Protein AF-0000000080263943 (afdb_homodimer)

InterPro domains:
  IPR019171 Intermembrane space protein MIX23 [PF09774] (45-216)
  IPR019171 Intermembrane space protein MIX23 [PTHR31905] (38-223)

Foldseek 3Di:
DDPPPPPPPPPPPDPPDPPPLPPDLVPDDFQDADPQADGDDLVQLLDPVSVVVRLVSLLCVLVVLLVVLVVLLVVLLVVLPQDQPPPDPDDDPDDPPPPCPPRDSNSRSARDQVSLVVSLVVLLVSLVRSLVNLVSSLVSLVSVVVSVVVVPPDDDPVVLVVVCPDPVPCPPPPCVVVPPPDQDPSRVSNVVSVVVLVVSLVSLVVSLVSSCVRNVVDDDDPPDDPSSVCSNVSHDVVRVD/DDPPPPPPPPPPPDPDDPPPLPPDLVPDDFFDADPQADGDDLVQLLDPVSVVVRLVSLLCVLVVLLVVLVVLLVVLLVVLPQPQPPPDPDDDPDDPPPPCPPRDSNSRSARDQVSLVVSLVVLLVSLVRSLVNLVSSLVSLVSVVVSVVVVPPDDDPVVLVVVCPDPVPCPPPPCVVVPPPDQDPSRVSNVSSVVVSVVSLVSLVVSLVSSCVRNVVDDDDPPDDPSSVCSNVSHDVVVVD

Secondary structure (DSSP, 8-state):
--------------------TT--GGGSPPPP--TTSPPP-HHHHT-HHHHHHHHHHHHHHHHHHHHHHHHHHHHHHHHT-----------------GGGGG----------HHHHHHHHHHHHHHHHHHHHHHHHHHHHHHHHHHHHHHHHS---TTHHHHTTSSS-S-----------SS--HHHHHHHHHHHHHHHHHHHHHHHHHHHHHH-TT----TT--HHHHHHHTT--HHHH-/--------------------TT--GGGSPPPP--TTSPPP-HHHHT-HHHHHHHHHHHHHHHHHHHHHHHHHHHHHHHHT------TT---------GGGGG----------HHHHHHHHHHHHHHHHHHHHHHHHHHHHHHHHHHHHHHHHS---TTHHHHTTSSS-S-----------SS--HHHHHHHHHHHHHHHHHHHHHHHHHHHHHH-TT----TT--HHHHHHHTT--HHHH-

pLDDT: mean 71.0, std 26.35, range [29.59, 97.62]

Sequence (482 aa):
MAPAVYWTPTMRTRPSAPVDAKQSLEEMAPIPTPPSVRDVTPSLCLSLVEFKDMLRQFRAVDDSVTLRLNRAFAHSRDRGTSLPPSLLMQHDKSYSSSTATDLGRSTYSSVSETMCASIWLDLVDLWTRREDTIKYCMEINAQQAQQAQAAQAPINKEDLLDLDRAQARERSAPIEISRSRGESTAEFMARQLRNELMVESIVRRRSLEVFQSRCKMFQPSTQACEREWAYWHGRSRDEMKMAPAVYWTPTMRTRPSAPVDAKQSLEEMAPIPTPPSVRDVTPSLCLSLVEFKDMLRQFRAVDDSVTLRLNRAFAHSRDRGTSLPPSLLMQHDKSYSSSTATDLGRSTYSSVSETMCASIWLDLVDLWTRREDTIKYCMEINAQQAQQAQAAQAPINKEDLLDLDRAQARERSAPIEISRSRGESTAEFMARQLRNELMVESIVRRRSLEVFQSRCKMFQPSTQACEREWAYWHGRSRDEMK

Organism: Malassezia sympodialis (strain ATCC 42132) (NCBI:txid1230383)

Structure (mmCIF, N/CA/C/O backbone):
data_AF-0000000080263943-model_v1
#
loop_
_entity.id
_entity.type
_entity.pdbx_description
1 polymer 'Caffeine-induced death protein Cid2'
#
loop_
_atom_site.group_PDB
_atom_site.id
_atom_site.type_symbol
_atom_site.label_atom_id
_atom_site.label_alt_id
_atom_site.label_comp_id
_atom_site.label_asym_id
_atom_site.label_entity_id
_atom_site.label_seq_id
_atom_site.pdbx_PDB_ins_code
_atom_site.Cartn_x
_atom_site.Cartn_y
_atom_site.Cartn_z
_atom_site.occupancy
_atom_site.B_iso_or_equiv
_atom_site.auth_seq_id
_atom_site.auth_comp_id
_atom_site.auth_asym_id
_atom_site.auth_atom_id
_atom_site.pdbx_PDB_model_num
ATOM 1 N N . MET A 1 1 ? -72.812 -0.845 15.484 1 30.47 1 MET A N 1
ATOM 2 C CA . MET A 1 1 ? -71.625 -1.646 15.484 1 30.47 1 MET A CA 1
ATOM 3 C C . MET A 1 1 ? -70.375 -0.776 15.195 1 30.47 1 MET A C 1
ATOM 5 O O . MET A 1 1 ? -70.312 -0.15 14.141 1 30.47 1 MET A O 1
ATOM 9 N N . ALA A 1 2 ? -69.75 -0.224 16.234 1 44.34 2 ALA A N 1
ATOM 10 C CA . ALA A 1 2 ? -68.75 0.791 16.203 1 44.34 2 ALA A CA 1
ATOM 11 C C . ALA A 1 2 ? -67.438 0.235 15.578 1 44.34 2 ALA A C 1
ATOM 13 O O . ALA A 1 2 ? -67.125 -0.949 15.734 1 44.34 2 ALA A O 1
ATOM 14 N N . PRO A 1 3 ? -66.938 0.88 14.492 1 43.47 3 PRO A N 1
ATOM 15 C CA . PRO A 1 3 ? -65.812 0.367 13.773 1 43.47 3 PRO A CA 1
ATOM 16 C C . PRO A 1 3 ? -64.562 0.269 14.672 1 43.47 3 PRO A C 1
ATOM 18 O O . PRO A 1 3 ? -64.375 1.089 15.57 1 43.47 3 PRO A O 1
ATOM 21 N N . ALA A 1 4 ? -64.062 -0.951 15.008 1 43.97 4 ALA A N 1
ATOM 22 C CA . ALA A 1 4 ? -62.906 -1.28 15.805 1 43.97 4 ALA A CA 1
ATOM 23 C C . ALA A 1 4 ? -61.656 -0.665 15.203 1 43.97 4 ALA A C 1
ATOM 25 O O . ALA A 1 4 ? -61.312 -0.938 14.055 1 43.97 4 ALA A O 1
ATOM 26 N N . VAL A 1 5 ? -61.406 0.59 15.539 1 42.91 5 VAL A N 1
ATOM 27 C CA . VAL A 1 5 ? -60.156 1.249 15.133 1 42.91 5 VAL A CA 1
ATOM 28 C C . VAL A 1 5 ? -58.969 0.434 15.625 1 42.91 5 VAL A C 1
ATOM 30 O O . VAL A 1 5 ? -58.812 0.169 16.812 1 42.91 5 VAL A O 1
ATOM 33 N N . TYR A 1 6 ? -58.531 -0.571 14.852 1 40.12 6 TYR A N 1
ATOM 34 C CA . TYR A 1 6 ? -57.312 -1.317 15.156 1 40.12 6 TYR A CA 1
ATOM 35 C C . TYR A 1 6 ? -56.125 -0.388 15.234 1 40.12 6 TYR A C 1
ATOM 37 O O . TYR A 1 6 ? -55.906 0.433 14.344 1 40.12 6 TYR A O 1
ATOM 45 N N . TRP A 1 7 ? -55.719 0.032 16.438 1 38.38 7 TRP A N 1
ATOM 46 C CA . TRP A 1 7 ? -54.469 0.75 16.703 1 38.38 7 TRP A CA 1
ATOM 47 C C . TRP A 1 7 ? -53.281 -0.032 16.188 1 38.38 7 TRP A C 1
ATOM 49 O O . TRP A 1 7 ? -53.062 -1.189 16.562 1 38.38 7 TRP A O 1
ATOM 59 N N . THR A 1 8 ? -52.906 0.157 14.922 1 42.66 8 THR A N 1
ATOM 60 C CA . THR A 1 8 ? -51.688 -0.468 14.461 1 42.66 8 THR A CA 1
ATOM 61 C C . THR A 1 8 ? -50.5 0.036 15.273 1 42.66 8 THR A C 1
ATOM 63 O O . THR A 1 8 ? -50.312 1.245 15.438 1 42.66 8 THR A O 1
ATOM 66 N N . PRO A 1 9 ? -50.031 -0.764 16.172 1 38.88 9 PRO A N 1
ATOM 67 C CA . PRO A 1 9 ? -48.844 -0.369 16.938 1 38.88 9 PRO A CA 1
ATOM 68 C C . PRO A 1 9 ? -47.656 0.063 16.047 1 38.88 9 PRO A C 1
ATOM 70 O O . PRO A 1 9 ? -47.5 -0.472 14.945 1 38.88 9 PRO A O 1
ATOM 73 N N . THR A 1 10 ? -47.375 1.368 16.031 1 39.16 10 THR A N 1
ATOM 74 C CA . THR A 1 10 ? -46.188 1.853 15.328 1 39.16 10 THR A CA 1
ATOM 75 C C . THR A 1 10 ? -44.938 1.074 15.75 1 39.16 10 THR A C 1
ATOM 77 O O . THR A 1 10 ? -44.594 1.025 16.938 1 39.16 10 THR A O 1
ATOM 80 N N . MET A 1 11 ? -44.656 0.02 15.07 1 34.03 11 MET A N 1
ATOM 81 C CA . MET A 1 11 ? -43.406 -0.68 15.305 1 34.03 11 MET A CA 1
ATOM 82 C C . MET A 1 11 ? -42.25 0.302 15.359 1 34.03 11 MET A C 1
ATOM 84 O O . MET A 1 11 ? -42 1.03 14.398 1 34.03 11 MET A O 1
ATOM 88 N N . ARG A 1 12 ? -42 0.903 16.5 1 34.31 12 ARG A N 1
ATOM 89 C CA . ARG A 1 12 ? -40.75 1.648 16.641 1 34.31 12 ARG A CA 1
ATOM 90 C C . ARG A 1 12 ? -39.562 0.826 16.141 1 34.31 12 ARG A C 1
ATOM 92 O O . ARG A 1 12 ? -39.312 -0.267 16.656 1 34.31 12 ARG A O 1
ATOM 99 N N . THR A 1 13 ? -39.25 0.967 14.883 1 35.91 13 THR A N 1
ATOM 100 C CA . THR A 1 13 ? -38.031 0.373 14.383 1 35.91 13 THR A CA 1
ATOM 101 C C . THR A 1 13 ? -36.844 0.679 15.32 1 35.91 13 THR A C 1
ATOM 103 O O . THR A 1 13 ? -36.656 1.826 15.734 1 35.91 13 THR A O 1
ATOM 106 N N . ARG A 1 14 ? -36.531 -0.255 16.188 1 35.66 14 ARG A N 1
ATOM 107 C CA . ARG A 1 14 ? -35.312 -0.157 16.984 1 35.66 14 ARG A CA 1
ATOM 108 C C . ARG A 1 14 ? -34.156 0.391 16.156 1 35.66 14 ARG A C 1
ATOM 110 O O . ARG A 1 14 ? -33.938 -0.051 15.039 1 35.66 14 ARG A O 1
ATOM 117 N N . PRO A 1 15 ? -33.75 1.677 16.516 1 35.25 15 PRO A N 1
ATOM 118 C CA . PRO A 1 15 ? -32.562 2.125 15.773 1 35.25 15 PRO A CA 1
ATOM 119 C C . PRO A 1 15 ? -31.516 1.03 15.641 1 35.25 15 PRO A C 1
ATOM 121 O O . PRO A 1 15 ? -31.312 0.242 16.562 1 35.25 15 PRO A O 1
ATOM 124 N N . SER A 1 16 ? -31.391 0.511 14.422 1 34.69 16 SER A N 1
ATOM 125 C CA . SER A 1 16 ? -30.281 -0.39 14.133 1 34.69 16 SER A CA 1
ATOM 126 C C . SER A 1 16 ? -29.016 0.04 14.867 1 34.69 16 SER A C 1
ATOM 128 O O . SER A 1 16 ? -28.688 1.227 14.898 1 34.69 16 SER A O 1
ATOM 130 N N . ALA A 1 17 ? -28.703 -0.729 15.898 1 35.56 17 ALA A N 1
ATOM 131 C CA . ALA A 1 17 ? -27.438 -0.562 16.594 1 35.56 17 ALA A CA 1
ATOM 132 C C . ALA A 1 17 ? -26.344 -0.096 15.617 1 35.56 17 ALA A C 1
ATOM 134 O O . ALA A 1 17 ? -26.344 -0.475 14.445 1 35.56 17 ALA A O 1
ATOM 135 N N . PRO A 1 18 ? -25.859 1.135 15.789 1 33.19 18 PRO A N 1
ATOM 136 C CA . PRO A 1 18 ? -24.766 1.474 14.883 1 33.19 18 PRO A CA 1
ATOM 137 C C . PRO A 1 18 ? -23.859 0.284 14.578 1 33.19 18 PRO A C 1
ATOM 139 O O . PRO A 1 18 ? -23.578 -0.525 15.469 1 33.19 18 PRO A O 1
ATOM 142 N N . VAL A 1 19 ? -24.109 -0.386 13.43 1 34.38 19 VAL A N 1
ATOM 143 C CA . VAL A 1 19 ? -23.094 -1.342 13.008 1 34.38 19 VAL A CA 1
ATOM 144 C C . VAL A 1 19 ? -21.719 -0.881 13.492 1 34.38 19 VAL A C 1
ATOM 146 O O . VAL A 1 19 ? -21.328 0.273 13.289 1 34.38 19 VAL A O 1
ATOM 149 N N . ASP A 1 20 ? -21.391 -1.274 14.641 1 35.5 20 ASP A N 1
ATOM 150 C CA . ASP A 1 20 ? -20.016 -1.106 15.102 1 35.5 20 ASP A CA 1
ATOM 151 C C . ASP A 1 20 ? -19.031 -1.172 13.93 1 35.5 20 ASP A C 1
ATOM 153 O O . ASP A 1 2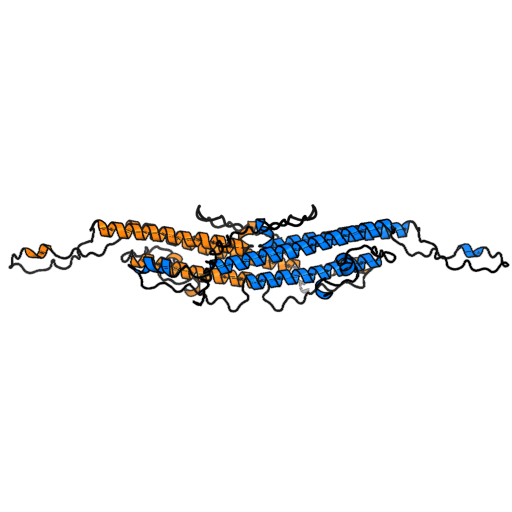0 ? -18.844 -2.232 13.328 1 35.5 20 ASP A O 1
ATOM 157 N N . ALA A 1 21 ? -18.969 -0.229 13.109 1 37.16 21 ALA A N 1
ATOM 158 C CA . ALA A 1 21 ? -18.078 -0.023 11.969 1 37.16 21 ALA A CA 1
ATOM 159 C C . ALA A 1 21 ? -16.703 -0.615 12.227 1 37.16 21 ALA A C 1
ATOM 161 O O . ALA A 1 21 ? -15.914 -0.796 11.297 1 37.16 21 ALA A O 1
ATOM 162 N N . LYS A 1 22 ? -16.281 -0.604 13.391 1 39 22 LYS A N 1
ATOM 163 C CA . LYS A 1 22 ? -15.016 -1.307 13.625 1 39 22 LYS A CA 1
ATOM 164 C C . LYS A 1 22 ? -15.156 -2.795 13.312 1 39 22 LYS A C 1
ATOM 166 O O . LYS A 1 22 ? -14.414 -3.617 13.859 1 39 22 LYS A O 1
ATOM 171 N N . GLN A 1 23 ? -16.219 -3.377 12.922 1 40.5 23 GLN A N 1
ATOM 172 C CA . GLN A 1 23 ? -16.297 -4.793 12.57 1 40.5 23 GLN A CA 1
ATOM 173 C C . GLN A 1 23 ? -15.008 -5.254 11.891 1 40.5 23 GLN A C 1
ATOM 175 O O . GLN A 1 23 ? -14.648 -4.75 10.828 1 40.5 23 GLN A O 1
ATOM 180 N N . SER A 1 24 ? -13.953 -5.867 12.578 1 44.81 24 SER A N 1
ATOM 181 C CA . SER A 1 24 ? -12.555 -6.273 12.633 1 44.81 24 SER A CA 1
ATOM 182 C C . SER A 1 24 ? -12.125 -6.977 11.352 1 44.81 24 SER A C 1
ATOM 184 O O . SER A 1 24 ? -12.766 -7.941 10.922 1 44.81 24 SER A O 1
ATOM 186 N N . LEU A 1 25 ? -11.719 -6.309 10.352 1 53.47 25 LEU A N 1
ATOM 187 C CA . LEU A 1 25 ? -10.914 -7.008 9.359 1 53.47 25 LEU A CA 1
ATOM 188 C C . LEU A 1 25 ? -10.359 -8.312 9.93 1 53.47 25 LEU A C 1
ATOM 190 O O . LEU A 1 25 ? -10.016 -9.227 9.18 1 53.47 25 LEU A O 1
ATOM 194 N N . GLU A 1 26 ? -10.398 -8.352 11.336 1 52.69 26 GLU A N 1
ATOM 195 C CA . GLU A 1 26 ? -9.82 -9.477 12.07 1 52.69 26 GLU A CA 1
ATOM 196 C C . GLU A 1 26 ? -10.672 -10.734 11.922 1 52.69 26 GLU A C 1
ATOM 198 O O . GLU A 1 26 ? -10.188 -11.844 12.164 1 52.69 26 GLU A O 1
ATOM 203 N N . GLU A 1 27 ? -11.859 -10.508 11.422 1 62.53 27 GLU A N 1
ATOM 204 C CA . GLU A 1 27 ? -12.703 -11.688 11.562 1 62.53 27 GLU A CA 1
ATOM 205 C C . GLU A 1 27 ? -12.461 -12.68 10.422 1 62.53 27 GLU A C 1
ATOM 207 O O . GLU A 1 27 ? -12.695 -13.875 10.578 1 62.53 27 GLU A O 1
ATOM 212 N N . MET A 1 28 ? -11.875 -12.141 9.367 1 71.62 28 MET A N 1
ATOM 213 C CA . MET A 1 28 ? -11.688 -13.125 8.305 1 71.62 28 MET A CA 1
ATOM 214 C C . MET A 1 28 ? -10.398 -13.906 8.5 1 71.62 28 MET A C 1
ATOM 216 O O . MET A 1 28 ? -9.328 -13.32 8.648 1 71.62 28 MET A O 1
ATOM 220 N N . ALA A 1 29 ? -10.523 -15.18 8.766 1 81.5 29 ALA A N 1
ATOM 221 C CA . ALA A 1 29 ? -9.352 -16.016 9.008 1 81.5 29 ALA A CA 1
ATOM 222 C C . ALA A 1 29 ? -8.477 -16.109 7.762 1 81.5 29 ALA A C 1
ATOM 224 O O . ALA A 1 29 ? -8.977 -16.312 6.656 1 81.5 29 ALA A O 1
ATOM 225 N N . PRO A 1 30 ? -7.242 -15.805 7.941 1 83.25 30 PRO A N 1
ATOM 226 C CA . PRO A 1 30 ? -6.332 -15.891 6.797 1 83.25 30 PRO A CA 1
ATOM 227 C C . PRO A 1 30 ? -6.141 -17.328 6.305 1 83.25 30 PRO A C 1
ATOM 229 O O . PRO A 1 30 ? -6.355 -18.281 7.062 1 83.25 30 PRO A O 1
ATOM 232 N N . ILE A 1 31 ? -5.926 -17.469 5.059 1 89.44 31 ILE A N 1
ATOM 233 C CA . ILE A 1 31 ? -5.684 -18.75 4.398 1 89.44 31 ILE A CA 1
ATOM 234 C C . ILE A 1 31 ? -4.254 -19.203 4.672 1 89.44 31 ILE A C 1
ATOM 236 O O . ILE A 1 31 ? -3.307 -18.422 4.531 1 89.44 31 ILE A O 1
ATOM 240 N N . PRO A 1 32 ? -4.117 -20.375 5.117 1 92.19 32 PRO A N 1
ATOM 241 C CA . PRO A 1 32 ? -2.756 -20.875 5.348 1 92.19 32 PRO A CA 1
ATOM 242 C C . PRO A 1 32 ? -1.908 -20.875 4.078 1 92.19 32 PRO A C 1
ATOM 244 O O . PRO A 1 32 ? -2.393 -21.266 3.012 1 92.19 32 PRO A O 1
ATOM 247 N N . THR A 1 33 ? -0.689 -20.406 4.207 1 93.5 33 THR A N 1
ATOM 248 C CA . THR A 1 33 ? 0.262 -20.391 3.1 1 93.5 33 THR A CA 1
ATOM 249 C C . THR A 1 33 ? 1.346 -21.438 3.305 1 93.5 33 THR A C 1
ATOM 251 O O . THR A 1 33 ? 1.539 -21.922 4.418 1 93.5 33 THR A O 1
ATOM 254 N N . PRO A 1 34 ? 1.987 -21.875 2.266 1 93.31 34 PRO A N 1
ATOM 255 C CA . PRO A 1 34 ? 3.092 -22.828 2.422 1 93.31 34 PRO A CA 1
ATOM 256 C C . PRO A 1 34 ? 4.238 -22.266 3.26 1 93.31 34 PRO A C 1
ATOM 258 O O . PRO A 1 34 ? 4.363 -21.047 3.406 1 93.31 34 PRO A O 1
ATOM 261 N N . PRO A 1 35 ? 5.035 -23.109 3.822 1 90.44 35 PRO A N 1
ATOM 262 C CA . PRO A 1 35 ? 6.098 -22.672 4.734 1 90.44 35 PRO A CA 1
ATOM 263 C C . PRO A 1 35 ? 7.09 -21.719 4.07 1 90.44 35 PRO A C 1
ATOM 265 O O . PRO A 1 35 ? 7.691 -20.891 4.746 1 90.44 35 PRO A O 1
ATOM 268 N N . SER A 1 36 ? 7.309 -21.828 2.795 1 91.25 36 SER A N 1
ATOM 269 C CA . SER A 1 36 ? 8.281 -20.984 2.098 1 91.25 36 SER A CA 1
ATOM 270 C C . SER A 1 36 ? 7.699 -19.609 1.774 1 91.25 36 SER A C 1
ATOM 272 O O . SER A 1 36 ? 8.406 -18.734 1.288 1 91.25 36 SER A O 1
ATOM 274 N N . VAL A 1 37 ? 6.398 -19.453 2.033 1 94.25 37 VAL A N 1
ATOM 275 C CA . VAL A 1 37 ? 5.711 -18.203 1.685 1 94.25 37 VAL A CA 1
ATOM 276 C C . VAL A 1 37 ? 5.277 -17.484 2.955 1 94.25 37 VAL A C 1
ATOM 278 O O . VAL A 1 37 ? 4.844 -18.109 3.922 1 94.25 37 VAL A O 1
ATOM 281 N N . ARG A 1 38 ? 5.426 -16.203 2.955 1 91.69 38 ARG A N 1
ATOM 282 C CA . ARG A 1 38 ? 4.996 -15.391 4.086 1 91.69 38 ARG A CA 1
ATOM 283 C C . ARG A 1 38 ? 3.504 -15.57 4.355 1 91.69 38 ARG A C 1
ATOM 285 O O . ARG A 1 38 ? 2.715 -15.734 3.422 1 91.69 38 ARG A O 1
ATOM 292 N N . ASP A 1 39 ? 3.16 -15.461 5.633 1 93 39 ASP A N 1
ATOM 293 C CA . ASP A 1 39 ? 1.754 -15.57 6.004 1 93 39 ASP A CA 1
ATOM 294 C C . ASP A 1 39 ? 0.97 -14.336 5.562 1 93 39 ASP A C 1
ATOM 296 O O . ASP A 1 39 ? 1.501 -13.227 5.566 1 93 39 ASP A O 1
ATOM 300 N N . VAL A 1 40 ? -0.264 -14.625 5.285 1 94.31 40 VAL A N 1
ATOM 301 C CA . VAL A 1 40 ? -1.105 -13.516 4.848 1 94.31 40 VAL A CA 1
ATOM 302 C C . VAL A 1 40 ? -1.813 -12.891 6.051 1 94.31 40 VAL A C 1
ATOM 304 O O . VAL A 1 40 ? -2.408 -13.609 6.863 1 94.31 40 VAL A O 1
ATOM 307 N N . THR A 1 41 ? -1.637 -11.641 6.223 1 92.56 41 THR A N 1
ATOM 308 C CA . THR A 1 41 ? -2.314 -10.852 7.25 1 92.56 41 THR A CA 1
ATOM 309 C C . THR A 1 41 ? -3.096 -9.703 6.617 1 92.56 41 THR A C 1
ATOM 311 O O . THR A 1 41 ? -2.846 -9.336 5.473 1 92.56 41 THR A O 1
ATOM 314 N N . PRO A 1 42 ? -4.078 -9.195 7.391 1 92.25 42 PRO A N 1
ATOM 315 C CA . PRO A 1 42 ? -4.809 -8.047 6.848 1 92.25 42 PRO A CA 1
ATOM 316 C C . PRO A 1 42 ? -3.891 -6.875 6.496 1 92.25 42 PRO A C 1
ATOM 318 O O . PRO A 1 42 ? -4.094 -6.211 5.477 1 92.25 42 PRO A O 1
ATOM 321 N N . SER A 1 43 ? -2.912 -6.691 7.297 1 89.19 43 SER A N 1
ATOM 322 C CA . SER A 1 43 ? -1.97 -5.609 7.031 1 89.19 43 SER A CA 1
ATOM 323 C C . SER A 1 43 ? -1.195 -5.852 5.742 1 89.19 43 SER A C 1
ATOM 325 O O . SER A 1 43 ? -0.955 -4.922 4.969 1 89.19 43 SER A O 1
ATOM 327 N N . LEU A 1 44 ? -0.832 -7.082 5.496 1 93.25 44 LEU A N 1
ATOM 328 C CA . LEU A 1 44 ? -0.131 -7.43 4.266 1 93.25 44 LEU A CA 1
ATOM 329 C C . LEU A 1 44 ? -1.021 -7.199 3.051 1 93.25 44 LEU A C 1
ATOM 331 O O . LEU A 1 44 ? -0.555 -6.707 2.02 1 93.25 44 LEU A O 1
ATOM 335 N N . CYS A 1 45 ? -2.34 -7.504 3.193 1 94.75 45 CYS A N 1
ATOM 336 C CA . CYS A 1 45 ? -3.293 -7.332 2.102 1 94.75 45 CYS A CA 1
ATOM 337 C C . CYS A 1 45 ? -3.424 -5.863 1.715 1 94.75 45 CYS A C 1
ATOM 339 O O . CYS A 1 45 ? -3.701 -5.547 0.558 1 94.75 45 CYS A O 1
ATOM 341 N N . LEU A 1 46 ? -3.158 -5.023 2.678 1 92.94 46 LEU A N 1
ATOM 342 C CA . LEU A 1 46 ? -3.383 -3.6 2.459 1 92.94 46 LEU A CA 1
ATOM 343 C C . LEU A 1 46 ? -2.143 -2.939 1.866 1 92.94 46 LEU A C 1
ATOM 345 O O . LEU A 1 46 ? -2.186 -1.771 1.474 1 92.94 46 LEU A O 1
ATOM 349 N N . SER A 1 47 ? -1.075 -3.654 1.744 1 91.94 47 SER A N 1
ATOM 350 C CA . SER A 1 47 ? 0.147 -3.213 1.08 1 91.94 47 SER A CA 1
ATOM 351 C C . SER A 1 47 ? 0.321 -3.9 -0.271 1 91.94 47 SER A C 1
ATOM 353 O O . SER A 1 47 ? 0.709 -5.066 -0.334 1 91.94 47 SER A O 1
ATOM 355 N N . LEU A 1 48 ? 0.142 -3.115 -1.272 1 93 48 LEU A N 1
ATOM 356 C CA . LEU A 1 48 ? 0.19 -3.695 -2.609 1 93 48 LEU A CA 1
ATOM 357 C C . LEU A 1 48 ? 1.563 -4.293 -2.893 1 93 48 LEU A C 1
ATOM 359 O O . LEU A 1 48 ? 1.666 -5.371 -3.486 1 93 48 LEU A O 1
ATOM 363 N N . VAL A 1 49 ? 2.602 -3.652 -2.477 1 87.69 49 VAL A N 1
ATOM 364 C CA . VAL A 1 49 ? 3.965 -4.09 -2.758 1 87.69 49 VAL A CA 1
ATOM 365 C C . VAL A 1 49 ? 4.246 -5.406 -2.041 1 87.69 49 VAL A C 1
ATOM 367 O O . VAL A 1 49 ? 4.73 -6.363 -2.652 1 87.69 49 VAL A O 1
ATOM 370 N N . GLU A 1 50 ? 3.912 -5.422 -0.787 1 90.94 50 GLU A N 1
ATOM 371 C CA . GLU A 1 50 ? 4.152 -6.633 -0.005 1 90.94 50 GLU A CA 1
ATOM 372 C C . GLU A 1 50 ? 3.283 -7.785 -0.496 1 90.94 50 GLU A C 1
ATOM 374 O O . GLU A 1 50 ? 3.729 -8.938 -0.529 1 90.94 50 GLU A O 1
ATOM 379 N N . PHE A 1 51 ? 2.078 -7.496 -0.842 1 95.75 51 PHE A N 1
ATOM 380 C CA . PHE A 1 51 ? 1.155 -8.523 -1.31 1 95.75 51 PHE A CA 1
ATOM 381 C C . PHE A 1 51 ? 1.647 -9.141 -2.611 1 95.75 51 PHE A C 1
ATOM 383 O O . PHE A 1 51 ? 1.665 -10.367 -2.756 1 95.75 51 PHE A O 1
ATOM 390 N N . LYS A 1 52 ? 2.086 -8.281 -3.521 1 93.25 52 LYS A N 1
ATOM 391 C CA . LYS A 1 52 ? 2.592 -8.781 -4.797 1 93.25 52 LYS A CA 1
ATOM 392 C C . LYS A 1 52 ? 3.857 -9.609 -4.602 1 93.25 52 LYS A C 1
ATOM 394 O O . LYS A 1 52 ? 4.074 -10.594 -5.312 1 93.25 52 LYS A O 1
ATOM 399 N N . ASP A 1 53 ? 4.66 -9.211 -3.676 1 91.56 53 ASP A N 1
ATOM 400 C CA . ASP A 1 53 ? 5.859 -9.977 -3.369 1 91.56 53 ASP A CA 1
ATOM 401 C C . ASP A 1 53 ? 5.504 -11.359 -2.822 1 91.56 53 ASP A C 1
ATOM 403 O O . ASP A 1 53 ? 6.105 -12.359 -3.215 1 91.56 53 ASP A O 1
ATOM 407 N N . MET A 1 54 ? 4.578 -11.352 -1.981 1 95.75 54 MET A N 1
ATOM 408 C CA . MET A 1 54 ? 4.113 -12.625 -1.431 1 95.75 54 MET A CA 1
ATOM 409 C C . MET A 1 54 ? 3.551 -13.516 -2.527 1 95.75 54 MET A C 1
ATOM 411 O O . MET A 1 54 ? 3.84 -14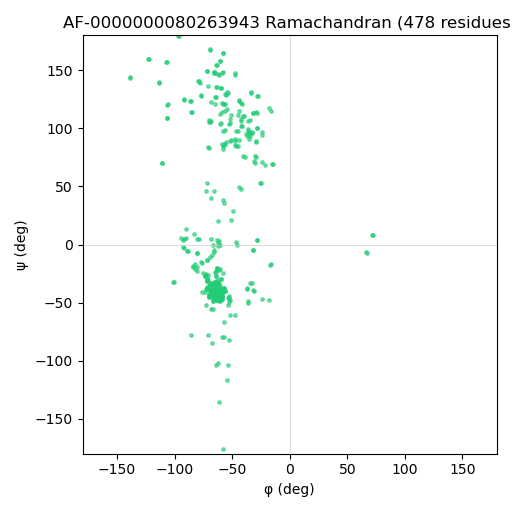.719 -2.564 1 95.75 54 MET A O 1
ATOM 415 N N . LEU A 1 55 ? 2.752 -12.953 -3.455 1 96.75 55 LEU A N 1
ATOM 416 C CA . LEU A 1 55 ? 2.178 -13.734 -4.547 1 96.75 55 LEU A CA 1
ATOM 417 C C . LEU A 1 55 ? 3.273 -14.281 -5.457 1 96.75 55 LEU A C 1
ATOM 419 O O . LEU A 1 55 ? 3.154 -15.391 -5.977 1 96.75 55 LEU A O 1
ATOM 423 N N . ARG A 1 56 ? 4.332 -13.5 -5.625 1 94 56 ARG A N 1
ATOM 424 C CA . ARG A 1 56 ? 5.465 -13.961 -6.422 1 94 56 ARG A CA 1
ATOM 425 C C . ARG A 1 56 ? 6.102 -15.195 -5.801 1 94 56 ARG A C 1
ATOM 427 O O . ARG A 1 56 ? 6.375 -16.172 -6.5 1 94 56 ARG A O 1
ATOM 434 N N . GLN A 1 57 ? 6.266 -15.125 -4.523 1 95.38 57 GLN A N 1
ATOM 435 C CA . GLN A 1 57 ? 6.805 -16.281 -3.805 1 95.38 57 GLN A CA 1
ATOM 436 C C . GLN A 1 57 ? 5.859 -17.469 -3.891 1 95.38 57 GLN A C 1
ATOM 438 O O . GLN A 1 57 ? 6.301 -18.609 -4.094 1 95.38 57 GLN A O 1
ATOM 443 N N . PHE A 1 58 ? 4.574 -17.188 -3.77 1 96.75 58 PHE A N 1
ATOM 444 C CA . PHE A 1 58 ? 3.559 -18.219 -3.785 1 96.75 58 PHE A CA 1
ATOM 445 C C . PHE A 1 58 ? 3.516 -18.922 -5.141 1 96.75 58 PHE A C 1
ATOM 447 O O . PHE A 1 58 ? 3.484 -20.156 -5.215 1 96.75 58 PHE A O 1
ATOM 454 N N . ARG A 1 59 ? 3.643 -18.141 -6.145 1 95.12 59 ARG A N 1
ATOM 455 C CA . ARG A 1 59 ? 3.6 -18.672 -7.504 1 95.12 59 ARG A CA 1
ATOM 456 C C . ARG A 1 59 ? 4.859 -19.469 -7.82 1 95.12 59 ARG A C 1
ATOM 458 O O . ARG A 1 59 ? 4.824 -20.406 -8.625 1 95.12 59 ARG A O 1
ATOM 465 N N . ALA A 1 60 ? 5.969 -19.125 -7.234 1 94.38 60 ALA A N 1
ATOM 466 C CA . ALA A 1 60 ? 7.234 -19.828 -7.445 1 94.38 60 ALA A CA 1
ATOM 467 C C . ALA A 1 60 ? 7.16 -21.266 -6.945 1 94.38 60 ALA A C 1
ATOM 469 O O . ALA A 1 60 ? 7.918 -22.125 -7.391 1 94.38 60 ALA A O 1
ATOM 470 N N . VAL A 1 61 ? 6.25 -21.516 -6.02 1 95.94 61 VAL A N 1
ATOM 471 C CA . VAL A 1 61 ? 6.09 -22.875 -5.488 1 95.94 61 VAL A CA 1
ATOM 472 C C . VAL A 1 61 ? 5.629 -23.812 -6.602 1 95.94 61 VAL A C 1
ATOM 474 O O . VAL A 1 61 ? 5.977 -24.984 -6.605 1 95.94 61 VAL A O 1
ATOM 477 N N . ASP A 1 62 ? 4.844 -23.375 -7.598 1 94.81 62 ASP A N 1
ATOM 478 C CA . ASP A 1 62 ? 4.445 -24.172 -8.75 1 94.81 62 ASP A CA 1
ATOM 479 C C . ASP A 1 62 ? 5.668 -24.719 -9.492 1 94.81 62 ASP A C 1
ATOM 481 O O . ASP A 1 62 ? 5.68 -25.875 -9.922 1 94.81 62 ASP A O 1
ATOM 485 N N . ASP A 1 63 ? 6.637 -23.859 -9.578 1 91.25 63 ASP A N 1
ATOM 486 C CA . ASP A 1 63 ? 7.859 -24.234 -10.281 1 91.25 63 ASP A CA 1
ATOM 487 C C . ASP A 1 63 ? 8.547 -25.406 -9.586 1 91.25 63 ASP A C 1
ATOM 489 O O . ASP A 1 63 ? 9.07 -26.312 -10.242 1 91.25 63 ASP A O 1
ATOM 493 N N . SER A 1 64 ? 8.531 -25.344 -8.289 1 93.62 64 SER A N 1
ATOM 494 C CA . SER A 1 64 ? 9.133 -26.438 -7.527 1 93.62 64 SER A CA 1
ATOM 495 C C . SER A 1 64 ? 8.391 -27.75 -7.754 1 93.62 64 SER A C 1
ATOM 497 O O . SER A 1 64 ? 9.008 -28.797 -7.871 1 93.62 64 SER A O 1
ATOM 499 N N . VAL A 1 65 ? 7.094 -27.672 -7.82 1 93.81 65 VAL A N 1
ATOM 500 C CA . VAL A 1 65 ? 6.27 -28.859 -8.039 1 93.81 65 VAL A CA 1
ATOM 501 C C . VAL A 1 65 ? 6.504 -29.391 -9.453 1 93.81 65 VAL A C 1
ATOM 503 O O . VAL A 1 65 ? 6.688 -30.594 -9.648 1 93.81 65 VAL A O 1
ATOM 506 N N . THR A 1 66 ? 6.59 -28.5 -10.414 1 92.25 66 THR A N 1
ATOM 507 C CA . THR A 1 66 ? 6.812 -28.906 -11.797 1 92.25 66 THR A CA 1
ATOM 508 C C . THR A 1 66 ? 8.219 -29.484 -11.977 1 92.25 66 THR A C 1
ATOM 510 O O . THR A 1 66 ? 8.422 -30.406 -12.766 1 92.25 66 THR A O 1
ATOM 513 N N . LEU A 1 67 ? 9.102 -28.906 -11.227 1 91.88 67 LEU A N 1
ATOM 514 C CA . LEU A 1 67 ? 10.461 -29.438 -11.258 1 91.88 67 LEU A CA 1
ATOM 515 C C . LEU A 1 67 ? 10.5 -30.875 -10.75 1 91.88 67 LEU A C 1
ATOM 517 O O . LEU A 1 67 ? 11.188 -31.734 -11.328 1 91.88 67 LEU A O 1
ATOM 521 N N . ARG A 1 68 ? 9.828 -31.203 -9.719 1 92.88 68 ARG A N 1
ATOM 522 C CA . ARG A 1 68 ? 9.711 -32.562 -9.195 1 92.88 68 ARG A CA 1
ATOM 523 C C . ARG A 1 68 ? 9.109 -33.5 -10.242 1 92.88 68 ARG A C 1
ATOM 525 O O . ARG A 1 68 ? 9.578 -34.625 -10.422 1 92.88 68 ARG A O 1
ATOM 532 N N . LEU A 1 69 ? 8.102 -33.031 -10.93 1 92.81 69 LEU A N 1
ATOM 533 C CA . LEU A 1 69 ? 7.457 -33.812 -11.984 1 92.81 69 LEU A CA 1
ATOM 534 C C . LEU A 1 69 ? 8.43 -34.094 -13.125 1 92.81 69 LEU A C 1
ATOM 536 O O . LEU A 1 69 ? 8.555 -35.25 -13.578 1 92.81 69 LEU A O 1
ATOM 540 N N . ASN A 1 70 ? 9.141 -33.062 -13.484 1 90.25 70 ASN A N 1
ATOM 541 C CA . ASN A 1 70 ? 10.094 -33.188 -14.57 1 90.25 70 ASN A CA 1
ATOM 542 C C . ASN A 1 70 ? 11.227 -34.156 -14.211 1 90.25 70 ASN A C 1
ATOM 544 O O . ASN A 1 70 ? 11.695 -34.906 -15.062 1 90.25 70 ASN A O 1
ATOM 548 N N . ARG A 1 71 ? 11.617 -34.094 -13.062 1 90.81 71 ARG A N 1
ATOM 549 C CA . ARG A 1 71 ? 12.648 -35.031 -12.602 1 90.81 71 ARG A CA 1
ATOM 550 C C . ARG A 1 71 ? 12.148 -36.469 -12.633 1 90.81 71 ARG A C 1
ATOM 552 O O . ARG A 1 71 ? 12.867 -37.375 -13.078 1 90.81 71 ARG A O 1
ATOM 559 N N . ALA A 1 72 ? 10.938 -36.688 -12.102 1 88.38 72 ALA A N 1
ATOM 560 C CA . ALA A 1 72 ? 10.344 -38 -12.141 1 88.38 72 ALA A CA 1
ATOM 561 C C . ALA A 1 72 ? 10.211 -38.5 -13.578 1 88.38 72 ALA A C 1
ATOM 563 O O . ALA A 1 72 ? 10.461 -39.688 -13.852 1 88.38 72 ALA A O 1
ATOM 564 N N . PHE A 1 73 ? 9.891 -37.656 -14.453 1 85.56 73 PHE A N 1
ATOM 565 C CA . PHE A 1 73 ? 9.742 -38 -15.859 1 85.56 73 PHE A CA 1
ATOM 566 C C . PHE A 1 73 ? 11.086 -38.406 -16.453 1 85.56 73 PHE A C 1
ATOM 568 O O . PHE A 1 73 ? 11.164 -39.406 -17.172 1 85.56 73 PHE A O 1
ATOM 575 N N . ALA A 1 74 ? 12.117 -37.688 -16.156 1 85.62 74 ALA A N 1
ATOM 576 C CA . ALA A 1 74 ? 13.453 -37.969 -16.656 1 85.62 74 ALA A CA 1
ATOM 577 C C . ALA A 1 74 ? 13.961 -39.312 -16.141 1 85.62 74 ALA A C 1
ATOM 579 O O . ALA A 1 74 ? 14.578 -40.094 -16.875 1 85.62 74 ALA A O 1
ATOM 580 N N . HIS A 1 75 ? 13.672 -39.625 -14.969 1 85.31 75 HIS A N 1
ATOM 581 C CA . HIS A 1 75 ? 14.094 -40.875 -14.367 1 85.31 75 HIS A CA 1
ATOM 582 C C . HIS A 1 75 ? 13.383 -42.062 -15.008 1 85.31 75 HIS A C 1
ATOM 584 O O . HIS A 1 75 ? 13.977 -43.125 -15.18 1 85.31 75 HIS A O 1
ATOM 590 N N . SER A 1 76 ? 12.117 -41.938 -15.25 1 79.88 76 SER A N 1
ATOM 591 C CA . SER A 1 76 ? 11.359 -43 -15.891 1 79.88 76 SER A CA 1
ATOM 592 C C . SER A 1 76 ? 11.875 -43.281 -17.297 1 79.88 76 SER A C 1
ATOM 594 O O . SER A 1 76 ? 11.914 -44.438 -17.719 1 79.88 76 SER A O 1
ATOM 596 N N . ARG A 1 77 ? 12.359 -42.344 -17.922 1 75.25 77 ARG A N 1
ATOM 597 C CA . ARG A 1 77 ? 12.922 -42.5 -19.266 1 75.25 77 ARG A CA 1
ATOM 598 C C . ARG A 1 77 ? 14.227 -43.312 -19.219 1 75.25 77 ARG A C 1
ATOM 600 O O . ARG A 1 77 ? 14.477 -44.156 -20.078 1 75.25 77 ARG A O 1
ATOM 607 N N . ASP A 1 78 ? 14.953 -43.031 -18.219 1 73.44 78 ASP A N 1
ATOM 608 C CA . ASP A 1 78 ? 16.25 -43.688 -18.094 1 73.44 78 ASP A CA 1
ATOM 609 C C . ASP A 1 78 ? 16.094 -45.156 -17.734 1 73.44 78 ASP A C 1
ATOM 611 O O . ASP A 1 78 ? 16.891 -46 -18.172 1 73.44 78 ASP A O 1
ATOM 615 N N . ARG A 1 79 ? 15.125 -45.594 -16.906 1 66.56 79 ARG A N 1
ATOM 616 C CA . ARG A 1 79 ? 14.938 -46.969 -16.469 1 66.56 79 ARG A CA 1
ATOM 617 C C . ARG A 1 79 ? 14.227 -47.781 -17.531 1 66.56 79 ARG A C 1
ATOM 619 O O . ARG A 1 79 ? 14.227 -49.031 -17.469 1 66.56 79 ARG A O 1
ATOM 626 N N . GLY A 1 80 ? 13.93 -47.344 -18.672 1 59.09 80 GLY A N 1
ATOM 627 C CA . GLY A 1 80 ? 13.312 -48.094 -19.75 1 59.09 80 GLY A CA 1
ATOM 628 C C . GLY A 1 80 ? 11.891 -48.531 -19.453 1 59.09 80 GLY A C 1
ATOM 629 O O . GLY A 1 80 ? 11.375 -49.469 -20.062 1 59.09 80 GLY A O 1
ATOM 630 N N . THR A 1 81 ? 11.305 -48.406 -18.391 1 50.94 81 THR A N 1
ATOM 631 C CA . THR A 1 81 ? 10 -48.938 -18.016 1 50.94 81 THR A CA 1
ATOM 632 C C . THR A 1 81 ? 8.922 -48.438 -18.969 1 50.94 81 THR A C 1
ATOM 634 O O . THR A 1 81 ? 8.266 -47.406 -18.703 1 50.94 81 THR A O 1
ATOM 637 N N . SER A 1 82 ? 9.32 -48.375 -20.234 1 48.28 82 SER A N 1
ATOM 638 C CA . SER A 1 82 ? 8.297 -48.031 -21.219 1 48.28 82 SER A CA 1
ATOM 639 C C . SER A 1 82 ? 7.285 -49.156 -21.391 1 48.28 82 SER A C 1
ATOM 641 O O . SER A 1 82 ? 7.66 -50.312 -21.453 1 48.28 82 SER A O 1
ATOM 643 N N . LEU A 1 83 ? 6.094 -49.094 -20.906 1 44.12 83 LEU A N 1
ATOM 644 C CA . LEU A 1 83 ? 5.055 -50.062 -21.141 1 44.12 83 LEU A CA 1
ATOM 645 C C . LEU A 1 83 ? 5.004 -50.469 -22.609 1 44.12 83 LEU A C 1
ATOM 647 O O . LEU A 1 83 ? 5.168 -49.625 -23.5 1 44.12 83 LEU A O 1
ATOM 651 N N . PRO A 1 84 ? 5.121 -51.781 -22.984 1 39.56 84 PRO A N 1
ATOM 652 C CA . PRO A 1 84 ? 5.043 -52.25 -24.375 1 39.56 84 PRO A CA 1
ATOM 653 C C . PRO A 1 84 ? 3.721 -51.875 -25.047 1 39.56 84 PRO A C 1
ATOM 655 O O . PRO A 1 84 ? 2.684 -51.812 -24.391 1 39.56 84 PRO A O 1
ATOM 658 N N . PRO A 1 85 ? 3.67 -51.125 -26.141 1 38.66 85 PRO A N 1
ATOM 659 C CA . PRO A 1 85 ? 2.393 -51 -26.844 1 38.66 85 PRO A CA 1
ATOM 660 C C . PRO A 1 85 ? 1.765 -52.375 -27.156 1 38.66 85 PRO A C 1
ATOM 662 O O . PRO A 1 85 ? 2.477 -53.312 -27.469 1 38.66 85 PRO A O 1
ATOM 665 N N . SER A 1 86 ? 0.771 -52.906 -26.531 1 36.75 86 SER A N 1
ATOM 666 C CA . SER A 1 86 ? 0.033 -54.156 -26.734 1 36.75 86 SER A CA 1
ATOM 667 C C . SER A 1 86 ? -0.386 -54.312 -28.188 1 36.75 86 SER A C 1
ATOM 669 O O . SER A 1 86 ? -1.563 -54.156 -28.516 1 36.75 86 SER A O 1
ATOM 671 N N . LEU A 1 87 ? 0.323 -53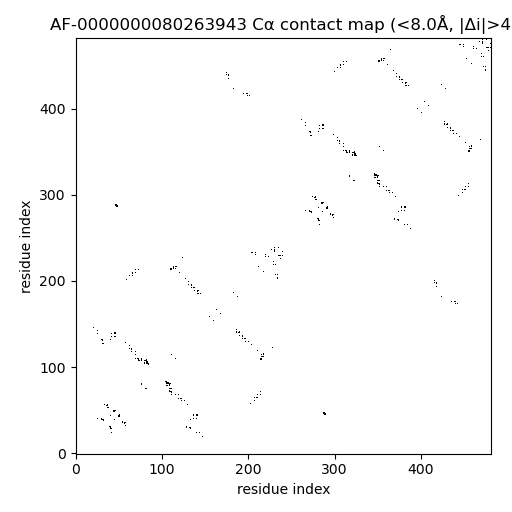.781 -29.156 1 35.28 87 LEU A N 1
ATOM 672 C CA . LEU A 1 87 ? -0.356 -54.031 -30.422 1 35.28 87 LEU A CA 1
ATOM 673 C C . LEU A 1 87 ? -0.67 -55.531 -30.578 1 35.28 87 LEU A C 1
ATOM 675 O O . LEU A 1 87 ? -1.786 -55.906 -30.953 1 35.28 87 LEU A O 1
ATOM 679 N N . LEU A 1 88 ? 0.361 -56.375 -31.047 1 36.09 88 LEU A N 1
ATOM 680 C CA . LEU A 1 88 ? 0.232 -57.281 -32.188 1 36.09 88 LEU A CA 1
ATOM 681 C C . LEU A 1 88 ? -0.277 -58.656 -31.703 1 36.09 88 LEU A C 1
ATOM 683 O O . LEU A 1 88 ? 0.45 -59.656 -31.766 1 36.09 88 LEU A O 1
ATOM 687 N N . MET A 1 89 ? -0.761 -58.875 -30.578 1 34.5 89 MET A N 1
ATOM 688 C CA . MET A 1 89 ? -0.965 -60.281 -30.359 1 34.5 89 MET A CA 1
ATOM 689 C C . MET A 1 89 ? -1.959 -60.875 -31.359 1 34.5 89 MET A C 1
ATOM 691 O O . MET A 1 89 ? -2.961 -61.469 -30.984 1 34.5 89 MET A O 1
ATOM 695 N N . GLN A 1 90 ? -2.238 -60.25 -32.531 1 29.7 90 GLN A N 1
ATOM 696 C CA . GLN A 1 90 ? -3.262 -61.062 -33.156 1 29.7 90 GLN A CA 1
ATOM 697 C C . GLN A 1 90 ? -2.764 -62.5 -33.344 1 29.7 90 GLN A C 1
ATOM 699 O O . GLN A 1 90 ? -1.556 -62.75 -33.375 1 29.7 90 GLN A O 1
ATOM 704 N N . HIS A 1 91 ? -3.613 -63.469 -34.031 1 31.33 91 HIS A N 1
ATOM 705 C CA . HIS A 1 91 ? -3.955 -64.875 -34.125 1 31.33 91 HIS A CA 1
ATOM 706 C C . HIS A 1 91 ? -2.859 -65.688 -34.812 1 31.33 91 HIS A C 1
ATOM 708 O O . HIS A 1 91 ? -2.896 -66.875 -34.844 1 31.33 91 HIS A O 1
ATOM 714 N N . ASP A 1 92 ? -2.33 -65.312 -36.062 1 31.48 92 ASP A N 1
ATOM 715 C CA . ASP A 1 92 ? -2.152 -66.5 -36.938 1 31.48 92 ASP A CA 1
ATOM 716 C C . ASP A 1 92 ? -0.996 -67.375 -36.438 1 31.48 92 ASP A C 1
ATOM 718 O O . ASP A 1 92 ? 0.011 -66.875 -35.938 1 31.48 92 ASP A O 1
ATOM 722 N N . LYS A 1 93 ? -1.083 -68.75 -36.375 1 34.66 93 LYS A N 1
ATOM 723 C CA . LYS A 1 93 ? -0.366 -70 -35.969 1 34.66 93 LYS A CA 1
ATOM 724 C C . LYS A 1 93 ? 1.062 -70 -36.5 1 34.66 93 LYS A C 1
ATOM 726 O O . LYS A 1 93 ? 1.943 -70.625 -35.938 1 34.66 93 LYS A O 1
ATOM 731 N N . SER A 1 94 ? 1.241 -69.938 -37.844 1 33.34 94 SER A N 1
ATOM 732 C CA . SER A 1 94 ? 2.334 -70.688 -38.438 1 33.34 94 SER A CA 1
ATOM 733 C C . SER A 1 94 ? 3.689 -70.125 -38.031 1 33.34 94 SER A C 1
ATOM 735 O O . SER A 1 94 ? 4.645 -70.875 -37.812 1 33.34 94 SER A O 1
ATOM 737 N N . TYR A 1 95 ? 4.168 -69.062 -38.781 1 30.67 95 TYR A N 1
ATOM 738 C CA . TYR A 1 95 ? 5.594 -68.812 -38.969 1 30.67 95 TYR A CA 1
ATOM 739 C C . TYR A 1 95 ? 6.254 -68.375 -37.688 1 30.67 95 TYR A C 1
ATOM 741 O O . TYR A 1 95 ? 5.738 -67.5 -36.969 1 30.67 95 TYR A O 1
ATOM 749 N N . SER A 1 96 ? 7.086 -69.25 -37 1 31.97 96 SER A N 1
ATOM 750 C CA . SER A 1 96 ? 7.934 -69.125 -35.812 1 31.97 96 SER A CA 1
ATOM 751 C C . SER A 1 96 ? 8.797 -67.875 -35.812 1 31.97 96 SER A C 1
ATOM 753 O O . SER A 1 96 ? 9.844 -67.812 -35.188 1 31.97 96 SER A O 1
ATOM 755 N N . SER A 1 97 ? 8.711 -67 -36.812 1 30.25 97 SER A N 1
ATOM 756 C CA . SER A 1 97 ? 9.875 -66.125 -36.875 1 30.25 97 SER A CA 1
ATOM 757 C C . SER A 1 97 ? 10.102 -65.438 -35.562 1 30.25 97 SER A C 1
ATOM 759 O O . SER A 1 97 ? 9.156 -64.875 -34.969 1 30.25 97 SER A O 1
ATOM 761 N N . SER A 1 98 ? 11.266 -65.688 -34.844 1 32.31 98 SER A N 1
ATOM 762 C CA . SER A 1 98 ? 11.969 -65.188 -33.688 1 32.31 98 SER A CA 1
ATOM 763 C C . SER A 1 98 ? 11.867 -63.656 -33.562 1 32.31 98 SER A C 1
ATOM 765 O O . SER A 1 98 ? 12.312 -63.062 -32.562 1 32.31 98 SER A O 1
ATOM 767 N N . THR A 1 99 ? 11.93 -62.969 -34.719 1 30.3 99 THR A N 1
ATOM 768 C CA . THR A 1 99 ? 12.477 -61.625 -34.656 1 30.3 99 THR A CA 1
ATOM 769 C C . THR A 1 99 ? 11.531 -60.688 -33.875 1 30.3 99 THR A C 1
ATOM 771 O O . THR A 1 99 ? 11.703 -59.469 -33.906 1 30.3 99 THR A O 1
ATOM 774 N N . ALA A 1 100 ? 10.398 -61.188 -33.594 1 34.41 100 ALA A N 1
ATOM 775 C CA . ALA A 1 100 ? 9.43 -60.219 -33.094 1 34.41 100 ALA A CA 1
ATOM 776 C C . ALA A 1 100 ? 9.844 -59.656 -31.734 1 34.41 100 ALA A C 1
ATOM 778 O O . ALA A 1 100 ? 9 -59.188 -30.969 1 34.41 100 ALA A O 1
ATOM 779 N N . THR A 1 101 ? 11 -60.156 -31.266 1 34.12 101 THR A N 1
ATOM 780 C CA . THR A 1 101 ? 11.32 -59.562 -29.969 1 34.12 101 THR A CA 1
ATOM 781 C C . THR A 1 101 ? 11.297 -58.031 -30.047 1 34.12 101 THR A C 1
ATOM 783 O O . THR A 1 101 ? 11.344 -57.375 -29.016 1 34.12 101 THR A O 1
ATOM 786 N N . ASP A 1 102 ? 11.922 -57.594 -31.141 1 33.06 102 ASP A N 1
ATOM 787 C CA . ASP A 1 102 ? 12.281 -56.188 -31.094 1 33.06 102 ASP A CA 1
ATOM 788 C C . ASP A 1 102 ? 11.039 -55.312 -30.953 1 33.06 102 ASP A C 1
ATOM 790 O O . ASP A 1 102 ? 10.977 -54.219 -31.516 1 33.06 102 ASP A O 1
ATOM 794 N N . LEU A 1 103 ? 9.93 -56.031 -30.906 1 33 103 LEU A N 1
ATOM 795 C CA . LEU A 1 103 ? 8.82 -55.062 -30.891 1 33 103 LEU A CA 1
ATOM 796 C C . LEU A 1 103 ? 9.102 -53.906 -29.938 1 33 103 LEU A C 1
ATOM 798 O O . LEU A 1 103 ? 9.609 -54.125 -28.828 1 33 103 LEU A O 1
ATOM 802 N N . GLY A 1 104 ? 9.227 -52.75 -30.531 1 34.44 104 GLY A N 1
ATOM 803 C CA . GLY A 1 104 ? 9.625 -51.438 -30.062 1 34.44 104 GLY A CA 1
ATOM 804 C C . GLY A 1 104 ? 9.109 -51.094 -28.672 1 34.44 104 GLY A C 1
ATOM 805 O O . GLY A 1 104 ? 8.008 -51.5 -28.297 1 34.44 104 GLY A O 1
ATOM 806 N N . ARG A 1 105 ? 9.953 -51.344 -27.703 1 39.25 105 ARG A N 1
ATOM 807 C CA . ARG A 1 105 ? 9.797 -50.656 -26.422 1 39.25 105 ARG A CA 1
ATOM 808 C C . ARG A 1 105 ? 9 -49.375 -26.578 1 39.25 105 ARG A C 1
ATOM 810 O O . ARG A 1 105 ? 9.414 -48.469 -27.297 1 39.25 105 ARG A O 1
ATOM 817 N N . SER A 1 106 ? 7.781 -49.406 -26.859 1 42.03 106 SER A N 1
ATOM 818 C CA . SER A 1 106 ? 7.062 -48.156 -26.828 1 42.03 106 SER A CA 1
ATOM 819 C C . SER A 1 106 ? 7.676 -47.188 -25.812 1 42.03 106 SER A C 1
ATOM 821 O O . SER A 1 106 ? 7.809 -47.531 -24.641 1 42.03 106 SER A O 1
ATOM 823 N N . THR A 1 107 ? 8.797 -46.531 -26.016 1 45.75 107 THR A N 1
ATOM 824 C CA . THR A 1 107 ? 9.68 -45.5 -25.484 1 45.75 107 THR A CA 1
ATOM 825 C C . THR A 1 107 ? 8.883 -44.438 -24.734 1 45.75 107 THR A C 1
ATOM 827 O O . THR A 1 107 ? 9.383 -43.344 -24.484 1 45.75 107 THR A O 1
ATOM 830 N N . TYR A 1 108 ? 7.59 -44.438 -24.688 1 50.22 108 TYR A N 1
ATOM 831 C CA . TYR A 1 108 ? 6.957 -43.25 -24.094 1 50.22 108 TYR A CA 1
ATOM 832 C C . TYR A 1 108 ? 7.195 -43.188 -22.594 1 50.22 108 TYR A C 1
ATOM 834 O O . TYR A 1 108 ? 6.871 -44.156 -21.875 1 50.22 108 TYR A O 1
ATOM 842 N N . SER A 1 109 ? 8.297 -42.688 -22.094 1 58.72 109 SER A N 1
ATOM 843 C CA . SER A 1 109 ? 8.586 -42.344 -20.703 1 58.72 109 SER A CA 1
ATOM 844 C C . SER A 1 109 ? 7.336 -41.812 -19.984 1 58.72 109 SER A C 1
ATOM 846 O O . SER A 1 109 ? 6.68 -40.906 -20.469 1 58.72 109 SER A O 1
ATOM 848 N N . SER A 1 110 ? 6.559 -42.719 -19.281 1 67.88 110 SER A N 1
ATOM 849 C CA . SER A 1 110 ? 5.371 -42.25 -18.594 1 67.88 110 SER A CA 1
ATOM 850 C C . SER A 1 110 ? 5.582 -42.219 -17.078 1 67.88 110 SER A C 1
ATOM 852 O O . SER A 1 110 ? 6.18 -43.156 -16.516 1 67.88 110 SER A O 1
ATOM 854 N N . VAL A 1 111 ? 5.477 -41.031 -16.344 1 80.38 111 VAL A N 1
ATOM 855 C CA . VAL A 1 111 ? 5.449 -40.906 -14.883 1 80.38 111 VAL A CA 1
ATOM 856 C C . VAL A 1 111 ? 4.359 -41.781 -14.305 1 80.38 111 VAL A C 1
ATOM 858 O O . VAL A 1 111 ? 3.307 -41.969 -14.922 1 80.38 111 VAL A O 1
ATOM 861 N N . SER A 1 112 ? 4.758 -42.562 -13.281 1 85.62 112 SER A N 1
ATOM 862 C CA . SER A 1 112 ? 3.779 -43.469 -12.656 1 85.62 112 SER A CA 1
ATOM 863 C C . SER A 1 112 ? 2.473 -42.719 -12.367 1 85.62 112 SER A C 1
ATOM 865 O O . SER A 1 112 ? 2.48 -41.531 -12.07 1 85.62 112 SER A O 1
ATOM 867 N N . GLU A 1 113 ? 1.391 -43.375 -12.469 1 88.12 113 GLU A N 1
ATOM 868 C CA . GLU A 1 113 ? 0.07 -42.812 -12.219 1 88.12 113 GLU A CA 1
ATOM 869 C C . GLU A 1 113 ? -0.057 -42.312 -10.789 1 88.12 113 GLU A C 1
ATOM 871 O O . GLU A 1 113 ? -0.712 -41.312 -10.531 1 88.12 113 GLU A O 1
ATOM 876 N N . THR A 1 114 ? 0.564 -43.031 -9.906 1 90.38 114 THR A N 1
ATOM 877 C CA . THR A 1 114 ? 0.508 -42.656 -8.5 1 90.38 114 THR A CA 1
ATOM 878 C C . THR A 1 114 ? 1.213 -41.312 -8.273 1 90.38 114 THR A C 1
ATOM 880 O O . THR A 1 114 ? 0.721 -40.469 -7.535 1 90.38 114 THR A O 1
ATOM 883 N N . MET A 1 115 ? 2.318 -41.125 -8.906 1 92.5 115 MET A N 1
ATOM 884 C CA . MET A 1 115 ? 3.053 -39.875 -8.789 1 92.5 115 MET A CA 1
ATOM 885 C C . MET A 1 115 ? 2.283 -38.75 -9.438 1 92.5 115 MET A C 1
ATOM 887 O O . MET A 1 115 ? 2.209 -37.625 -8.883 1 92.5 115 MET A O 1
ATOM 891 N N . CYS A 1 116 ? 1.707 -38.969 -10.602 1 95.12 116 CYS A N 1
ATOM 892 C CA . CYS A 1 116 ? 0.911 -37.938 -11.281 1 95.12 116 CYS A CA 1
ATOM 893 C C . CYS A 1 116 ? -0.279 -37.531 -10.43 1 95.12 116 CYS A C 1
ATOM 895 O O . CYS A 1 116 ? -0.581 -36.344 -10.328 1 95.12 116 CYS A O 1
ATOM 897 N N . ALA A 1 117 ? -0.928 -38.531 -9.789 1 95.06 117 ALA A N 1
ATOM 898 C CA . ALA A 1 117 ? -2.062 -38.219 -8.922 1 95.06 117 ALA A CA 1
ATOM 899 C C . ALA A 1 117 ? -1.634 -37.375 -7.742 1 95.06 117 ALA A C 1
ATOM 901 O O . ALA A 1 117 ? -2.332 -36.406 -7.375 1 95.06 117 ALA A O 1
ATOM 902 N N . SER A 1 118 ? -0.529 -37.688 -7.152 1 95.12 118 SER A N 1
ATOM 903 C CA . SER A 1 118 ? -0.017 -36.938 -6.016 1 95.12 118 SER A CA 1
ATOM 904 C C . SER A 1 118 ? 0.328 -35.5 -6.422 1 95.12 118 SER A C 1
ATOM 906 O O . SER A 1 118 ? -0.024 -34.531 -5.719 1 95.12 118 SER A O 1
ATOM 908 N N . ILE A 1 119 ? 0.999 -35.344 -7.516 1 96.5 119 ILE A N 1
ATOM 909 C CA . ILE A 1 119 ? 1.41 -34.031 -7.984 1 96.5 119 ILE A CA 1
ATOM 910 C C . ILE A 1 119 ? 0.178 -33.188 -8.352 1 96.5 119 ILE A C 1
ATOM 912 O O . ILE A 1 119 ? 0.129 -32 -8.094 1 96.5 119 ILE A O 1
ATOM 916 N N . TRP A 1 120 ? -0.83 -33.844 -8.953 1 96.69 120 TRP A N 1
ATOM 917 C CA . TRP A 1 120 ? -2.074 -33.156 -9.289 1 96.69 120 TRP A CA 1
ATOM 918 C C . TRP A 1 120 ? -2.723 -32.562 -8.031 1 96.69 120 TRP A C 1
ATOM 920 O O . TRP A 1 120 ? -3.098 -31.391 -8.008 1 96.69 120 TRP A O 1
ATOM 930 N N . LEU A 1 121 ? -2.787 -33.375 -7.012 1 96 121 LEU A N 1
ATOM 931 C CA . LEU A 1 121 ? -3.398 -32.938 -5.766 1 96 121 LEU A CA 1
ATOM 932 C C . LEU A 1 121 ? -2.611 -31.781 -5.156 1 96 121 LEU A C 1
ATOM 934 O O . LEU A 1 121 ? -3.197 -30.844 -4.609 1 96 121 LEU A O 1
ATOM 938 N N . ASP A 1 122 ? -1.312 -31.844 -5.242 1 96.81 122 ASP A N 1
ATOM 939 C CA . ASP A 1 122 ? -0.472 -30.75 -4.754 1 96.81 122 ASP A CA 1
ATOM 940 C C . ASP A 1 122 ? -0.765 -29.453 -5.5 1 96.81 122 ASP A C 1
ATOM 942 O O . ASP A 1 122 ? -0.911 -28.391 -4.887 1 96.81 122 ASP A O 1
ATOM 946 N N . LEU A 1 123 ? -0.856 -29.531 -6.812 1 97.12 123 LEU A N 1
ATOM 947 C CA . LEU A 1 123 ? -1.104 -28.344 -7.641 1 97.12 123 LEU A CA 1
ATOM 948 C C . LEU A 1 123 ? -2.48 -27.766 -7.352 1 97.12 123 LEU A C 1
ATOM 950 O O . LEU A 1 123 ? -2.617 -26.547 -7.18 1 97.12 123 LEU A O 1
ATOM 954 N N . VAL A 1 124 ? -3.465 -28.594 -7.262 1 96.88 124 VAL A N 1
ATOM 955 C CA . VAL A 1 124 ? -4.828 -28.156 -7.008 1 96.88 124 VAL A CA 1
ATOM 956 C C . VAL A 1 124 ? -4.902 -27.453 -5.652 1 96.88 124 VAL A C 1
ATOM 958 O O . VAL A 1 124 ? -5.543 -26.406 -5.52 1 96.88 124 VAL A O 1
ATOM 961 N N . ASP A 1 125 ? -4.273 -28.031 -4.711 1 96.62 125 ASP A N 1
ATOM 962 C CA . ASP A 1 125 ? -4.25 -27.438 -3.381 1 96.62 125 ASP A CA 1
ATOM 963 C C . ASP A 1 125 ? -3.598 -26.062 -3.41 1 96.62 125 ASP A C 1
ATOM 965 O O . ASP A 1 125 ? -4.137 -25.094 -2.854 1 96.62 125 ASP A O 1
ATOM 969 N N . LEU A 1 126 ? -2.434 -25.953 -4.035 1 96.94 126 LEU A N 1
ATOM 970 C CA . LEU A 1 126 ? -1.714 -24.688 -4.145 1 96.94 126 LEU A CA 1
ATOM 971 C C . LEU A 1 126 ? -2.562 -23.641 -4.855 1 96.94 126 LEU A C 1
ATOM 973 O O . LEU A 1 126 ? -2.66 -22.5 -4.398 1 96.94 126 LEU A O 1
ATOM 977 N N . TRP A 1 127 ? -3.203 -24.047 -5.93 1 97 127 TRP A N 1
ATOM 978 C CA . TRP A 1 127 ? -4.012 -23.125 -6.715 1 97 127 TRP A CA 1
ATOM 979 C C . TRP A 1 127 ? -5.223 -22.641 -5.918 1 97 127 TRP A C 1
ATOM 981 O O . TRP A 1 127 ? -5.562 -21.453 -5.941 1 97 127 TRP A O 1
ATOM 991 N N . THR A 1 128 ? -5.812 -23.531 -5.234 1 96.44 128 THR A N 1
ATOM 992 C CA . THR A 1 128 ? -6.984 -23.203 -4.426 1 96.44 128 THR A CA 1
ATOM 993 C C . THR A 1 128 ? -6.617 -22.219 -3.316 1 96.44 128 THR A C 1
ATOM 995 O O . THR A 1 128 ? -7.281 -21.203 -3.139 1 96.44 128 THR A O 1
ATOM 998 N N . ARG A 1 129 ? -5.574 -22.516 -2.652 1 96.44 129 ARG A N 1
ATOM 999 C CA . ARG A 1 129 ? -5.145 -21.656 -1.554 1 96.44 129 ARG A CA 1
ATOM 1000 C C . ARG A 1 129 ? -4.719 -20.281 -2.066 1 96.44 129 ARG A C 1
ATOM 1002 O O . ARG A 1 129 ? -5.027 -19.266 -1.451 1 96.44 129 ARG A O 1
ATOM 1009 N N . ARG A 1 130 ? -4.008 -20.266 -3.127 1 96.62 130 ARG A N 1
ATOM 1010 C CA . ARG A 1 130 ? -3.541 -19 -3.668 1 96.62 130 ARG A CA 1
ATOM 1011 C C . ARG A 1 130 ? -4.711 -18.141 -4.16 1 96.62 130 ARG A C 1
ATOM 1013 O O . ARG A 1 130 ? -4.766 -16.938 -3.896 1 96.62 130 ARG A O 1
ATOM 1020 N N . GLU A 1 131 ? -5.668 -18.766 -4.895 1 96.44 131 GLU A N 1
ATOM 1021 C CA . GLU A 1 131 ? -6.863 -18.062 -5.348 1 96.44 131 GLU A CA 1
ATOM 1022 C C . GLU A 1 131 ? -7.672 -17.531 -4.164 1 96.44 131 GLU A C 1
ATOM 1024 O O . GLU A 1 131 ? -8.133 -16.391 -4.188 1 96.44 131 GLU A O 1
ATOM 1029 N N . ASP A 1 132 ? -7.812 -18.375 -3.184 1 96.44 132 ASP A N 1
ATOM 1030 C CA . ASP A 1 132 ? -8.562 -17.953 -1.999 1 96.44 132 ASP A CA 1
ATOM 1031 C C . ASP A 1 132 ? -7.848 -16.828 -1.265 1 96.44 132 ASP A C 1
ATOM 1033 O O . ASP A 1 132 ? -8.492 -15.953 -0.676 1 96.44 132 ASP A O 1
ATOM 1037 N N . THR A 1 133 ? -6.566 -16.906 -1.276 1 97.25 133 THR A N 1
ATOM 1038 C CA . THR A 1 133 ? -5.789 -15.828 -0.671 1 97.25 133 THR A CA 1
ATOM 1039 C C . THR A 1 133 ? -6.051 -14.5 -1.382 1 97.25 133 THR A C 1
ATOM 1041 O O . THR A 1 133 ? -6.246 -13.469 -0.733 1 97.25 133 THR A O 1
ATOM 1044 N N . ILE A 1 134 ? -6.074 -14.461 -2.729 1 97.62 134 ILE A N 1
ATOM 1045 C CA . ILE A 1 134 ? -6.336 -13.242 -3.488 1 97.62 134 ILE A CA 1
ATOM 1046 C C . ILE A 1 134 ? -7.738 -12.734 -3.17 1 97.62 134 ILE A C 1
ATOM 1048 O O . ILE A 1 134 ? -7.93 -11.539 -2.928 1 97.62 134 ILE A O 1
ATOM 1052 N N . LYS A 1 135 ? -8.656 -13.641 -3.086 1 96.62 135 LYS A N 1
ATOM 1053 C CA . LYS A 1 135 ? -10.039 -13.258 -2.799 1 96.62 135 LYS A CA 1
ATOM 1054 C C . LYS A 1 135 ? -10.172 -12.719 -1.379 1 96.62 135 LYS A C 1
ATOM 1056 O O . LYS A 1 135 ? -10.938 -11.773 -1.138 1 96.62 135 LYS A O 1
ATOM 1061 N N . TYR A 1 136 ? -9.523 -13.359 -0.479 1 96.88 136 TYR A N 1
ATOM 1062 C CA . TYR A 1 136 ? -9.477 -12.867 0.894 1 96.88 136 TYR A CA 1
ATOM 1063 C C . TYR A 1 136 ? -9.008 -11.414 0.937 1 96.88 136 TYR A C 1
ATOM 1065 O O . TYR A 1 136 ? -9.633 -10.578 1.592 1 96.88 136 TYR A O 1
ATOM 1073 N N . CYS A 1 137 ? -7.957 -11.141 0.188 1 96.75 137 CYS A N 1
ATOM 1074 C CA . CYS A 1 137 ? -7.395 -9.789 0.192 1 96.75 137 CYS A CA 1
ATOM 1075 C C . CYS A 1 137 ? -8.305 -8.82 -0.54 1 96.75 137 CYS A C 1
ATOM 1077 O O . CYS A 1 137 ? -8.352 -7.633 -0.209 1 96.75 137 CYS A O 1
ATOM 1079 N N . MET A 1 138 ? -9.008 -9.297 -1.526 1 96.81 138 MET A N 1
ATOM 1080 C CA . MET A 1 138 ? -10.016 -8.453 -2.176 1 96.81 138 MET A CA 1
ATOM 1081 C C . MET A 1 138 ? -11.078 -8.016 -1.183 1 96.81 138 MET A C 1
ATOM 1083 O O . MET A 1 138 ? -11.5 -6.852 -1.188 1 96.81 138 MET A O 1
ATOM 1087 N N . GLU A 1 139 ? -11.438 -8.906 -0.345 1 96.06 139 GLU A N 1
ATOM 1088 C CA . GLU A 1 139 ? -12.461 -8.602 0.651 1 96.06 139 GLU A CA 1
ATOM 1089 C C . GLU A 1 139 ? -11.938 -7.621 1.695 1 96.06 139 GLU A C 1
ATOM 1091 O O . GLU A 1 139 ? -12.641 -6.684 2.076 1 96.06 139 GLU A O 1
ATOM 1096 N N . ILE A 1 140 ? -10.773 -7.848 2.139 1 95 140 ILE A N 1
ATOM 1097 C CA . ILE A 1 140 ? -10.164 -6.965 3.127 1 95 140 ILE A CA 1
ATOM 1098 C C . ILE A 1 140 ? -10.078 -5.547 2.568 1 95 140 ILE A C 1
ATOM 1100 O O . ILE A 1 140 ? -10.414 -4.582 3.26 1 95 140 ILE A O 1
ATOM 1104 N N . ASN A 1 141 ? -9.648 -5.406 1.316 1 95.56 141 ASN A N 1
ATOM 1105 C CA . ASN A 1 141 ? -9.523 -4.086 0.701 1 95.56 141 ASN A CA 1
ATOM 1106 C C . ASN A 1 141 ? -10.891 -3.428 0.509 1 95.56 141 ASN A C 1
ATOM 1108 O O . ASN A 1 141 ? -11.023 -2.213 0.662 1 95.56 141 ASN A O 1
ATOM 1112 N N . ALA A 1 142 ? -11.844 -4.191 0.168 1 94.38 142 ALA A N 1
ATOM 1113 C CA . ALA A 1 142 ? -13.203 -3.662 0.015 1 94.38 142 ALA A CA 1
ATOM 1114 C C . ALA A 1 142 ? -13.734 -3.127 1.34 1 94.38 142 ALA A C 1
ATOM 1116 O O . ALA A 1 142 ? -14.352 -2.062 1.381 1 94.38 142 ALA A O 1
ATOM 1117 N N . GLN A 1 143 ? -13.477 -3.859 2.375 1 92.56 143 GLN A N 1
ATOM 1118 C CA . GLN A 1 143 ? -13.898 -3.434 3.703 1 92.56 143 GLN A CA 1
ATOM 1119 C C . GLN A 1 143 ? -13.203 -2.145 4.117 1 92.56 143 GLN A C 1
ATOM 1121 O O . GLN A 1 143 ? -13.836 -1.235 4.66 1 92.56 143 GLN A O 1
ATOM 1126 N N . GLN A 1 144 ? -11.945 -2.143 3.846 1 90.88 144 GLN A N 1
ATOM 1127 C CA . GLN A 1 144 ? -11.18 -0.946 4.168 1 90.88 144 GLN A CA 1
ATOM 1128 C C . GLN A 1 144 ? -11.703 0.271 3.418 1 90.88 144 GLN A C 1
ATOM 1130 O O . GLN A 1 144 ? -11.773 1.37 3.973 1 90.88 144 GLN A O 1
ATOM 1135 N N . ALA A 1 145 ? -12.039 0.133 2.176 1 90.19 145 ALA A N 1
ATOM 1136 C CA . ALA A 1 145 ? -12.578 1.214 1.354 1 90.19 145 ALA A CA 1
ATOM 1137 C C . ALA A 1 145 ? -13.906 1.724 1.916 1 90.19 145 ALA A C 1
ATOM 1139 O O . ALA A 1 145 ? -14.156 2.932 1.936 1 90.19 145 ALA A O 1
ATOM 1140 N N . GLN A 1 146 ? -14.688 0.885 2.383 1 90.19 146 GLN A N 1
ATOM 1141 C CA . GLN A 1 146 ? -15.984 1.248 2.945 1 90.19 146 GLN A CA 1
ATOM 1142 C C . GLN A 1 146 ? -15.82 2.033 4.242 1 90.19 146 GLN A C 1
ATOM 1144 O O . GLN A 1 146 ? -16.531 3.016 4.473 1 90.19 146 GLN A O 1
ATOM 1149 N N . GLN A 1 147 ? -14.883 1.603 4.98 1 85.81 147 GLN A N 1
ATOM 1150 C CA . GLN A 1 147 ? -14.617 2.285 6.242 1 85.81 147 GLN A CA 1
ATOM 1151 C C . GLN A 1 147 ? -14.086 3.695 6.008 1 85.81 147 GLN A C 1
ATOM 1153 O O . GLN A 1 147 ? -14.461 4.633 6.719 1 85.81 147 GLN A O 1
ATOM 1158 N N . ALA A 1 148 ? -13.258 3.797 5.02 1 81.69 148 ALA A N 1
ATOM 1159 C CA . ALA A 1 148 ? -12.68 5.102 4.703 1 81.69 148 ALA A CA 1
ATOM 1160 C C . ALA A 1 148 ? -13.75 6.062 4.191 1 81.69 148 ALA A C 1
ATOM 1162 O O . ALA A 1 148 ? -13.719 7.254 4.496 1 81.69 148 ALA A O 1
ATOM 1163 N N . GLN A 1 149 ? -14.625 5.621 3.445 1 80.44 149 GLN A N 1
ATOM 1164 C CA . GLN A 1 149 ? -15.727 6.434 2.93 1 80.44 149 GLN A CA 1
ATOM 1165 C C . GLN A 1 149 ? -16.656 6.867 4.055 1 80.44 149 GLN A C 1
ATOM 1167 O O . GLN A 1 149 ? -17.141 8 4.062 1 80.44 149 GLN A O 1
ATOM 1172 N N . ALA A 1 150 ? -16.828 6.043 4.996 1 75.25 150 ALA A N 1
ATOM 1173 C CA . ALA A 1 150 ? -17.703 6.336 6.129 1 75.25 150 ALA A CA 1
ATOM 1174 C C . ALA A 1 150 ? -17.078 7.379 7.051 1 75.25 150 ALA A C 1
ATOM 1176 O O . ALA A 1 150 ? -17.781 8.203 7.633 1 75.25 150 ALA A O 1
ATOM 1177 N N . ALA A 1 151 ? -15.82 7.223 7.156 1 67.75 151 ALA A N 1
ATOM 1178 C CA . ALA A 1 151 ? -15.109 8.164 8.023 1 67.75 151 ALA A CA 1
ATOM 1179 C C . ALA A 1 151 ? -15.109 9.57 7.426 1 67.75 151 ALA A C 1
ATOM 1181 O O . ALA A 1 151 ? -15.031 10.555 8.156 1 67.75 151 ALA A O 1
ATOM 1182 N N . GLN A 1 152 ? -15.078 9.695 6.09 1 59.38 152 GLN A N 1
ATOM 1183 C CA . GLN A 1 152 ? -15.109 11 5.438 1 59.38 152 GLN A CA 1
ATOM 1184 C C . GLN A 1 152 ? -16.531 11.578 5.438 1 59.38 152 GLN A C 1
ATOM 1186 O O . GLN A 1 152 ? -16.719 12.742 5.094 1 59.38 152 GLN A O 1
ATOM 1191 N N . ALA A 1 153 ? -17.531 10.812 5.695 1 48.88 153 ALA A N 1
ATOM 1192 C CA . ALA A 1 153 ? -18.891 11.336 5.766 1 48.88 153 ALA A CA 1
ATOM 1193 C C . ALA A 1 153 ? -19 12.461 6.785 1 48.88 153 ALA A C 1
ATOM 1195 O O . ALA A 1 153 ? -18.344 12.422 7.832 1 48.88 153 ALA A O 1
ATOM 1196 N N . PRO A 1 154 ? -19.578 13.609 6.379 1 42.88 154 PRO A N 1
ATOM 1197 C CA . PRO A 1 154 ? -19.609 14.875 7.121 1 42.88 154 PRO A CA 1
ATOM 1198 C C . PRO A 1 154 ? -19.891 14.68 8.609 1 42.88 154 PRO A C 1
ATOM 1200 O O . PRO A 1 154 ? -20.609 13.742 8.984 1 42.88 154 PRO A O 1
ATOM 1203 N N . ILE A 1 155 ? -19.125 15.062 9.492 1 38.41 155 ILE A N 1
ATOM 1204 C CA . ILE A 1 155 ? -19.422 15.375 10.883 1 38.41 155 ILE A CA 1
ATOM 1205 C C . ILE A 1 155 ? -20.875 15.836 11 1 38.41 155 ILE A C 1
ATOM 1207 O O . ILE A 1 155 ? -21.359 16.625 10.18 1 38.41 155 ILE A O 1
ATOM 1211 N N . ASN A 1 156 ? -21.734 15.32 11.844 1 33.62 156 ASN A N 1
ATOM 1212 C CA . ASN A 1 156 ? -23.078 15.75 12.195 1 33.62 156 ASN A CA 1
ATOM 1213 C C . ASN A 1 156 ? -23.203 17.266 12.156 1 33.62 156 ASN A C 1
ATOM 1215 O O . ASN A 1 156 ? -22.281 17.984 12.531 1 33.62 156 ASN A O 1
ATOM 1219 N N . LYS A 1 157 ? -24.172 17.875 11.523 1 35.09 157 LYS A N 1
ATOM 1220 C CA . LYS A 1 157 ? -24.719 19.219 11.586 1 35.09 157 LYS A CA 1
ATOM 1221 C C . LYS A 1 157 ? -24.594 19.812 12.992 1 35.09 157 LYS A C 1
ATOM 1223 O O . LYS A 1 157 ? -24.578 21.031 13.172 1 35.09 157 LYS A O 1
ATOM 1228 N N . GLU A 1 158 ? -24.844 18.953 13.969 1 33.59 158 GLU A N 1
ATOM 1229 C CA . GLU A 1 158 ? -25.062 19.469 15.32 1 33.59 158 GLU A CA 1
ATOM 1230 C C . GLU A 1 158 ? -23.75 19.938 15.945 1 33.59 158 GLU A C 1
ATOM 1232 O O . GLU A 1 158 ? -23.75 20.75 16.875 1 33.59 158 GLU A O 1
ATOM 1237 N N . ASP A 1 159 ? -22.672 19.172 15.734 1 33.59 159 ASP A N 1
ATOM 1238 C CA . ASP A 1 159 ? -21.5 19.625 16.469 1 33.59 159 ASP A CA 1
ATOM 1239 C C . ASP A 1 159 ? -20.891 20.875 15.812 1 33.59 159 ASP A C 1
ATOM 1241 O O . ASP A 1 159 ? -20.031 21.531 16.406 1 33.59 159 ASP A O 1
ATOM 1245 N N . LEU A 1 160 ? -21.125 21.047 14.547 1 33.22 160 LEU A N 1
ATOM 1246 C CA . LEU A 1 160 ? -20.953 22.359 13.938 1 33.22 160 LEU A CA 1
ATOM 1247 C C . LEU A 1 160 ? -21.875 23.375 14.594 1 33.22 160 LEU A C 1
ATOM 1249 O O . LEU A 1 160 ? -21.781 24.578 14.312 1 33.22 160 LEU A O 1
ATOM 1253 N N . LEU A 1 161 ? -22.906 22.922 15.227 1 32.38 161 LEU A N 1
ATOM 1254 C CA . LEU A 1 161 ? -23.766 23.906 15.844 1 32.38 161 LEU A CA 1
ATOM 1255 C C . LEU A 1 161 ? -23.062 24.594 17.016 1 32.38 161 LEU A C 1
ATOM 1257 O O . LEU A 1 161 ? -23.281 25.781 17.266 1 32.38 161 LEU A O 1
ATOM 1261 N N . ASP A 1 162 ? -22.531 23.844 18.047 1 31.52 162 ASP A N 1
ATOM 1262 C CA . ASP A 1 162 ? -22.062 24.578 19.219 1 31.52 162 ASP A CA 1
ATOM 1263 C C . ASP A 1 162 ? -20.781 25.344 18.906 1 31.52 162 ASP A C 1
ATOM 1265 O O . ASP A 1 162 ? -20.422 26.297 19.625 1 31.52 162 ASP A O 1
ATOM 1269 N N . LEU A 1 163 ? -19.766 24.844 18.094 1 32.31 163 LEU A N 1
ATOM 1270 C CA . LEU A 1 163 ? -18.75 25.781 17.672 1 32.31 163 LEU A CA 1
ATOM 1271 C C . LEU A 1 163 ? -19.328 26.859 16.75 1 32.31 163 LEU A C 1
ATOM 1273 O O . LEU A 1 163 ? -18.609 27.672 16.203 1 32.31 163 LEU A O 1
ATOM 1277 N N . ASP A 1 164 ? -20.516 26.906 16.312 1 32.28 164 ASP A N 1
ATOM 1278 C CA . ASP A 1 164 ? -21.25 28.016 15.719 1 32.28 164 ASP A CA 1
ATOM 1279 C C . ASP A 1 164 ? -21.219 29.25 16.625 1 32.28 164 ASP A C 1
ATOM 1281 O O . ASP A 1 164 ? -21.5 30.359 16.172 1 32.28 164 ASP A O 1
ATOM 1285 N N . ARG A 1 165 ? -21.547 29.219 17.875 1 31.59 165 ARG A N 1
ATOM 1286 C CA . ARG A 1 165 ? -21.688 30.516 18.516 1 31.59 165 ARG A CA 1
ATOM 1287 C C . ARG A 1 165 ? -20.406 31.344 18.406 1 31.59 165 ARG A C 1
ATOM 1289 O O . ARG A 1 165 ? -20.453 32.531 18.156 1 31.59 165 ARG A O 1
ATOM 1296 N N . ALA A 1 166 ? -19.25 31.266 19.156 1 31.84 166 ALA A N 1
ATOM 1297 C CA . ALA A 1 166 ? -18.344 32.375 18.984 1 31.84 166 ALA A CA 1
ATOM 1298 C C . ALA A 1 166 ? -17.812 32.438 17.547 1 31.84 166 ALA A C 1
ATOM 1300 O O . ALA A 1 166 ? -17.859 33.5 16.906 1 31.84 166 ALA A O 1
ATOM 1301 N N . GLN A 1 167 ? -16.406 31.984 17.141 1 30.91 167 GLN A N 1
ATOM 1302 C CA . GLN A 1 167 ? -15.766 32.312 15.859 1 30.91 167 GLN A CA 1
ATOM 1303 C C . GLN A 1 167 ? -16.422 31.531 14.719 1 30.91 167 GLN A C 1
ATOM 1305 O O . GLN A 1 167 ? -16.203 30.328 14.57 1 30.91 167 GLN A O 1
ATOM 1310 N N . ALA A 1 168 ? -17.656 31.406 14.344 1 31.75 168 ALA A N 1
ATOM 1311 C CA . ALA A 1 168 ? -18.531 31.094 13.211 1 31.75 168 ALA A CA 1
ATOM 1312 C C . ALA A 1 168 ? -17.781 31.219 11.891 1 31.75 168 ALA A C 1
ATOM 1314 O O . ALA A 1 168 ? -18.312 30.859 10.836 1 31.75 168 ALA A O 1
ATOM 1315 N N . ARG A 1 169 ? -16.984 32.312 11.547 1 29.66 169 ARG A N 1
ATOM 1316 C CA . ARG A 1 169 ? -16.703 32.688 10.164 1 29.66 169 ARG A CA 1
ATOM 1317 C C . ARG A 1 169 ? -16.109 31.5 9.391 1 29.66 169 ARG A C 1
ATOM 1319 O O . ARG A 1 169 ? -16.625 31.125 8.336 1 29.66 169 ARG A O 1
ATOM 1326 N N . GLU A 1 170 ? -14.719 31.656 8.875 1 30.48 170 GLU A N 1
ATOM 1327 C CA . GLU A 1 170 ? -14.055 31.078 7.715 1 30.48 170 GLU A CA 1
ATOM 1328 C C . GLU A 1 170 ? -13.906 29.562 7.867 1 30.48 170 GLU A C 1
ATOM 1330 O O . GLU A 1 170 ? -12.961 29.078 8.5 1 30.48 170 GLU A O 1
ATOM 1335 N N . ARG A 1 171 ? -14.828 28.906 8.234 1 32.81 171 ARG A N 1
ATOM 1336 C CA . ARG A 1 171 ? -14.812 27.453 8.133 1 32.81 171 ARG A CA 1
ATOM 1337 C C . ARG A 1 171 ? -14.164 27 6.828 1 32.81 171 ARG A C 1
ATOM 1339 O O . ARG A 1 171 ? -14.719 27.219 5.746 1 32.81 171 ARG A O 1
ATOM 1346 N N . SER A 1 172 ? -12.867 27.062 6.711 1 33.69 172 SER A N 1
ATOM 1347 C CA . SER A 1 172 ? -12.141 26.609 5.527 1 33.69 172 SER A CA 1
ATOM 1348 C C . SER A 1 172 ? -12.711 25.312 4.996 1 33.69 172 SER A C 1
ATOM 1350 O O . SER A 1 172 ? -13.031 24.406 5.77 1 33.69 172 SER A O 1
ATOM 1352 N N . ALA A 1 173 ? -13.562 25.344 3.867 1 32.34 173 ALA A N 1
ATOM 1353 C CA . ALA A 1 173 ? -14.031 24.266 3 1 32.34 173 ALA A CA 1
ATOM 1354 C C . ALA A 1 173 ? -13.164 23.031 3.156 1 32.34 173 ALA A C 1
ATOM 1356 O O . ALA A 1 173 ? -11.961 23.125 3.373 1 32.34 173 ALA A O 1
ATOM 1357 N N . PRO A 1 174 ? -13.742 21.938 3.617 1 37.5 174 PRO A N 1
ATOM 1358 C CA . PRO A 1 174 ? -12.93 20.734 3.488 1 37.5 174 PRO A CA 1
ATOM 1359 C C . PRO A 1 174 ? -11.961 20.797 2.312 1 37.5 174 PRO A C 1
ATOM 1361 O O . PRO A 1 174 ? -12.305 21.312 1.252 1 37.5 174 PRO A O 1
ATOM 1364 N N . ILE A 1 175 ? -10.695 21.094 2.506 1 37.12 175 ILE A N 1
ATOM 1365 C CA . ILE A 1 175 ? -9.719 21.016 1.422 1 37.12 175 ILE A CA 1
ATOM 1366 C C . ILE A 1 175 ? -10.195 20.031 0.368 1 37.12 175 ILE A C 1
ATOM 1368 O O . ILE A 1 175 ? -10.172 18.812 0.597 1 37.12 175 ILE A O 1
ATOM 1372 N N . GLU A 1 176 ? -11.477 20.266 -0.113 1 39.94 176 GLU A N 1
ATOM 1373 C CA . GLU A 1 176 ? -11.75 19.469 -1.311 1 39.94 176 GLU A CA 1
ATOM 1374 C C . GLU A 1 176 ? -10.555 19.469 -2.256 1 39.94 176 GLU A C 1
ATOM 1376 O O . GLU A 1 176 ? -10.336 20.438 -2.994 1 39.94 176 GLU A O 1
ATOM 1381 N N . ILE A 1 177 ? -9.375 19.234 -1.828 1 41.38 177 ILE A N 1
ATOM 1382 C CA . ILE A 1 177 ? -8.398 19.078 -2.898 1 41.38 177 ILE A CA 1
ATOM 1383 C C . ILE A 1 177 ? -9.07 18.438 -4.113 1 41.38 177 ILE A C 1
ATOM 1385 O O . ILE A 1 177 ? -9.789 17.438 -3.984 1 41.38 177 ILE A O 1
ATOM 1389 N N . SER A 1 178 ? -9.461 19.234 -4.992 1 41.66 178 SER A N 1
ATOM 1390 C CA . SER A 1 178 ? -9.836 18.625 -6.266 1 41.66 178 SER A CA 1
ATOM 1391 C C . SER A 1 178 ? -9.32 17.203 -6.379 1 41.66 178 SER A C 1
ATOM 1393 O O . SER A 1 178 ? -8.109 16.984 -6.438 1 41.66 178 SER A O 1
ATOM 1395 N N . ARG A 1 179 ? -9.883 16.281 -5.578 1 47.12 179 ARG A N 1
ATOM 1396 C CA . ARG A 1 179 ? -9.602 14.867 -5.797 1 47.12 179 ARG A CA 1
ATOM 1397 C C . ARG A 1 179 ? -9.188 14.609 -7.242 1 47.12 179 ARG A C 1
ATOM 1399 O O . ARG A 1 179 ? -9.906 14.977 -8.172 1 47.12 179 ARG A O 1
ATOM 1406 N N . SER A 1 180 ? -7.949 14.547 -7.508 1 53.12 180 SER A N 1
ATOM 1407 C CA . SER A 1 180 ? -7.418 14.234 -8.828 1 53.12 180 SER A CA 1
ATOM 1408 C C . SER A 1 180 ? -8.367 13.328 -9.609 1 53.12 180 SER A C 1
ATOM 1410 O O . SER A 1 180 ? -9.031 12.477 -9.023 1 53.12 180 SER A O 1
ATOM 1412 N N . ARG A 1 181 ? -8.945 13.812 -10.703 1 62.53 181 ARG A N 1
ATOM 1413 C CA . ARG A 1 181 ? -9.68 13.148 -11.773 1 62.53 181 ARG A CA 1
ATOM 1414 C C . ARG A 1 181 ? -9.203 11.711 -11.961 1 62.53 181 ARG A C 1
ATOM 1416 O O . ARG A 1 181 ? -9.812 10.945 -12.703 1 62.53 181 ARG A O 1
ATOM 1423 N N . GLY A 1 182 ? -8.258 11.352 -11.023 1 72.38 182 GLY A N 1
ATOM 1424 C CA . GLY A 1 182 ? -7.758 10.016 -11.328 1 72.38 182 GLY A CA 1
ATOM 1425 C C . GLY A 1 182 ? -8.445 8.93 -10.523 1 72.38 182 GLY A C 1
ATOM 1426 O O . GLY A 1 182 ? -9.438 9.18 -9.844 1 72.38 182 GLY A O 1
ATOM 1427 N N . GLU A 1 183 ? -8.117 7.844 -10.711 1 83.81 183 GLU A N 1
ATOM 1428 C CA . GLU A 1 183 ? -8.602 6.645 -10.039 1 83.81 183 GLU A CA 1
ATOM 1429 C C . GLU A 1 183 ? -8.414 6.742 -8.523 1 83.81 183 GLU A C 1
ATOM 1431 O O . GLU A 1 183 ? -7.344 7.129 -8.055 1 83.81 183 GLU A O 1
ATOM 1436 N N . SER A 1 184 ? -9.539 6.637 -7.754 1 87.88 184 SER A N 1
ATOM 1437 C CA . SER A 1 184 ? -9.422 6.625 -6.301 1 87.88 184 SER A CA 1
ATOM 1438 C C . SER A 1 184 ? -8.531 5.477 -5.828 1 87.88 184 SER A C 1
ATOM 1440 O O . SER A 1 184 ? -8.266 4.539 -6.586 1 87.88 184 SER A O 1
ATOM 1442 N N . THR A 1 185 ? -8.141 5.57 -4.668 1 89.81 185 THR A N 1
ATOM 1443 C CA . THR A 1 185 ? -7.309 4.523 -4.09 1 89.81 185 THR A CA 1
ATOM 1444 C C . THR A 1 185 ? -8.039 3.184 -4.094 1 89.81 185 THR A C 1
ATOM 1446 O O . THR A 1 185 ? -7.457 2.156 -4.453 1 89.81 185 THR A O 1
ATOM 1449 N N . ALA A 1 186 ? -9.297 3.26 -3.699 1 90.75 186 ALA A N 1
ATOM 1450 C CA . ALA A 1 186 ? -10.102 2.041 -3.637 1 90.75 186 ALA A CA 1
ATOM 1451 C C . ALA A 1 186 ? -10.25 1.412 -5.02 1 90.75 186 ALA A C 1
ATOM 1453 O O . ALA A 1 186 ? -10.133 0.194 -5.172 1 90.75 186 ALA A O 1
ATOM 1454 N N . GLU A 1 187 ? -10.516 2.217 -5.992 1 91.06 187 GLU A N 1
ATOM 1455 C CA . GLU A 1 187 ? -10.664 1.742 -7.367 1 91.06 187 GLU A CA 1
ATOM 1456 C C . GLU A 1 187 ? -9.352 1.174 -7.898 1 91.06 187 GLU A C 1
ATOM 1458 O O . GLU A 1 187 ? -9.352 0.149 -8.586 1 91.06 187 GLU A O 1
ATOM 1463 N N . PHE A 1 188 ? -8.32 1.847 -7.633 1 93.12 188 PHE A N 1
ATOM 1464 C CA . PHE A 1 188 ? -7.004 1.393 -8.062 1 93.12 188 PHE A CA 1
ATOM 1465 C C . PHE A 1 188 ? -6.68 0.027 -7.473 1 93.12 188 PHE A C 1
ATOM 1467 O O . PHE A 1 188 ? -6.266 -0.886 -8.188 1 93.12 188 PHE A O 1
ATOM 1474 N N . MET A 1 189 ? -6.898 -0.132 -6.195 1 94.5 189 MET A N 1
ATOM 1475 C CA . MET A 1 189 ? -6.602 -1.391 -5.52 1 94.5 189 MET A CA 1
ATOM 1476 C C . MET A 1 189 ? -7.469 -2.521 -6.062 1 94.5 189 MET A C 1
ATOM 1478 O O . MET A 1 189 ? -6.977 -3.627 -6.297 1 94.5 189 MET A O 1
ATOM 1482 N N . ALA A 1 190 ? -8.75 -2.236 -6.254 1 94.25 190 ALA A N 1
ATOM 1483 C CA . ALA A 1 190 ? -9.656 -3.246 -6.793 1 94.25 190 ALA A CA 1
ATOM 1484 C C . ALA A 1 190 ? -9.195 -3.715 -8.172 1 94.25 190 ALA A C 1
ATOM 1486 O O . ALA A 1 190 ? -9.203 -4.914 -8.461 1 94.25 190 ALA A O 1
ATOM 1487 N N . ARG A 1 191 ? -8.781 -2.797 -8.961 1 94.5 191 ARG A N 1
ATOM 1488 C CA . ARG A 1 191 ? -8.297 -3.135 -10.297 1 94.5 191 ARG A CA 1
ATOM 1489 C C . ARG A 1 191 ? -7.035 -3.986 -10.227 1 94.5 191 ARG A C 1
ATOM 1491 O O . ARG A 1 191 ? -6.898 -4.969 -10.961 1 94.5 191 ARG A O 1
ATOM 1498 N N . GLN A 1 192 ? -6.137 -3.584 -9.359 1 94.56 192 GLN A N 1
ATOM 1499 C CA . GLN A 1 192 ? -4.887 -4.324 -9.227 1 94.56 192 GLN A CA 1
ATOM 1500 C C . GLN A 1 192 ? -5.148 -5.762 -8.773 1 94.56 192 GLN A C 1
ATOM 1502 O O . GLN A 1 192 ? -4.516 -6.695 -9.273 1 94.56 192 GLN A O 1
ATOM 1507 N N . LEU A 1 193 ? -6.066 -5.945 -7.84 1 96.25 193 LEU A N 1
ATOM 1508 C CA . LEU A 1 193 ? -6.355 -7.277 -7.312 1 96.25 193 LEU A CA 1
ATOM 1509 C C . LEU A 1 193 ? -7.051 -8.133 -8.367 1 96.25 193 LEU A C 1
ATOM 1511 O O . LEU A 1 193 ? -6.793 -9.336 -8.461 1 96.25 193 LEU A O 1
ATOM 1515 N N . ARG A 1 194 ? -7.852 -7.535 -9.164 1 94.75 194 ARG A N 1
ATOM 1516 C CA . ARG A 1 194 ? -8.469 -8.25 -10.281 1 94.75 194 ARG A CA 1
ATOM 1517 C C . ARG A 1 194 ? -7.426 -8.695 -11.297 1 94.75 194 ARG A C 1
ATOM 1519 O O . ARG A 1 194 ? -7.52 -9.789 -11.859 1 94.75 194 ARG A O 1
ATOM 1526 N N . ASN A 1 195 ? -6.496 -7.816 -11.484 1 93 195 ASN A N 1
ATOM 1527 C CA . ASN A 1 195 ? -5.391 -8.18 -12.367 1 93 195 ASN A CA 1
ATOM 1528 C C . ASN A 1 195 ? -4.629 -9.391 -11.836 1 93 195 ASN A C 1
ATOM 1530 O O . ASN A 1 195 ? -4.215 -10.258 -12.609 1 93 195 ASN A O 1
ATOM 1534 N N . GLU A 1 196 ? -4.496 -9.391 -10.555 1 95.5 196 GLU A N 1
ATOM 1535 C CA . GLU A 1 196 ? -3.787 -10.523 -9.969 1 95.5 196 GLU A CA 1
ATOM 1536 C C . GLU A 1 196 ? -4.566 -11.82 -10.156 1 95.5 196 GLU A C 1
ATOM 1538 O O . GLU A 1 196 ? -3.973 -12.891 -10.312 1 95.5 196 GLU A O 1
ATOM 1543 N N . LEU A 1 197 ? -5.879 -11.734 -10.156 1 94.56 197 LEU A N 1
ATOM 1544 C CA . LEU A 1 197 ? -6.691 -12.922 -10.43 1 94.56 197 LEU A CA 1
ATOM 1545 C C . LEU A 1 197 ? -6.488 -13.398 -11.867 1 94.56 197 LEU A C 1
ATOM 1547 O O . LEU A 1 197 ? -6.43 -14.602 -12.117 1 94.56 197 LEU A O 1
ATOM 1551 N N . MET A 1 198 ? -6.328 -12.484 -12.734 1 92 198 MET A N 1
ATOM 1552 C CA . MET A 1 198 ? -6.082 -12.828 -14.133 1 92 198 MET A CA 1
ATOM 1553 C C . MET A 1 198 ? -4.719 -13.484 -14.305 1 92 198 MET A C 1
ATOM 1555 O O . MET A 1 198 ? -4.586 -14.477 -15.016 1 92 198 MET A O 1
ATOM 1559 N N . VAL A 1 199 ? -3.75 -12.906 -13.617 1 93.75 199 VAL A N 1
ATOM 1560 C CA . VAL A 1 199 ? -2.406 -13.477 -13.648 1 93.75 199 VAL A CA 1
ATOM 1561 C C . VAL A 1 199 ? -2.434 -14.898 -13.094 1 93.75 199 VAL A C 1
ATOM 1563 O O . VAL A 1 199 ? -1.788 -15.797 -13.633 1 93.75 199 VAL A O 1
ATOM 1566 N N . GLU A 1 200 ? -3.227 -15.055 -12.023 1 94.38 200 GLU A N 1
ATOM 1567 C CA . GLU A 1 200 ? -3.354 -16.375 -11.414 1 94.38 200 GLU A CA 1
ATOM 1568 C C . GLU A 1 200 ? -3.855 -17.406 -12.414 1 94.38 200 GLU A C 1
ATOM 1570 O O . GLU A 1 200 ? -3.338 -18.531 -12.477 1 94.38 200 GLU A O 1
ATOM 1575 N N . SER A 1 201 ? -4.777 -17.047 -13.258 1 92.56 201 SER A N 1
ATOM 1576 C CA . SER A 1 201 ? -5.32 -17.953 -14.266 1 92.56 201 SER A CA 1
ATOM 1577 C C . SER A 1 201 ? -4.266 -18.312 -15.305 1 92.56 201 SER A C 1
ATOM 1579 O O . SER A 1 201 ? -4.219 -19.453 -15.781 1 92.56 201 SER A O 1
ATOM 1581 N N . ILE A 1 202 ? -3.453 -17.328 -15.562 1 90.88 202 ILE A N 1
ATOM 1582 C CA . ILE A 1 202 ? -2.406 -17.547 -16.547 1 90.88 202 ILE A CA 1
ATOM 1583 C C . ILE A 1 202 ? -1.362 -18.516 -15.992 1 90.88 202 ILE A C 1
ATOM 1585 O O . ILE A 1 202 ? -0.961 -19.469 -16.672 1 90.88 202 ILE A O 1
ATOM 1589 N N . VAL A 1 203 ? -0.984 -18.312 -14.828 1 93.94 203 VAL A N 1
ATOM 1590 C CA . VAL A 1 203 ? 0.027 -19.141 -14.18 1 93.94 203 VAL A CA 1
ATOM 1591 C C . VAL A 1 203 ? -0.489 -20.578 -14.039 1 93.94 203 VAL A C 1
ATOM 1593 O O . VAL A 1 203 ? 0.239 -21.531 -14.312 1 93.94 203 VAL A O 1
ATOM 1596 N N . ARG A 1 204 ? -1.712 -20.734 -13.688 1 95.06 204 ARG A N 1
ATOM 1597 C CA . ARG A 1 204 ? -2.32 -22.047 -13.555 1 95.06 204 ARG A CA 1
ATOM 1598 C C . ARG A 1 204 ? -2.34 -22.781 -14.891 1 95.06 204 ARG A C 1
ATOM 1600 O O . ARG A 1 204 ? -2.029 -23.984 -14.945 1 95.06 204 ARG A O 1
ATOM 1607 N N . ARG A 1 205 ? -2.652 -22.125 -15.914 1 92.69 205 ARG A N 1
ATOM 1608 C CA . ARG A 1 205 ? -2.705 -22.734 -17.234 1 92.69 205 ARG A CA 1
ATOM 1609 C C . ARG A 1 205 ? -1.325 -23.219 -17.672 1 92.69 205 ARG A C 1
ATOM 1611 O O . ARG A 1 205 ? -1.195 -24.297 -18.266 1 92.69 205 ARG A O 1
ATOM 1618 N N . ARG A 1 206 ? -0.397 -22.438 -17.312 1 90.5 206 ARG A N 1
ATOM 1619 C CA . ARG A 1 206 ? 0.966 -22.812 -17.688 1 90.5 206 ARG A CA 1
ATOM 1620 C C . ARG A 1 206 ? 1.397 -24.078 -16.953 1 90.5 206 ARG A C 1
ATOM 1622 O O . ARG A 1 206 ? 1.951 -25 -17.547 1 90.5 206 ARG A O 1
ATOM 1629 N N . SER A 1 207 ? 1.146 -24.109 -15.648 1 94.75 207 SER A N 1
ATOM 1630 C CA . SER A 1 207 ? 1.492 -25.281 -14.859 1 94.75 207 SER A CA 1
ATOM 1631 C C . SER A 1 207 ? 0.696 -26.5 -15.305 1 94.75 207 SER A C 1
ATOM 1633 O O . SER A 1 207 ? 1.219 -27.609 -15.32 1 94.75 207 SER A O 1
ATOM 1635 N N . LEU A 1 208 ? -0.547 -26.25 -15.688 1 95.19 208 LEU A N 1
ATOM 1636 C CA . LEU A 1 208 ? -1.404 -27.328 -16.156 1 95.19 208 LEU A CA 1
ATOM 1637 C C . LEU A 1 208 ? -0.864 -27.922 -17.453 1 95.19 208 LEU A C 1
ATOM 1639 O O . LEU A 1 208 ? -0.857 -29.141 -17.625 1 95.19 208 LEU A O 1
ATOM 1643 N N . GLU A 1 209 ? -0.401 -27.094 -18.344 1 92.88 209 GLU A N 1
ATOM 1644 C CA . GLU A 1 209 ? 0.148 -27.547 -19.609 1 92.88 209 GLU A CA 1
ATOM 1645 C C . GLU A 1 209 ? 1.354 -28.469 -19.391 1 92.88 209 GLU A C 1
ATOM 1647 O O . GLU A 1 209 ? 1.467 -29.516 -20.031 1 92.88 209 GLU A O 1
ATOM 1652 N N . VAL A 1 210 ? 2.188 -28.031 -18.531 1 92.25 210 VAL A N 1
ATOM 1653 C CA . VAL A 1 210 ? 3.354 -28.844 -18.203 1 92.25 210 VAL A CA 1
ATOM 1654 C C . VAL A 1 210 ? 2.904 -30.172 -17.594 1 92.25 210 VAL A C 1
ATOM 1656 O O . VAL A 1 210 ? 3.404 -31.234 -17.984 1 92.25 210 VAL A O 1
ATOM 1659 N N . PHE A 1 211 ? 1.979 -30.188 -16.688 1 94.75 211 PHE A N 1
ATOM 1660 C CA . PHE A 1 211 ? 1.476 -31.391 -16.031 1 94.75 211 PHE A CA 1
ATOM 1661 C C . PHE A 1 211 ? 0.881 -32.344 -17.047 1 94.75 211 PHE A C 1
ATOM 1663 O O . PHE A 1 211 ? 1.219 -33.531 -17.062 1 94.75 211 PHE A O 1
ATOM 1670 N N . GLN A 1 212 ? 0.099 -31.828 -17.953 1 93 212 GLN A N 1
ATOM 1671 C CA . GLN A 1 212 ? -0.606 -32.656 -18.922 1 93 212 GLN A CA 1
ATOM 1672 C C . GLN A 1 212 ? 0.355 -33.25 -19.953 1 93 212 GLN A C 1
ATOM 1674 O O . GLN A 1 212 ? 0.106 -34.312 -20.516 1 93 212 GLN A O 1
ATOM 1679 N N . SER A 1 213 ? 1.465 -32.562 -20.172 1 90.38 213 SER A N 1
ATOM 1680 C CA . SER A 1 213 ? 2.471 -33.031 -21.109 1 90.38 213 SER A CA 1
ATOM 1681 C C . SER A 1 213 ? 3.246 -34.219 -20.547 1 90.38 213 SER A C 1
ATOM 1683 O O . SER A 1 213 ? 3.723 -35.062 -21.281 1 90.38 213 SER A O 1
ATOM 1685 N N . ARG A 1 214 ? 3.293 -34.25 -19.25 1 90.19 214 ARG A N 1
ATOM 1686 C CA . ARG A 1 214 ? 4.07 -35.312 -18.594 1 90.19 214 ARG A CA 1
ATOM 1687 C C . ARG A 1 214 ? 3.17 -36.406 -18.078 1 90.19 214 ARG A C 1
ATOM 1689 O O . ARG A 1 214 ? 3.604 -37.562 -17.953 1 90.19 214 ARG A O 1
ATOM 1696 N N . CYS A 1 215 ? 1.996 -36.031 -17.688 1 92.56 215 CYS A N 1
ATOM 1697 C CA . CYS A 1 215 ? 1.011 -36.969 -17.188 1 92.56 215 CYS A CA 1
ATOM 1698 C C . CYS A 1 215 ? -0.15 -37.125 -18.156 1 92.56 215 CYS A C 1
ATOM 1700 O O . CYS A 1 215 ? -1.3 -36.844 -17.812 1 92.56 215 CYS A O 1
ATOM 1702 N N . LYS A 1 216 ? 0.139 -37.75 -19.281 1 88.69 216 LYS A N 1
ATOM 1703 C CA . LYS A 1 216 ? -0.785 -37.781 -20.406 1 88.69 216 LYS A CA 1
ATOM 1704 C C . LYS A 1 216 ? -1.977 -38.688 -20.125 1 88.69 216 LYS A C 1
ATOM 1706 O O . LYS A 1 216 ? -3.074 -38.469 -20.641 1 88.69 216 LYS A O 1
ATOM 1711 N N . MET A 1 217 ? -1.732 -39.688 -19.344 1 88.38 217 MET A N 1
ATOM 1712 C CA . MET A 1 217 ? -2.787 -40.688 -19.109 1 88.38 217 MET A CA 1
ATOM 1713 C C . MET A 1 217 ? -3.602 -40.312 -17.875 1 88.38 217 MET A C 1
ATOM 1715 O O . MET A 1 217 ? -4.531 -41.031 -17.5 1 88.38 217 MET A O 1
ATOM 1719 N N . PHE A 1 218 ? -3.197 -39.25 -17.234 1 92.81 218 PHE A N 1
ATOM 1720 C CA . PHE A 1 218 ? -3.869 -38.844 -15.992 1 92.81 218 PHE A CA 1
ATOM 1721 C C . PHE A 1 218 ? -5.184 -38.156 -16.281 1 92.81 218 PHE A C 1
ATOM 1723 O O . PHE A 1 218 ? -5.273 -37.375 -17.25 1 92.81 218 PHE A O 1
ATOM 1730 N N . GLN A 1 219 ? -6.215 -38.469 -15.469 1 92.12 219 GLN A N 1
ATOM 1731 C CA . GLN A 1 219 ? -7.48 -37.75 -15.406 1 92.12 219 GLN A CA 1
ATOM 1732 C C . GLN A 1 219 ? -7.961 -37.594 -13.969 1 92.12 219 GLN A C 1
ATOM 1734 O O . GLN A 1 219 ? -7.809 -38.5 -13.156 1 92.12 219 GLN A O 1
ATOM 1739 N N . PRO A 1 220 ? -8.562 -36.438 -13.695 1 93.69 220 PRO A N 1
ATOM 1740 C CA . PRO A 1 220 ? -9.094 -36.281 -12.336 1 93.69 220 PRO A CA 1
ATOM 1741 C C . PRO A 1 220 ? -10.203 -37.281 -12.023 1 93.69 220 PRO A C 1
ATOM 1743 O O . PRO A 1 220 ? -10.883 -37.781 -12.938 1 93.69 220 PRO A O 1
ATOM 1746 N N . SER A 1 221 ? -10.281 -37.5 -10.711 1 91.19 221 SER A N 1
ATOM 1747 C CA . SER A 1 221 ? -11.344 -38.406 -10.281 1 91.19 221 SER A CA 1
ATOM 1748 C C . SER A 1 221 ? -12.719 -37.875 -10.641 1 91.19 221 SER A C 1
ATOM 1750 O O . SER A 1 221 ? -12.922 -36.656 -10.656 1 91.19 221 SER A O 1
ATOM 1752 N N . THR A 1 222 ? -13.656 -38.75 -10.969 1 89.56 222 THR A N 1
ATOM 1753 C CA . THR A 1 222 ? -15.023 -38.344 -11.289 1 89.56 222 THR A CA 1
ATOM 1754 C C . THR A 1 222 ? -15.68 -37.688 -10.078 1 89.56 222 THR A C 1
ATOM 1756 O O . THR A 1 222 ? -16.656 -36.969 -10.227 1 89.56 222 THR A O 1
ATOM 1759 N N . GLN A 1 223 ? -15.164 -37.938 -8.883 1 91.88 223 GLN A N 1
ATOM 1760 C CA . GLN A 1 223 ? -15.727 -37.406 -7.652 1 91.88 223 GLN A CA 1
ATOM 1761 C C . GLN A 1 223 ? -15.07 -36.062 -7.293 1 91.88 223 GLN A C 1
ATOM 1763 O O . GLN A 1 223 ? -15.352 -35.5 -6.238 1 91.88 223 GLN A O 1
ATOM 1768 N N . ALA A 1 224 ? -14.234 -35.625 -8.195 1 91.31 224 ALA A N 1
ATOM 1769 C CA . ALA A 1 224 ? -13.562 -34.375 -7.941 1 91.31 224 ALA A CA 1
ATOM 1770 C C . ALA A 1 224 ? -14.562 -33.219 -7.902 1 91.31 224 ALA A C 1
ATOM 1772 O O . ALA A 1 224 ? -15.602 -33.25 -8.562 1 91.31 224 ALA A O 1
ATOM 1773 N N . CYS A 1 225 ? -14.289 -32.188 -7.062 1 92 225 CYS A N 1
ATOM 1774 C CA . CYS A 1 225 ? -15.195 -31.047 -6.922 1 92 225 CYS A CA 1
ATOM 1775 C C . CYS A 1 225 ? -15.211 -30.203 -8.188 1 92 225 CYS A C 1
ATOM 1777 O O . CYS A 1 225 ? -14.352 -30.359 -9.055 1 92 225 CYS A O 1
ATOM 1779 N N . GLU A 1 226 ? -16.172 -29.297 -8.297 1 91.31 226 GLU A N 1
ATOM 1780 C CA . GLU A 1 226 ? -16.359 -28.469 -9.477 1 91.31 226 GLU A CA 1
ATOM 1781 C C . GLU A 1 226 ? -15.141 -27.578 -9.742 1 91.31 226 GLU A C 1
ATOM 1783 O O . GLU A 1 226 ? -14.734 -27.406 -10.891 1 91.31 226 GLU A O 1
ATOM 1788 N N . ARG A 1 227 ? -14.547 -27.203 -8.703 1 93.06 227 ARG A N 1
ATOM 1789 C CA . ARG A 1 227 ? -13.398 -26.312 -8.836 1 93.06 227 ARG A CA 1
ATOM 1790 C C . ARG A 1 227 ? -12.211 -27.047 -9.445 1 93.06 227 ARG A C 1
ATOM 1792 O O . ARG A 1 227 ? -11.5 -26.484 -10.289 1 93.06 227 ARG A O 1
ATOM 1799 N N . GLU A 1 228 ? -12 -28.172 -9.008 1 94.88 228 GLU A N 1
ATOM 1800 C CA . GLU A 1 228 ? -10.922 -28.984 -9.547 1 94.88 228 GLU A CA 1
ATOM 1801 C C . GLU A 1 228 ? -11.117 -29.234 -11.047 1 94.88 228 GLU A C 1
ATOM 1803 O O . GLU A 1 228 ? -10.164 -29.141 -11.82 1 94.88 228 GLU A O 1
ATOM 1808 N N . TRP A 1 229 ? -12.328 -29.531 -11.414 1 93.19 229 TRP A N 1
ATOM 1809 C CA . TRP A 1 229 ? -12.617 -29.75 -12.828 1 93.19 229 TRP A CA 1
ATOM 1810 C C . TRP A 1 229 ? -12.422 -28.469 -13.633 1 93.19 229 TRP A C 1
ATOM 1812 O O . TRP A 1 229 ? -11.977 -28.516 -14.781 1 93.19 229 TRP A O 1
ATOM 1822 N N . ALA A 1 230 ? -12.781 -27.359 -13.023 1 93.25 230 ALA A N 1
ATOM 1823 C CA . ALA A 1 230 ? -12.555 -26.078 -13.695 1 93.25 230 ALA A CA 1
ATOM 1824 C C . ALA A 1 230 ? -11.07 -25.859 -13.969 1 93.25 230 ALA A C 1
ATOM 1826 O O . ALA A 1 230 ? -10.695 -25.375 -15.039 1 93.25 230 ALA A O 1
ATOM 1827 N N . TYR A 1 231 ? -10.242 -26.219 -12.969 1 94.38 231 TYR A N 1
ATOM 1828 C CA . TYR A 1 231 ? -8.797 -26.094 -13.148 1 94.38 231 TYR A CA 1
ATOM 1829 C C . TYR A 1 231 ? -8.32 -26.984 -14.297 1 94.38 231 TYR A C 1
ATOM 1831 O O . TYR A 1 231 ? -7.488 -26.562 -15.109 1 94.38 231 TYR A O 1
ATOM 1839 N N . TRP A 1 232 ? -8.852 -28.156 -14.367 1 94.94 232 TRP A N 1
ATOM 1840 C CA . TRP A 1 232 ? -8.445 -29.141 -15.367 1 94.94 232 TRP A CA 1
ATOM 1841 C C . TRP A 1 232 ? -8.766 -28.641 -16.781 1 94.94 232 TRP A C 1
ATOM 1843 O O . TRP A 1 232 ? -8 -28.891 -17.719 1 94.94 232 TRP A O 1
ATOM 1853 N N . HIS A 1 233 ? -9.836 -27.906 -16.906 1 90.56 233 HIS A N 1
ATOM 1854 C CA . HIS A 1 233 ? -10.25 -27.422 -18.219 1 90.56 233 HIS A CA 1
ATOM 1855 C C . HIS A 1 233 ? -9.688 -26.047 -18.5 1 90.56 233 HIS A C 1
ATOM 1857 O O . HIS A 1 233 ? -9.945 -25.469 -19.562 1 90.56 233 HIS A O 1
ATOM 1863 N N . GLY A 1 234 ? -8.898 -25.516 -17.656 1 80.75 234 GLY A N 1
ATOM 1864 C CA . GLY A 1 234 ? -8.273 -24.219 -17.859 1 80.75 234 GLY A CA 1
ATOM 1865 C C . GLY A 1 234 ? -9.242 -23.062 -17.719 1 80.75 234 GLY A C 1
ATOM 1866 O O . GLY A 1 234 ? -8.977 -21.969 -18.219 1 80.75 234 GLY A O 1
ATOM 1867 N N . ARG A 1 235 ? -10.414 -23.312 -17.297 1 64.31 235 ARG A N 1
ATOM 1868 C CA . ARG A 1 235 ? -11.438 -22.281 -17.188 1 64.31 235 ARG A CA 1
ATOM 1869 C C . ARG A 1 235 ? -11.336 -21.578 -15.836 1 64.31 235 ARG A C 1
ATOM 1871 O O . ARG A 1 235 ? -10.93 -22.172 -14.836 1 64.31 235 ARG A O 1
ATOM 1878 N N . SER A 1 236 ? -11.172 -20.203 -15.852 1 54.75 236 SER A N 1
ATOM 1879 C CA . SER A 1 236 ? -11.367 -19.484 -14.594 1 54.75 236 SER A CA 1
ATOM 1880 C C . SER A 1 236 ? -12.805 -19.594 -14.109 1 54.75 236 SER A C 1
ATOM 1882 O O . SER A 1 236 ? -13.719 -19.812 -14.906 1 54.75 236 SER A O 1
ATOM 1884 N N . ARG A 1 237 ? -13.125 -19.859 -12.805 1 47.19 237 ARG A N 1
ATOM 1885 C CA . ARG A 1 237 ? -14.477 -19.969 -12.273 1 47.19 237 ARG A CA 1
ATOM 1886 C C . ARG A 1 237 ? -15.406 -18.969 -12.961 1 47.19 237 ARG A C 1
ATOM 1888 O O . ARG A 1 237 ? -16.578 -19.266 -13.211 1 47.19 237 ARG A O 1
ATOM 1895 N N . ASP A 1 238 ? -14.984 -17.75 -13.008 1 45.5 238 ASP A N 1
ATOM 1896 C CA . ASP A 1 238 ? -15.938 -16.781 -13.547 1 45.5 238 ASP A CA 1
ATOM 1897 C C . ASP A 1 238 ? -16.297 -17.109 -15 1 45.5 238 ASP A C 1
ATOM 1899 O O . ASP A 1 238 ? -17.281 -16.594 -15.531 1 45.5 238 ASP A O 1
ATOM 1903 N N . GLU A 1 239 ? -15.555 -17.766 -15.633 1 42.22 239 GLU A N 1
ATOM 1904 C CA . GLU A 1 239 ? -15.953 -18.156 -16.984 1 42.22 239 GLU A CA 1
ATOM 1905 C C . GLU A 1 239 ? -16.891 -19.359 -16.953 1 42.22 239 GLU A C 1
ATOM 1907 O O . GLU A 1 239 ? -17.453 -19.734 -17.984 1 42.22 239 GLU A O 1
ATOM 1912 N N . MET A 1 240 ? -16.969 -20.047 -16.062 1 37.34 240 MET A N 1
ATOM 1913 C CA . MET A 1 240 ? -17.875 -21.203 -16.047 1 37.34 240 MET A CA 1
ATOM 1914 C C . MET A 1 240 ? -19.297 -20.781 -15.719 1 37.34 240 MET A C 1
ATOM 1916 O O . MET A 1 240 ? -20.219 -21.594 -15.742 1 37.34 240 MET A O 1
ATOM 1920 N N . LYS A 1 241 ? -19.562 -19.641 -15.062 1 34.56 241 LYS A N 1
ATOM 1921 C CA . LYS A 1 241 ? -20.984 -19.344 -15.016 1 34.56 241 LYS A CA 1
ATOM 1922 C C . LYS A 1 241 ? -21.453 -18.703 -16.312 1 34.56 241 LYS A C 1
ATOM 1924 O O . LYS A 1 241 ? -20.781 -17.828 -16.859 1 34.56 241 LYS A O 1
ATOM 1929 N N . MET B 1 1 ? 61.844 10.172 -42 1 29.66 1 MET B N 1
ATOM 1930 C CA . MET B 1 1 ? 61.375 10.328 -40.656 1 29.66 1 MET B CA 1
ATOM 1931 C C . MET B 1 1 ? 60 9.688 -40.469 1 29.66 1 MET B C 1
ATOM 1933 O O . MET B 1 1 ? 59.062 10.031 -41.188 1 29.66 1 MET B O 1
ATOM 1937 N N . ALA B 1 2 ? 59.969 8.422 -40 1 43.56 2 ALA B N 1
ATOM 1938 C CA . ALA B 1 2 ? 58.812 7.516 -39.906 1 43.56 2 ALA B CA 1
ATOM 1939 C C . ALA B 1 2 ? 57.781 8.031 -38.938 1 43.56 2 ALA B C 1
ATOM 1941 O O . ALA B 1 2 ? 58.125 8.648 -37.906 1 43.56 2 ALA B O 1
ATOM 1942 N N . PRO B 1 3 ? 56.562 8.266 -39.406 1 42.12 3 PRO B N 1
ATOM 1943 C CA . PRO B 1 3 ? 55.531 8.867 -38.562 1 42.12 3 PRO B CA 1
ATOM 1944 C C . PRO B 1 3 ? 55.25 8.023 -37.312 1 42.12 3 PRO B C 1
ATOM 1946 O O . PRO B 1 3 ? 55.344 6.797 -37.344 1 42.12 3 PRO B O 1
ATOM 1949 N N . ALA B 1 4 ? 55.562 8.516 -36.094 1 43.47 4 ALA B N 1
ATOM 1950 C CA . ALA B 1 4 ? 55.375 7.922 -34.781 1 43.47 4 ALA B CA 1
ATOM 1951 C C . ALA B 1 4 ? 53.875 7.637 -34.562 1 43.47 4 ALA B C 1
ATOM 1953 O O . ALA B 1 4 ? 53.062 8.547 -34.594 1 43.47 4 ALA B O 1
ATOM 1954 N N . VAL B 1 5 ? 53.406 6.488 -35 1 42.66 5 VAL B N 1
ATOM 1955 C CA . VAL B 1 5 ? 52.062 6.016 -34.75 1 42.66 5 VAL B CA 1
ATOM 1956 C C . VAL B 1 5 ? 51.812 5.945 -33.25 1 42.66 5 VAL B C 1
ATOM 1958 O O . VAL B 1 5 ? 52.531 5.262 -32.531 1 42.66 5 VAL B O 1
ATOM 1961 N N . TYR B 1 6 ? 51.469 7.086 -32.625 1 40.16 6 TYR B N 1
ATOM 1962 C CA . TYR B 1 6 ? 51.094 7.07 -31.203 1 40.16 6 TYR B CA 1
ATOM 1963 C C . TYR B 1 6 ? 49.938 6.117 -30.953 1 40.16 6 TYR B C 1
ATOM 1965 O O . TYR B 1 6 ? 48.938 6.148 -31.672 1 40.16 6 TYR B O 1
ATOM 1973 N N . TRP B 1 7 ? 50.219 4.879 -30.484 1 37.72 7 TRP B N 1
ATOM 1974 C CA . TRP B 1 7 ? 49.219 3.916 -30.016 1 37.72 7 TRP B CA 1
ATOM 1975 C C . TRP B 1 7 ? 48.375 4.516 -28.891 1 37.72 7 TRP B C 1
ATOM 1977 O O . TRP B 1 7 ? 48.906 4.973 -27.875 1 37.72 7 TRP B O 1
ATOM 1987 N N . THR B 1 8 ? 47.312 5.242 -29.25 1 43.41 8 THR B N 1
ATOM 1988 C CA . THR B 1 8 ? 46.438 5.68 -28.188 1 43.41 8 THR B CA 1
ATOM 1989 C C . THR B 1 8 ? 45.875 4.484 -27.422 1 43.41 8 THR B C 1
ATOM 1991 O O . THR B 1 8 ? 45.375 3.529 -28.016 1 43.41 8 THR B O 1
ATOM 1994 N N . PRO B 1 9 ? 46.406 4.266 -26.234 1 38.75 9 PRO B N 1
ATOM 1995 C CA . PRO B 1 9 ? 45.844 3.168 -25.422 1 38.75 9 PRO B CA 1
ATOM 1996 C C . PRO B 1 9 ? 44.344 3.23 -25.281 1 38.75 9 PRO B C 1
ATOM 1998 O O . PRO B 1 9 ? 43.75 4.32 -25.266 1 38.75 9 PRO B O 1
ATOM 2001 N N . THR B 1 10 ? 43.625 2.277 -25.891 1 38.94 10 THR B N 1
ATOM 2002 C CA . THR B 1 10 ? 42.188 2.156 -25.703 1 38.94 10 THR B CA 1
ATOM 2003 C C . THR B 1 10 ? 41.844 2.123 -24.219 1 38.94 10 THR B C 1
ATOM 2005 O O . THR B 1 10 ? 42.344 1.259 -23.484 1 38.94 10 THR B O 1
ATOM 2008 N N . MET B 1 11 ? 41.625 3.262 -23.641 1 33.81 11 MET B N 1
ATOM 2009 C CA . MET B 1 11 ? 41.125 3.277 -22.266 1 33.81 11 MET B CA 1
ATOM 2010 C C . MET B 1 11 ? 40 2.271 -22.094 1 33.81 11 MET B C 1
ATOM 2012 O O . MET B 1 11 ? 38.969 2.354 -22.781 1 33.81 11 MET B O 1
ATOM 2016 N N . ARG B 1 12 ? 40.312 1.021 -21.844 1 33.84 12 ARG B N 1
ATOM 2017 C CA . ARG B 1 12 ? 39.281 0.099 -21.438 1 33.84 12 ARG B CA 1
ATOM 2018 C C . ARG B 1 12 ? 38.406 0.704 -20.328 1 33.84 12 ARG B C 1
ATOM 2020 O O . ARG B 1 12 ? 38.906 1.052 -19.266 1 33.84 12 ARG B O 1
ATOM 2027 N N . THR B 1 13 ? 37.375 1.384 -20.719 1 35.56 13 THR B N 1
ATOM 2028 C CA . THR B 1 13 ? 36.375 1.812 -19.734 1 35.56 13 THR B CA 1
ATOM 2029 C C . THR B 1 13 ? 36.031 0.667 -18.781 1 35.56 13 THR B C 1
ATOM 2031 O O . THR B 1 13 ? 35.781 -0.453 -19.234 1 35.56 13 THR B O 1
ATOM 2034 N N . ARG B 1 14 ? 36.656 0.668 -17.625 1 35.38 14 ARG B N 1
ATOM 2035 C CA . ARG B 1 14 ? 36.25 -0.261 -16.578 1 35.38 14 ARG B CA 1
ATOM 2036 C C . ARG B 1 14 ? 34.75 -0.393 -16.5 1 35.38 14 ARG B C 1
ATOM 2038 O O . ARG B 1 14 ? 34.031 0.61 -16.531 1 35.38 14 ARG B O 1
ATOM 2045 N N . PRO B 1 15 ? 34.25 -1.608 -16.906 1 34.78 15 PRO B N 1
ATOM 2046 C CA . PRO B 1 15 ? 32.812 -1.743 -16.734 1 34.78 15 PRO B CA 1
ATOM 2047 C C . PRO B 1 15 ? 32.312 -1.178 -15.391 1 34.78 15 PRO B C 1
ATOM 2049 O O . PRO B 1 15 ? 33.031 -1.297 -14.383 1 34.78 15 PRO B O 1
ATOM 2052 N N . SER B 1 16 ? 31.656 -0.041 -15.445 1 34.62 16 SER B N 1
ATOM 2053 C CA . SER B 1 16 ? 30.984 0.458 -14.25 1 34.62 16 SER B CA 1
ATOM 2054 C C . SER B 1 16 ? 30.422 -0.686 -13.414 1 34.62 16 SER B C 1
ATOM 2056 O O . SER B 1 16 ? 29.828 -1.624 -13.953 1 34.62 16 SER B O 1
ATOM 2058 N N . ALA B 1 17 ? 31.094 -0.911 -12.289 1 35.72 17 ALA B N 1
ATOM 2059 C CA . ALA B 1 17 ? 30.578 -1.855 -11.297 1 35.72 17 ALA B CA 1
ATOM 2060 C C . ALA B 1 17 ? 29.062 -1.873 -11.289 1 35.72 17 ALA B C 1
ATOM 2062 O O . ALA B 1 17 ? 28.422 -0.845 -11.523 1 35.72 17 ALA B O 1
ATOM 2063 N N . PRO B 1 18 ? 28.453 -2.996 -11.695 1 33.44 18 PRO B N 1
ATOM 2064 C CA . PRO B 1 18 ? 27 -2.971 -11.57 1 33.44 18 PRO B CA 1
ATOM 2065 C C . PRO B 1 18 ? 26.516 -2.217 -10.328 1 33.44 18 PRO B C 1
ATOM 2067 O O . PRO B 1 18 ? 27.141 -2.303 -9.273 1 33.44 18 PRO B O 1
ATOM 2070 N N . VAL B 1 19 ? 26.141 -0.932 -10.508 1 34.47 19 VAL B N 1
ATOM 2071 C CA . VAL B 1 19 ? 25.453 -0.306 -9.391 1 34.47 19 VAL B CA 1
ATOM 2072 C C . VAL B 1 19 ? 24.688 -1.366 -8.602 1 34.47 19 VAL B C 1
ATOM 2074 O O . VAL B 1 19 ? 23.953 -2.17 -9.172 1 34.47 19 VAL B O 1
ATOM 2077 N N . ASP B 1 20 ? 25.328 -1.927 -7.664 1 35.84 20 ASP B N 1
ATOM 2078 C CA . ASP B 1 20 ? 24.641 -2.766 -6.691 1 35.84 20 ASP B CA 1
ATOM 2079 C C . ASP B 1 20 ? 23.203 -2.291 -6.484 1 35.84 20 ASP B C 1
ATOM 2081 O O . ASP B 1 20 ? 22.969 -1.229 -5.902 1 35.84 20 ASP B O 1
ATOM 2085 N N . ALA B 1 21 ? 22.359 -2.445 -7.387 1 37.16 21 ALA B N 1
ATOM 2086 C CA . ALA B 1 21 ? 20.938 -2.139 -7.422 1 37.16 21 ALA B CA 1
ATOM 2087 C C . ALA B 1 21 ? 20.297 -2.348 -6.051 1 37.16 21 ALA B C 1
ATOM 2089 O O . ALA B 1 21 ? 19.188 -1.883 -5.801 1 37.16 21 ALA B O 1
ATOM 2090 N N . LYS B 1 22 ? 20.75 -3.256 -5.32 1 38.84 22 LYS B N 1
ATOM 2091 C CA . LYS B 1 22 ? 20.203 -3.32 -3.971 1 38.84 22 LYS B CA 1
ATOM 2092 C C . LYS B 1 22 ? 20.531 -2.053 -3.182 1 38.84 22 LYS B C 1
ATOM 2094 O O . LYS B 1 22 ? 20.641 -2.094 -1.956 1 38.84 22 LYS B O 1
ATOM 2099 N N . GLN B 1 23 ? 21.125 -1.017 -3.627 1 40.72 23 GLN B N 1
ATOM 2100 C CA . GLN B 1 23 ? 21.297 0.195 -2.834 1 40.72 23 GLN B CA 1
ATOM 2101 C C . GLN B 1 23 ? 20.094 0.445 -1.935 1 40.72 23 GLN B C 1
ATOM 2103 O O . GLN B 1 23 ? 18.984 0.667 -2.424 1 40.72 23 GLN B O 1
ATOM 2108 N N . SER B 1 24 ? 20 -0.029 -0.65 1 45.03 24 SER B N 1
ATOM 2109 C CA . SER B 1 24 ? 19.141 -0.263 0.514 1 45.03 24 SER B CA 1
ATOM 2110 C C . SER B 1 24 ? 18.25 0.936 0.792 1 45.03 24 SER B C 1
ATOM 2112 O O . SER B 1 24 ? 18.719 2.072 0.862 1 45.03 24 SER B O 1
ATOM 2114 N N . LEU B 1 25 ? 17.109 1.031 0.257 1 53.69 25 LEU B N 1
ATOM 2115 C CA . LEU B 1 25 ? 16.125 1.934 0.85 1 53.69 25 LEU B CA 1
ATOM 2116 C C . LEU B 1 25 ? 16.531 2.312 2.271 1 53.69 25 LEU B C 1
ATOM 2118 O O . LEU B 1 25 ? 16.109 3.357 2.781 1 53.69 25 LEU B O 1
ATOM 2122 N N . GLU B 1 26 ? 17.5 1.465 2.838 1 52.75 26 GLU B N 1
ATOM 2123 C CA . GLU B 1 26 ? 17.922 1.586 4.23 1 52.75 26 GLU B CA 1
ATOM 2124 C C . GLU B 1 26 ? 18.781 2.828 4.441 1 52.75 26 GLU B C 1
ATOM 2126 O O . GLU B 1 26 ? 18.938 3.295 5.57 1 52.75 26 GLU B O 1
ATOM 2131 N N . GLU B 1 27 ? 19.203 3.369 3.318 1 62.47 27 GLU B N 1
ATOM 2132 C CA . GLU B 1 27 ? 20.25 4.363 3.596 1 62.47 27 GLU B CA 1
ATOM 2133 C C . GLU B 1 27 ? 19.625 5.707 3.965 1 62.47 27 GLU B C 1
ATOM 2135 O O . GLU B 1 27 ? 20.25 6.508 4.664 1 62.47 27 GLU B O 1
ATOM 2140 N N . MET B 1 28 ? 18.375 5.848 3.582 1 71.38 28 MET B N 1
ATOM 2141 C CA . MET B 1 28 ? 17.844 7.168 3.924 1 71.38 28 MET B CA 1
ATOM 2142 C C . MET B 1 28 ? 17.312 7.188 5.352 1 71.38 28 MET B C 1
ATOM 2144 O O . MET B 1 28 ? 16.469 6.355 5.715 1 71.38 28 MET B O 1
ATOM 2148 N N . ALA B 1 29 ? 17.938 7.941 6.207 1 81.94 29 ALA B N 1
ATOM 2149 C CA . ALA B 1 29 ? 17.516 8.008 7.605 1 81.94 29 ALA B CA 1
ATOM 2150 C C . ALA B 1 29 ? 16.125 8.609 7.742 1 81.94 29 ALA B C 1
ATOM 2152 O O . ALA B 1 29 ? 15.82 9.633 7.121 1 81.94 29 ALA B O 1
ATOM 2153 N N . PRO B 1 30 ? 15.289 7.914 8.406 1 83.69 30 PRO B N 1
ATOM 2154 C CA . PRO B 1 30 ? 13.93 8.445 8.602 1 83.69 30 PRO B CA 1
ATOM 2155 C C . PRO B 1 30 ? 13.906 9.703 9.461 1 83.69 30 PRO B C 1
ATOM 2157 O O . PRO B 1 30 ? 14.836 9.938 10.242 1 83.69 30 PRO B O 1
ATOM 2160 N N . ILE B 1 31 ? 12.992 10.547 9.211 1 89.81 31 ILE B N 1
ATOM 2161 C CA . ILE B 1 31 ? 12.773 11.797 9.938 1 89.81 31 ILE B CA 1
ATOM 2162 C C . ILE B 1 31 ? 12.094 11.508 11.273 1 89.81 31 ILE B C 1
ATOM 2164 O O . ILE B 1 31 ? 11.109 10.766 11.32 1 89.81 31 ILE B O 1
ATOM 2168 N N . PRO B 1 32 ? 12.641 12 12.305 1 92.38 32 PRO B N 1
ATOM 2169 C CA . PRO B 1 32 ? 11.992 11.781 13.602 1 92.38 32 PRO B CA 1
ATOM 2170 C C . PRO B 1 32 ? 10.578 12.352 13.648 1 92.38 32 PRO B C 1
ATOM 2172 O O . PRO B 1 32 ? 10.336 13.453 13.164 1 92.38 32 PRO B O 1
ATOM 2175 N N . THR B 1 33 ? 9.664 11.555 14.188 1 93.69 33 THR B N 1
ATOM 2176 C CA . THR B 1 33 ? 8.273 11.969 14.359 1 93.69 33 THR B CA 1
ATOM 2177 C C . THR B 1 33 ? 7.969 12.25 15.828 1 93.69 33 THR B C 1
ATOM 2179 O O . THR B 1 33 ? 8.711 11.812 16.703 1 93.69 33 THR B O 1
ATOM 2182 N N . PRO B 1 34 ? 6.977 13.039 16.109 1 93.62 34 PRO B N 1
ATOM 2183 C CA . PRO B 1 34 ? 6.594 13.266 17.5 1 93.62 34 PRO B CA 1
ATOM 2184 C C . PRO B 1 34 ? 6.176 11.984 18.219 1 93.62 34 PRO B C 1
ATOM 2186 O O . PRO B 1 34 ? 5.812 11 17.562 1 93.62 34 PRO B O 1
ATOM 2189 N N . PRO B 1 35 ? 6.238 11.984 19.516 1 90.75 35 PRO B N 1
ATOM 2190 C CA . PRO B 1 35 ? 5.965 10.766 20.281 1 90.75 35 PRO B CA 1
ATOM 2191 C C . PRO B 1 35 ? 4.559 10.227 20.047 1 90.75 35 PRO B C 1
ATOM 2193 O O . PRO B 1 35 ? 4.328 9.023 20.172 1 90.75 35 PRO B O 1
ATOM 2196 N N . SER B 1 36 ? 3.611 11.047 19.75 1 91.44 36 SER B N 1
ATOM 2197 C CA . SER B 1 36 ? 2.23 10.617 19.562 1 91.44 36 SER B CA 1
ATOM 2198 C C . SER B 1 36 ? 2.014 10.039 18.172 1 91.44 36 SER B C 1
ATOM 2200 O O . SER B 1 36 ? 0.938 9.516 17.859 1 91.44 36 SER B O 1
ATOM 2202 N N . VAL B 1 37 ? 3.039 10.148 17.312 1 94.62 37 VAL B N 1
ATOM 2203 C CA . VAL B 1 37 ? 2.916 9.711 15.93 1 94.62 37 VAL B CA 1
ATOM 2204 C C . VAL B 1 37 ? 3.83 8.516 15.688 1 94.62 37 VAL B C 1
ATOM 2206 O O . VAL B 1 37 ? 4.953 8.469 16.188 1 94.62 37 VAL B O 1
ATOM 2209 N N . ARG B 1 38 ? 3.346 7.578 14.969 1 91.75 38 ARG B N 1
ATOM 2210 C CA . ARG B 1 38 ? 4.141 6.41 14.609 1 91.75 38 ARG B CA 1
ATOM 2211 C C . ARG B 1 38 ? 5.406 6.812 13.859 1 91.75 38 ARG B C 1
ATOM 2213 O O . ARG B 1 38 ? 5.395 7.77 13.086 1 91.75 38 ARG B O 1
ATOM 2220 N N . ASP B 1 39 ? 6.441 6.016 14.062 1 93.19 39 ASP B N 1
ATOM 2221 C CA . ASP B 1 39 ? 7.699 6.281 13.367 1 93.19 39 ASP B CA 1
ATOM 2222 C C . ASP B 1 39 ? 7.586 5.938 11.883 1 93.19 39 ASP B C 1
ATOM 2224 O O . ASP B 1 39 ? 6.883 4.996 11.508 1 93.19 39 ASP B O 1
ATOM 2228 N N . VAL B 1 40 ? 8.344 6.691 11.156 1 94.5 40 VAL B N 1
ATOM 2229 C CA . VAL B 1 40 ? 8.312 6.453 9.711 1 94.5 40 VAL B CA 1
ATOM 2230 C C . VAL B 1 40 ? 9.398 5.453 9.328 1 94.5 40 VAL B C 1
ATOM 2232 O O . VAL B 1 40 ? 10.555 5.598 9.734 1 94.5 40 VAL B O 1
ATOM 2235 N N . THR B 1 41 ? 9.016 4.418 8.688 1 92.62 41 THR B N 1
ATOM 2236 C CA . THR B 1 41 ? 9.914 3.404 8.148 1 92.62 41 THR B CA 1
ATOM 2237 C C . THR B 1 41 ? 9.703 3.242 6.645 1 92.62 41 THR B C 1
ATOM 2239 O O . THR B 1 41 ? 8.664 3.65 6.109 1 92.62 41 THR B O 1
ATOM 2242 N N . PRO B 1 42 ? 10.727 2.678 5.984 1 92.38 42 PRO B N 1
ATOM 2243 C CA . PRO B 1 42 ? 10.539 2.445 4.551 1 92.38 42 PRO B CA 1
ATOM 2244 C C . PRO B 1 42 ? 9.32 1.577 4.246 1 92.38 42 PRO B C 1
ATOM 2246 O O . PRO B 1 42 ? 8.602 1.833 3.279 1 92.38 42 PRO B O 1
ATOM 2249 N N . SER B 1 43 ? 9.102 0.635 5.082 1 89.31 43 SER B N 1
ATOM 2250 C CA . SER B 1 43 ? 7.949 -0.236 4.887 1 89.31 43 SER B CA 1
ATOM 2251 C C . SER B 1 43 ? 6.645 0.537 5.035 1 89.31 43 SER B C 1
ATOM 2253 O O . SER B 1 43 ? 5.695 0.312 4.281 1 89.31 43 SER B O 1
ATOM 2255 N N . LEU B 1 44 ? 6.594 1.444 5.965 1 93.25 44 LEU B N 1
ATOM 2256 C CA . LEU B 1 44 ? 5.41 2.273 6.156 1 93.25 44 LEU B CA 1
ATOM 2257 C C . LEU B 1 44 ? 5.172 3.17 4.949 1 93.25 44 LEU B C 1
ATOM 2259 O O . LEU B 1 44 ? 4.027 3.354 4.523 1 93.25 44 LEU B O 1
ATOM 2263 N N . CYS B 1 45 ? 6.281 3.686 4.355 1 94.88 45 CYS B N 1
ATOM 2264 C CA . CYS B 1 45 ? 6.184 4.562 3.193 1 94.88 45 CYS B CA 1
ATOM 2265 C C . CYS B 1 45 ? 5.582 3.828 2 1 94.88 45 CYS B C 1
ATOM 2267 O O . CYS B 1 45 ? 4.93 4.441 1.153 1 94.88 45 CYS B O 1
ATOM 2269 N N . LEU B 1 46 ? 5.777 2.537 2.004 1 93.06 46 LEU B N 1
ATOM 2270 C CA . LEU B 1 46 ? 5.363 1.752 0.847 1 93.06 46 LEU B CA 1
ATOM 2271 C C . LEU B 1 46 ? 3.912 1.298 0.99 1 93.06 46 LEU B C 1
ATOM 2273 O O . LEU B 1 46 ? 3.336 0.745 0.051 1 93.06 46 LEU B O 1
ATOM 2277 N N . SER B 1 47 ? 3.303 1.549 2.107 1 92 47 SER B N 1
ATOM 2278 C CA . SER B 1 47 ? 1.885 1.301 2.352 1 92 47 SER B CA 1
ATOM 2279 C C . SER B 1 47 ? 1.093 2.604 2.377 1 92 47 SER B C 1
ATOM 2281 O O . SER B 1 47 ? 1.133 3.342 3.363 1 92 47 SER B O 1
ATOM 2283 N N . LEU B 1 48 ? 0.322 2.762 1.35 1 93 48 LEU B N 1
ATOM 2284 C CA . LEU B 1 48 ? -0.404 4.02 1.225 1 93 48 LEU B CA 1
ATOM 2285 C C . LEU B 1 48 ? -1.365 4.211 2.395 1 93 48 LEU B C 1
ATOM 2287 O O . LEU B 1 48 ? -1.496 5.316 2.922 1 93 48 LEU B O 1
ATOM 2291 N N . VAL B 1 49 ? -2.008 3.18 2.814 1 87.62 49 VAL B N 1
ATOM 2292 C CA . VAL B 1 49 ? -3.012 3.258 3.871 1 87.62 49 VAL B CA 1
ATOM 2293 C C . VAL B 1 49 ? -2.346 3.629 5.191 1 87.62 49 VAL B C 1
ATOM 2295 O O . VAL B 1 49 ? -2.791 4.547 5.887 1 87.62 49 VAL B O 1
ATOM 2298 N N . GLU B 1 50 ? -1.289 2.926 5.492 1 90.88 50 GLU B N 1
ATOM 2299 C CA . GLU B 1 50 ? -0.582 3.189 6.742 1 90.88 50 GLU B CA 1
ATOM 2300 C C . GLU B 1 50 ? 0.056 4.574 6.73 1 90.88 50 GLU B C 1
ATOM 2302 O O . GLU B 1 50 ? 0.069 5.266 7.754 1 90.88 50 GLU B O 1
ATOM 2307 N N . PHE B 1 51 ? 0.577 4.957 5.617 1 95.75 51 PHE B N 1
ATOM 2308 C CA . PHE B 1 51 ? 1.228 6.258 5.492 1 95.75 51 PHE B CA 1
ATOM 2309 C C . PHE B 1 51 ? 0.226 7.387 5.699 1 95.75 51 PHE B C 1
ATOM 2311 O O . PHE B 1 51 ? 0.491 8.328 6.445 1 95.75 51 PHE B O 1
ATOM 2318 N N . LYS B 1 52 ? -0.937 7.238 5.078 1 93.25 52 LYS B N 1
ATOM 2319 C CA . LYS B 1 52 ? -1.97 8.258 5.223 1 93.25 52 LYS B CA 1
ATOM 2320 C C . LYS B 1 52 ? -2.475 8.336 6.66 1 93.25 52 LYS B C 1
ATOM 2322 O O . LYS B 1 52 ? -2.787 9.422 7.156 1 93.25 52 LYS B O 1
ATOM 2327 N N . ASP B 1 53 ? -2.553 7.223 7.293 1 91.5 53 ASP B N 1
ATOM 2328 C CA . ASP B 1 53 ? -2.961 7.195 8.695 1 91.5 53 ASP B CA 1
ATOM 2329 C C . ASP B 1 53 ? -1.941 7.918 9.578 1 91.5 53 ASP B C 1
ATOM 2331 O O . ASP B 1 53 ? -2.314 8.688 10.461 1 91.5 53 ASP B O 1
ATOM 2335 N N . MET B 1 54 ? -0.749 7.645 9.297 1 95.88 54 MET B N 1
ATOM 2336 C CA . MET B 1 54 ? 0.317 8.312 10.039 1 95.88 54 MET B CA 1
ATOM 2337 C C . MET B 1 54 ? 0.267 9.82 9.82 1 95.88 54 MET B C 1
ATOM 2339 O O . MET B 1 54 ? 0.404 10.594 10.773 1 95.88 54 MET B O 1
ATOM 2343 N N . LEU B 1 55 ? 0.046 10.273 8.57 1 96.81 55 LEU B N 1
ATOM 2344 C CA . LEU B 1 55 ? -0.029 11.695 8.266 1 96.81 55 LEU B CA 1
ATOM 2345 C C . LEU B 1 55 ? -1.221 12.336 8.969 1 96.81 55 LEU B C 1
ATOM 2347 O O . LEU B 1 55 ? -1.143 13.492 9.406 1 96.81 55 LEU B O 1
ATOM 2351 N N . ARG B 1 56 ? -2.301 11.578 9.086 1 94.06 56 ARG B N 1
ATOM 2352 C CA . ARG B 1 56 ? -3.471 12.07 9.805 1 94.06 56 ARG B CA 1
ATOM 2353 C C . ARG B 1 56 ? -3.139 12.344 11.266 1 94.06 56 ARG B C 1
ATOM 2355 O O . ARG B 1 56 ? -3.49 13.398 11.805 1 94.06 56 ARG B O 1
ATOM 2362 N N . GLN B 1 57 ? -2.439 11.422 11.828 1 95.5 57 GLN B N 1
ATOM 2363 C CA . GLN B 1 57 ? -2.006 11.602 13.211 1 95.5 57 GLN B CA 1
ATOM 2364 C C . GLN B 1 57 ? -1.04 12.773 13.344 1 95.5 57 GLN B C 1
ATOM 2366 O O . GLN B 1 57 ? -1.136 13.562 14.289 1 95.5 57 GLN B O 1
ATOM 2371 N N . PHE B 1 58 ? -0.154 12.883 12.367 1 96.81 58 PHE B N 1
ATOM 2372 C CA . PHE B 1 58 ? 0.86 13.93 12.375 1 96.81 58 PHE B CA 1
ATOM 2373 C C . PHE B 1 58 ? 0.218 15.305 12.266 1 96.81 58 PHE B C 1
ATOM 2375 O O . PHE B 1 58 ? 0.561 16.219 13.016 1 96.81 58 PHE B O 1
ATOM 2382 N N . ARG B 1 59 ? -0.767 15.375 11.438 1 95.31 59 ARG B N 1
ATOM 2383 C CA . ARG B 1 59 ? -1.46 16.641 11.219 1 95.31 59 ARG B CA 1
ATOM 2384 C C . ARG B 1 59 ? -2.307 17.016 12.422 1 95.31 59 ARG B C 1
ATOM 2386 O O . ARG B 1 59 ? -2.523 18.203 12.688 1 95.31 59 ARG B O 1
ATOM 2393 N N . ALA B 1 60 ? -2.785 16.062 13.164 1 94.44 60 ALA B N 1
ATOM 2394 C CA . ALA B 1 60 ? -3.598 16.312 14.359 1 94.44 60 ALA B CA 1
ATOM 2395 C C . ALA B 1 60 ? -2.785 17.016 15.438 1 94.44 60 ALA B C 1
ATOM 2397 O O . ALA B 1 60 ? -3.348 17.672 16.328 1 94.44 60 ALA B O 1
ATOM 2398 N N . VAL B 1 61 ? -1.476 16.859 15.375 1 96.06 61 VAL B N 1
ATOM 2399 C CA . VAL B 1 61 ? -0.616 17.5 16.359 1 96.06 61 VAL B CA 1
ATOM 2400 C C . VAL B 1 61 ? -0.74 19.016 16.234 1 96.06 61 VAL B C 1
ATOM 2402 O O . VAL B 1 61 ? -0.629 19.75 17.219 1 96.06 61 VAL B O 1
ATOM 2405 N N . ASP B 1 62 ? -0.977 19.609 15.031 1 94.94 62 ASP B N 1
ATOM 2406 C CA . ASP B 1 62 ? -1.211 21.031 14.836 1 94.94 62 ASP B CA 1
ATOM 2407 C C . ASP B 1 62 ? -2.383 21.516 15.688 1 94.94 62 ASP B C 1
ATOM 2409 O O . ASP B 1 62 ? -2.324 22.609 16.266 1 94.94 62 ASP B O 1
ATOM 2413 N N . ASP B 1 63 ? -3.373 20.688 15.727 1 91.38 63 ASP B N 1
ATOM 2414 C CA . ASP B 1 63 ? -4.566 21.031 16.484 1 91.38 63 ASP B CA 1
ATOM 2415 C C . ASP B 1 63 ? -4.238 21.188 17.969 1 91.38 63 ASP B C 1
ATOM 2417 O O . ASP B 1 63 ? -4.758 22.094 18.641 1 91.38 63 ASP B O 1
ATOM 2421 N N . SER B 1 64 ? -3.404 20.312 18.438 1 93.75 64 SER B N 1
ATOM 2422 C CA . SER B 1 64 ? -3.002 20.406 19.844 1 93.75 64 SER B CA 1
ATOM 2423 C C . SER B 1 64 ? -2.236 21.688 20.109 1 93.75 64 SER B C 1
ATOM 2425 O O . SER B 1 64 ? -2.424 22.312 21.156 1 93.75 64 SER B O 1
ATOM 2427 N N . VAL B 1 65 ? -1.391 22.062 19.203 1 93.94 65 VAL B N 1
ATOM 2428 C CA . VAL B 1 65 ? -0.605 23.281 19.344 1 93.94 65 VAL B CA 1
ATOM 2429 C C . VAL B 1 65 ? -1.525 24.5 19.281 1 93.94 65 VAL B C 1
ATOM 2431 O O . VAL B 1 65 ? -1.418 25.422 20.109 1 93.94 65 VAL B O 1
ATOM 2434 N N . THR B 1 66 ? -2.479 24.484 18.391 1 92.31 66 THR B N 1
ATOM 2435 C CA . THR B 1 66 ? -3.414 25.594 18.25 1 92.31 66 THR B CA 1
ATOM 2436 C C . THR B 1 66 ? -4.336 25.688 19.453 1 92.31 66 THR B C 1
ATOM 2438 O O . THR B 1 66 ? -4.715 26.781 19.875 1 92.31 66 THR B O 1
ATOM 2441 N N . LEU B 1 67 ? -4.641 24.531 19.969 1 92 67 LEU B N 1
ATOM 2442 C CA . LEU B 1 67 ? -5.445 24.516 21.188 1 92 67 LEU B CA 1
ATOM 2443 C C . LEU B 1 67 ? -4.707 25.188 22.344 1 92 67 LEU B C 1
ATOM 2445 O O . LEU B 1 67 ? -5.309 25.938 23.109 1 92 67 LEU B O 1
ATOM 2449 N N . ARG B 1 68 ? -3.471 24.938 22.516 1 92.94 68 ARG B N 1
ATOM 2450 C CA . ARG B 1 68 ? -2.645 25.578 23.531 1 92.94 68 ARG B CA 1
ATOM 2451 C C . ARG B 1 68 ? -2.617 27.094 23.328 1 92.94 68 ARG B C 1
ATOM 2453 O O . ARG B 1 68 ? -2.727 27.859 24.297 1 92.94 68 ARG B O 1
ATOM 2460 N N . LEU B 1 69 ? -2.51 27.531 22.109 1 92.81 69 LEU B N 1
ATOM 2461 C CA . LEU B 1 69 ? -2.518 28.953 21.781 1 92.81 69 LEU B CA 1
ATOM 2462 C C . LEU B 1 69 ? -3.855 29.594 22.141 1 92.81 69 LEU B C 1
ATOM 2464 O O . LEU B 1 69 ? -3.891 30.641 22.781 1 92.81 69 LEU B O 1
ATOM 2468 N N . ASN B 1 70 ? -4.891 28.875 21.781 1 90.31 70 ASN B N 1
ATOM 2469 C CA . ASN B 1 70 ? -6.23 29.391 22.062 1 90.31 70 ASN B CA 1
ATOM 2470 C C . ASN B 1 70 ? -6.496 29.484 23.562 1 90.31 70 ASN B C 1
ATOM 2472 O O . ASN B 1 70 ? -7.145 30.422 24.016 1 90.31 70 ASN B O 1
ATOM 2476 N N . ARG B 1 71 ? -6.027 28.578 24.234 1 90.81 71 ARG B N 1
ATOM 2477 C CA . ARG B 1 71 ? -6.176 28.625 25.688 1 90.81 71 ARG B CA 1
ATOM 2478 C C . ARG B 1 71 ? -5.418 29.797 26.297 1 90.81 71 ARG B C 1
ATOM 2480 O O . ARG B 1 71 ? -5.934 30.5 27.156 1 90.81 71 ARG B O 1
ATOM 2487 N N . ALA B 1 72 ? -4.164 29.969 25.844 1 88.31 72 ALA B N 1
ATOM 2488 C CA . ALA B 1 72 ? -3.373 31.109 26.312 1 88.31 72 ALA B CA 1
ATOM 2489 C C . ALA B 1 72 ? -4.066 32.438 25.984 1 88.31 72 ALA B C 1
ATOM 2491 O O . ALA B 1 72 ? -4.07 33.344 26.797 1 88.31 72 ALA B O 1
ATOM 2492 N N . PHE B 1 73 ? -4.66 32.5 24.875 1 85.56 73 PHE B N 1
ATOM 2493 C CA . PHE B 1 73 ? -5.383 33.688 24.438 1 85.56 73 PHE B CA 1
ATOM 2494 C C . PHE B 1 73 ? -6.578 33.969 25.344 1 85.56 73 PHE B C 1
ATOM 2496 O O . PHE B 1 73 ? -6.801 35.125 25.766 1 85.56 73 PHE B O 1
ATOM 2503 N N . ALA B 1 74 ? -7.316 32.969 25.656 1 85.69 74 ALA B N 1
ATOM 2504 C CA . ALA B 1 74 ? -8.484 33.062 26.516 1 85.69 74 ALA B CA 1
ATOM 2505 C C . ALA B 1 74 ? -8.094 33.531 27.922 1 85.69 74 ALA B C 1
ATOM 2507 O O . ALA B 1 74 ? -8.773 34.344 28.531 1 85.69 74 ALA B O 1
ATOM 2508 N N . HIS B 1 75 ? -7.055 33.062 28.406 1 85.38 75 HIS B N 1
ATOM 2509 C CA . HIS B 1 75 ? -6.578 33.406 29.734 1 85.38 75 HIS B CA 1
ATOM 2510 C C . HIS B 1 75 ? -6.137 34.875 29.797 1 85.38 75 HIS B C 1
ATOM 2512 O O . HIS B 1 75 ? -6.344 35.531 30.797 1 85.38 75 HIS B O 1
ATOM 2518 N N . SER B 1 76 ? -5.465 35.312 28.766 1 79.88 76 SER B N 1
ATOM 2519 C CA . SER B 1 76 ? -5.023 36.688 28.719 1 79.88 76 SER B CA 1
ATOM 2520 C C . SER B 1 76 ? -6.211 37.656 28.688 1 79.88 76 SER B C 1
ATOM 2522 O O . SER B 1 76 ? -6.172 38.719 29.297 1 79.88 76 SER B O 1
ATOM 2524 N N . ARG B 1 77 ? -7.238 37.25 28.125 1 75.44 77 ARG B N 1
ATOM 2525 C CA . ARG B 1 77 ? -8.453 38.062 28.078 1 75.44 77 ARG B CA 1
ATOM 2526 C C . ARG B 1 77 ? -9.094 38.188 29.453 1 75.44 77 ARG B C 1
ATOM 2528 O O . ARG B 1 77 ? -9.578 39.281 29.812 1 75.44 77 ARG B O 1
ATOM 2535 N N . ASP B 1 78 ? -9.047 37.125 30.141 1 73.62 78 ASP B N 1
ATOM 2536 C CA . ASP B 1 78 ? -9.672 37.094 31.453 1 73.62 78 ASP B CA 1
ATOM 2537 C C . ASP B 1 78 ? -8.891 37.969 32.438 1 73.62 78 ASP B C 1
ATOM 2539 O O . ASP B 1 78 ? -9.469 38.594 33.344 1 73.62 78 ASP B O 1
ATOM 2543 N N . ARG B 1 79 ? -7.551 38.031 32.438 1 67.25 79 ARG B N 1
ATOM 2544 C CA . ARG B 1 79 ? -6.723 38.781 33.375 1 67.25 79 ARG B CA 1
ATOM 2545 C C . ARG B 1 79 ? -6.668 40.25 33.031 1 67.25 79 ARG B C 1
ATOM 2547 O O . ARG B 1 79 ? -6.262 41.094 33.844 1 67.25 79 ARG B O 1
ATOM 2554 N N . GLY B 1 80 ? -7.344 40.781 32.094 1 59.09 80 GLY B N 1
ATOM 2555 C CA . GLY B 1 80 ? -7.391 42.188 31.766 1 59.09 80 GLY B CA 1
ATOM 2556 C C . GLY B 1 80 ? -6.07 42.719 31.234 1 59.09 80 GLY B C 1
ATOM 2557 O O . GLY B 1 80 ? -5.828 43.938 31.25 1 59.09 80 GLY B O 1
ATOM 2558 N N . THR B 1 81 ? -5.027 42.125 31.188 1 50.78 81 THR B N 1
ATOM 2559 C CA . THR B 1 81 ? -3.713 42.625 30.812 1 50.78 81 THR B CA 1
ATOM 2560 C C . THR B 1 81 ? -3.744 43.219 29.406 1 50.78 81 THR B C 1
ATOM 2562 O O . THR B 1 81 ? -3.385 42.562 28.438 1 50.78 81 THR B O 1
ATOM 2565 N N . SER B 1 82 ? -4.875 43.844 29.125 1 48.44 82 SER B N 1
ATOM 2566 C CA . SER B 1 82 ? -4.91 44.562 27.844 1 48.44 82 SER B CA 1
ATOM 2567 C C . SER B 1 82 ? -4.016 45.781 27.875 1 48.44 82 SER B C 1
ATOM 2569 O O . SER B 1 82 ? -4.012 46.531 28.844 1 48.44 82 SER B O 1
ATOM 2571 N N . LEU B 1 83 ? -2.896 45.812 27.281 1 44.19 83 LEU B N 1
ATOM 2572 C CA . LEU B 1 83 ? -2.041 47 27.172 1 44.19 83 LEU B CA 1
ATOM 2573 C C . LEU B 1 83 ? -2.859 48.219 26.812 1 44.19 83 LEU B C 1
ATOM 2575 O O . LEU B 1 83 ? -3.785 48.156 26 1 44.19 83 LEU B O 1
ATOM 2579 N N . PRO B 1 84 ? -2.82 49.344 27.609 1 39.72 84 PRO B N 1
ATOM 2580 C CA . PRO B 1 84 ? -3.547 50.594 27.297 1 39.72 84 PRO B CA 1
ATOM 2581 C C . PRO B 1 84 ? -3.156 51.188 25.953 1 39.72 84 PRO B C 1
ATOM 2583 O O . PRO B 1 84 ? -2.012 51.031 25.516 1 39.72 84 PRO B O 1
ATOM 2586 N N . PRO B 1 85 ? -4.039 51.406 25 1 39.16 85 PRO B N 1
ATOM 2587 C CA . PRO B 1 85 ? -3.629 52.156 23.828 1 39.16 85 PRO B CA 1
ATOM 2588 C C . PRO B 1 85 ? -2.996 53.5 24.188 1 39.16 85 PRO B C 1
ATOM 2590 O O . PRO B 1 85 ? -3.436 54.156 25.141 1 39.16 85 PRO B O 1
ATOM 2593 N N . SER B 1 86 ? -1.758 53.781 24.172 1 37.12 86 SER B N 1
ATOM 2594 C CA . SER B 1 86 ? -0.996 54.969 24.469 1 37.12 86 SER B CA 1
ATOM 2595 C C . SER B 1 86 ? -1.551 56.188 23.719 1 37.12 86 SER B C 1
ATOM 2597 O O . SER B 1 86 ? -0.799 57.094 23.328 1 37.12 86 SER B O 1
ATOM 2599 N N . LEU B 1 87 ? -2.773 56.25 23.25 1 35.75 87 LEU B N 1
ATOM 2600 C CA . LEU B 1 87 ? -2.938 57.438 22.438 1 35.75 87 LEU B CA 1
ATOM 2601 C C . LEU B 1 87 ? -2.594 58.688 23.25 1 35.75 87 LEU B C 1
ATOM 2603 O O . LEU B 1 87 ? -1.996 59.625 22.719 1 35.75 87 LEU B O 1
ATOM 2607 N N . LEU B 1 88 ? -3.418 59.031 24.328 1 36.78 88 LEU B N 1
ATOM 2608 C CA . LEU B 1 88 ? -3.846 60.406 24.484 1 36.78 88 LEU B CA 1
ATOM 2609 C C . LEU B 1 88 ? -2.773 61.25 25.188 1 36.78 88 LEU B C 1
ATOM 2611 O O . LEU B 1 88 ? -3.082 62.25 25.844 1 36.78 88 LEU B O 1
ATOM 2615 N N . MET B 1 89 ? -1.636 60.844 25.422 1 34 89 MET B N 1
ATOM 2616 C CA . MET B 1 89 ? -0.926 61.75 26.312 1 34 89 MET B CA 1
ATOM 2617 C C . MET B 1 89 ? -0.75 63.125 25.688 1 34 89 MET B C 1
ATOM 2619 O O . MET B 1 89 ? 0.129 63.875 26.094 1 34 89 MET B O 1
ATOM 2623 N N . GLN B 1 90 ? -1.229 63.406 24.5 1 29.59 90 GLN B N 1
ATOM 2624 C CA . GLN B 1 90 ? -0.527 64.625 24.203 1 29.59 90 GLN B CA 1
ATOM 2625 C C . GLN B 1 90 ? -0.862 65.75 25.234 1 29.59 90 GLN B C 1
ATOM 2627 O O . GLN B 1 90 ? -1.67 65.5 26.125 1 29.59 90 GLN B O 1
ATOM 2632 N N . HIS B 1 91 ? -1.152 67.125 24.766 1 30.83 91 HIS B N 1
ATOM 2633 C CA . HIS B 1 91 ? -0.684 68.438 25.109 1 30.83 91 HIS B CA 1
ATOM 2634 C C . HIS B 1 91 ? -1.478 69 26.266 1 30.83 91 HIS B C 1
ATOM 2636 O O . HIS B 1 91 ? -0.906 69.688 27.156 1 30.83 91 HIS B O 1
ATOM 2642 N N . ASP B 1 92 ? -2.822 69.562 26.125 1 31.33 92 ASP B N 1
ATOM 2643 C CA . ASP B 1 92 ? -3.145 70.875 26.641 1 31.33 92 ASP B CA 1
ATOM 2644 C C . ASP B 1 92 ? -3.375 70.812 28.141 1 31.33 92 ASP B C 1
ATOM 2646 O O . ASP B 1 92 ? -3.898 69.875 28.672 1 31.33 92 ASP B O 1
ATOM 2650 N N . LYS B 1 93 ? -2.889 71.875 29.062 1 35.53 93 LYS B N 1
ATOM 2651 C CA . LYS B 1 93 ? -2.758 72.312 30.453 1 35.53 93 LYS B CA 1
ATOM 2652 C C . LYS B 1 93 ? -4.105 72.25 31.172 1 35.53 93 LYS B C 1
ATOM 2654 O O . LYS B 1 93 ? -4.156 72.125 32.406 1 35.53 93 LYS B O 1
ATOM 2659 N N . SER B 1 94 ? -5.125 73 30.719 1 33.72 94 SER B N 1
ATOM 2660 C CA . SER B 1 94 ? -6.043 73.625 31.688 1 33.72 94 SER B CA 1
ATOM 2661 C C . SER B 1 94 ? -6.914 72.562 32.344 1 33.72 94 SER B C 1
ATOM 2663 O O . SER B 1 94 ? -7.254 72.625 33.531 1 33.72 94 SER B O 1
ATOM 2665 N N . TYR B 1 95 ? -7.992 72.062 31.625 1 31.11 95 TYR B N 1
ATOM 2666 C CA . TYR B 1 95 ? -9.203 71.562 32.281 1 31.11 95 TYR B CA 1
ATOM 2667 C C . TYR B 1 95 ? -8.93 70.25 33 1 31.11 95 TYR B C 1
ATOM 2669 O O . TYR B 1 95 ? -8.328 69.312 32.438 1 31.11 95 TYR B O 1
ATOM 2677 N N . SER B 1 96 ? -8.859 70.188 34.375 1 32.28 96 SER B N 1
ATOM 2678 C CA . SER B 1 96 ? -8.711 69.188 35.406 1 32.28 96 SER B CA 1
ATOM 2679 C C . SER B 1 96 ? -9.641 68 35.156 1 32.28 96 SER B C 1
ATOM 2681 O O . SER B 1 96 ? -9.914 67.188 36.031 1 32.28 96 SER B O 1
ATOM 2683 N N . SER B 1 97 ? -10.445 68 34.094 1 30.78 97 SER B N 1
ATOM 2684 C CA . SER B 1 97 ? -11.531 67 34.25 1 30.78 97 SER B CA 1
ATOM 2685 C C . SER B 1 97 ? -10.992 65.625 34.5 1 30.78 97 SER B C 1
ATOM 2687 O O . SER B 1 97 ? -10.078 65.125 33.812 1 30.78 97 SER B O 1
ATOM 2689 N N . SER B 1 98 ? -11.234 65 35.719 1 32.53 98 SER B N 1
ATOM 2690 C CA . SER B 1 98 ? -11.078 63.688 36.375 1 32.53 98 SER B CA 1
ATOM 2691 C C . SER B 1 98 ? -11.352 62.562 35.406 1 32.53 98 SER B C 1
ATOM 2693 O O . SER B 1 98 ? -11.195 61.375 35.75 1 32.53 98 SER B O 1
ATOM 2695 N N . THR B 1 99 ? -12.359 62.75 34.5 1 30.56 99 THR B N 1
ATOM 2696 C CA . THR B 1 99 ? -13.078 61.562 34.031 1 30.56 99 THR B CA 1
ATOM 2697 C C . THR B 1 99 ? -12.172 60.688 33.156 1 30.56 99 THR B C 1
ATOM 2699 O O . THR B 1 99 ? -12.641 59.75 32.5 1 30.56 99 THR B O 1
ATOM 2702 N N . ALA B 1 100 ? -11.047 61.188 32.781 1 34.5 100 ALA B N 1
ATOM 2703 C CA . ALA B 1 100 ? -10.344 60.469 31.719 1 34.5 100 ALA B CA 1
ATOM 2704 C C . ALA B 1 100 ? -9.852 59.125 32.219 1 34.5 100 ALA B C 1
ATOM 2706 O O . ALA B 1 100 ? -8.836 58.594 31.734 1 34.5 100 ALA B O 1
ATOM 2707 N N . THR B 1 101 ? -10.227 58.812 33.469 1 34.28 101 THR B N 1
ATOM 2708 C CA . THR B 1 101 ? -9.719 57.5 33.875 1 34.28 101 THR B CA 1
ATOM 2709 C C . THR B 1 101 ? -10.102 56.438 32.812 1 34.28 101 THR B C 1
ATOM 2711 O O . THR B 1 101 ? -9.57 55.344 32.844 1 34.28 101 THR B O 1
ATOM 2714 N N . ASP B 1 102 ? -11.391 56.562 32.5 1 33.16 102 ASP B N 1
ATOM 2715 C CA . ASP B 1 102 ? -11.977 55.375 31.875 1 33.16 102 ASP B CA 1
ATOM 2716 C C . ASP B 1 102 ? -11.273 55.062 30.562 1 33.16 102 ASP B C 1
ATOM 2718 O O . ASP B 1 102 ? -11.93 54.75 29.562 1 33.16 102 ASP B O 1
ATOM 2722 N N . LEU B 1 103 ? -10.266 55.875 30.312 1 32.94 103 LEU B N 1
ATOM 2723 C CA . LEU B 1 103 ? -9.773 55.531 28.984 1 32.94 103 LEU B CA 1
ATOM 2724 C C . LEU B 1 103 ? -9.656 54.031 28.797 1 32.94 103 LEU B C 1
ATOM 2726 O O . LEU B 1 103 ? -9.203 53.312 29.703 1 32.94 103 LEU B O 1
ATOM 2730 N N . GLY B 1 104 ? -10.492 53.5 27.953 1 34.75 104 GLY B N 1
ATOM 2731 C CA . GLY B 1 104 ? -10.836 52.156 27.562 1 34.75 104 GLY B CA 1
ATOM 2732 C C . GLY B 1 104 ? -9.641 51.219 27.531 1 34.75 104 GLY B C 1
ATOM 2733 O O . GLY B 1 104 ? -8.523 51.656 27.219 1 34.75 104 GLY B O 1
ATOM 2734 N N . ARG B 1 105 ? -9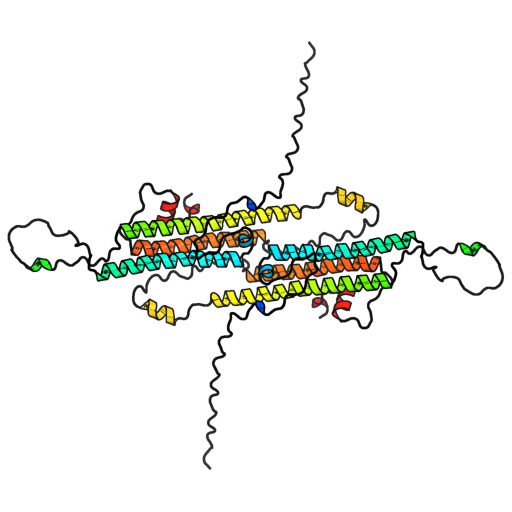.508 50.469 28.578 1 39.38 105 ARG B N 1
ATOM 2735 C CA . ARG B 1 105 ? -8.719 49.25 28.531 1 39.38 105 ARG B CA 1
ATOM 2736 C C . ARG B 1 105 ? -8.617 48.719 27.109 1 39.38 105 ARG B C 1
ATOM 2738 O O . ARG B 1 105 ? -9.625 48.375 26.469 1 39.38 105 ARG B O 1
ATOM 2745 N N . SER B 1 106 ? -7.934 49.312 26.25 1 42.09 106 SER B N 1
ATOM 2746 C CA . SER B 1 106 ? -7.766 48.688 24.953 1 42.09 106 SER B CA 1
ATOM 2747 C C . SER B 1 106 ? -7.797 47.156 25.078 1 42.09 106 SER B C 1
ATOM 2749 O O . SER B 1 106 ? -7.031 46.594 25.859 1 42.09 106 SER B O 1
ATOM 2751 N N . THR B 1 107 ? -8.891 46.469 25.25 1 45.28 107 THR B N 1
ATOM 2752 C CA . THR B 1 107 ? -9.477 45.125 25.328 1 45.28 107 THR B CA 1
ATOM 2753 C C . THR B 1 107 ? -8.727 44.156 24.422 1 45.28 107 THR B C 1
ATOM 2755 O O . THR B 1 107 ? -9.227 43.062 24.109 1 45.28 107 THR B O 1
ATOM 2758 N N . TYR B 1 108 ? -7.766 44.531 23.625 1 50.03 108 TYR B N 1
ATOM 2759 C CA . TYR B 1 108 ? -7.258 43.5 22.703 1 50.03 108 TYR B CA 1
ATOM 2760 C C . TYR B 1 108 ? -6.461 42.438 23.438 1 50.03 108 TYR B C 1
ATOM 2762 O O . TYR B 1 108 ? -5.477 42.75 24.125 1 50.03 108 TYR B O 1
ATOM 2770 N N . SER B 1 109 ? -7.047 41.406 24.031 1 58.38 109 SER B N 1
ATOM 2771 C CA . SER B 1 109 ? -6.441 40.219 24.578 1 58.38 109 SER B CA 1
ATOM 2772 C C . SER B 1 109 ? -5.262 39.75 23.719 1 58.38 109 SER B C 1
ATOM 2774 O O . SER B 1 109 ? -5.391 39.594 22.5 1 58.38 109 SER B O 1
ATOM 2776 N N . SER B 1 110 ? -3.975 40.188 24.047 1 67.12 110 SER B N 1
ATOM 2777 C CA . SER B 1 110 ? -2.834 39.75 23.25 1 67.12 110 SER B CA 1
ATOM 2778 C C . SER B 1 110 ? -2.008 38.719 23.984 1 67.12 110 SER B C 1
ATOM 2780 O O . SER B 1 110 ? -1.791 38.812 25.188 1 67.12 110 SER B O 1
ATOM 2782 N N . VAL B 1 111 ? -1.8 37.438 23.438 1 79.88 111 VAL B N 1
ATOM 2783 C CA . VAL B 1 111 ? -0.877 36.406 23.906 1 79.88 111 VAL B CA 1
ATOM 2784 C C . VAL B 1 111 ? 0.532 36.969 24.016 1 79.88 111 VAL B C 1
ATOM 2786 O O . VAL B 1 111 ? 0.92 37.812 23.203 1 79.88 111 VAL B O 1
ATOM 2789 N N . SER B 1 112 ? 1.161 36.719 25.188 1 85.31 112 SER B N 1
ATOM 2790 C CA . SER B 1 112 ? 2.516 37.25 25.375 1 85.31 112 SER B CA 1
ATOM 2791 C C . SER B 1 112 ? 3.391 36.938 24.156 1 85.31 112 SER B C 1
ATOM 2793 O O . SER B 1 112 ? 3.217 35.906 23.5 1 85.31 112 SER B O 1
ATOM 2795 N N . GLU B 1 113 ? 4.285 37.781 23.844 1 88.06 113 GLU B N 1
ATOM 2796 C CA . GLU B 1 113 ? 5.191 37.625 22.719 1 88.06 113 GLU B CA 1
ATOM 2797 C C . GLU B 1 113 ? 6.059 36.375 22.875 1 88.06 113 GLU B C 1
ATOM 2799 O O . GLU B 1 113 ? 6.375 35.719 21.891 1 88.06 113 GLU B O 1
ATOM 2804 N N . THR B 1 114 ? 6.406 36.125 24.094 1 90.44 114 THR B N 1
ATOM 2805 C CA . THR B 1 114 ? 7.242 34.938 24.359 1 90.44 114 THR B CA 1
ATOM 2806 C C . THR B 1 114 ? 6.492 33.656 24.047 1 90.44 114 THR B C 1
ATOM 2808 O O . THR B 1 114 ? 7.062 32.719 23.469 1 90.44 114 THR B O 1
ATOM 2811 N N . MET B 1 115 ? 5.266 33.625 24.391 1 92.56 115 MET B N 1
ATOM 2812 C CA . MET B 1 115 ? 4.453 32.438 24.109 1 92.56 115 MET B CA 1
ATOM 2813 C C . MET B 1 115 ? 4.227 32.281 22.609 1 92.56 115 MET B C 1
ATOM 2815 O O . MET B 1 115 ? 4.309 31.188 22.062 1 92.56 115 MET B O 1
ATOM 2819 N N . CYS B 1 116 ? 3.939 33.375 21.922 1 95.12 116 CYS B N 1
ATOM 2820 C CA . CYS B 1 116 ? 3.748 33.344 20.469 1 95.12 116 CYS B CA 1
ATOM 2821 C C . CYS B 1 116 ? 5.008 32.875 19.766 1 95.12 116 CYS B C 1
ATOM 2823 O O . CYS B 1 116 ? 4.926 32.062 18.844 1 95.12 116 CYS B O 1
ATOM 2825 N N . ALA B 1 117 ? 6.18 33.344 20.25 1 95.06 117 ALA B N 1
ATOM 2826 C CA . ALA B 1 117 ? 7.445 32.906 19.656 1 95.06 117 ALA B CA 1
ATOM 2827 C C . ALA B 1 117 ? 7.652 31.422 19.844 1 95.06 117 ALA B C 1
ATOM 2829 O O . ALA B 1 117 ? 8.094 30.734 18.922 1 95.06 117 ALA B O 1
ATOM 2830 N N . SER B 1 118 ? 7.355 30.922 21 1 95.19 118 SER B N 1
ATOM 2831 C CA . SER B 1 118 ? 7.512 29.5 21.281 1 95.19 118 SER B CA 1
ATOM 2832 C C . SER B 1 118 ? 6.578 28.656 20.422 1 95.19 118 SER B C 1
ATOM 2834 O O . SER B 1 118 ? 6.992 27.641 19.859 1 95.19 118 SER B O 1
ATOM 2836 N N . ILE B 1 119 ? 5.352 29.062 20.344 1 96.56 119 ILE B N 1
ATOM 2837 C CA . ILE B 1 119 ? 4.363 28.328 19.562 1 96.56 119 ILE B CA 1
ATOM 2838 C C . ILE B 1 119 ? 4.738 28.359 18.078 1 96.56 119 ILE B C 1
ATOM 2840 O O . ILE B 1 119 ? 4.578 27.375 17.375 1 96.56 119 ILE B O 1
ATOM 2844 N N . TRP B 1 120 ? 5.238 29.5 17.609 1 96.75 120 TRP B N 1
ATOM 2845 C CA . TRP B 1 120 ? 5.684 29.609 16.219 1 96.75 120 TRP B CA 1
ATOM 2846 C C . TRP B 1 120 ? 6.777 28.594 15.914 1 96.75 120 TRP B C 1
ATOM 2848 O O . TRP B 1 120 ? 6.703 27.875 14.922 1 96.75 120 TRP B O 1
ATOM 2858 N N . LEU B 1 121 ? 7.738 28.531 16.812 1 96.06 121 LEU B N 1
ATOM 2859 C CA . LEU B 1 121 ? 8.844 27.594 16.625 1 96.06 121 LEU B CA 1
ATOM 2860 C C . LEU B 1 121 ? 8.336 26.156 16.625 1 96.06 121 LEU B C 1
ATOM 2862 O O . LEU B 1 121 ? 8.828 25.328 15.852 1 96.06 121 LEU B O 1
ATOM 2866 N N . ASP B 1 122 ? 7.383 25.844 17.469 1 96.88 122 ASP B N 1
ATOM 2867 C CA . ASP B 1 122 ? 6.789 24.516 17.484 1 96.88 122 ASP B CA 1
ATOM 2868 C C . ASP B 1 122 ? 6.121 24.188 16.156 1 96.88 122 ASP B C 1
ATOM 2870 O O . ASP B 1 122 ? 6.309 23.094 15.617 1 96.88 122 ASP B O 1
ATOM 2874 N N . LEU B 1 123 ? 5.355 25.109 15.641 1 97.19 123 LEU B N 1
ATOM 2875 C CA . LEU B 1 123 ? 4.641 24.906 14.383 1 97.19 123 LEU B CA 1
ATOM 2876 C C . LEU B 1 123 ? 5.613 24.719 13.227 1 97.19 123 LEU B C 1
ATOM 2878 O O . LEU B 1 123 ? 5.457 23.797 12.422 1 97.19 123 LEU B O 1
ATOM 2882 N N . VAL B 1 124 ? 6.617 25.547 13.164 1 96.94 124 VAL B N 1
ATOM 2883 C CA . VAL B 1 124 ? 7.598 25.484 12.086 1 96.94 124 VAL B CA 1
ATOM 2884 C C . VAL B 1 124 ? 8.32 24.141 12.125 1 96.94 124 VAL B C 1
ATOM 2886 O O . VAL B 1 124 ? 8.539 23.516 11.078 1 96.94 124 VAL B O 1
ATOM 2889 N N . ASP B 1 125 ? 8.672 23.75 13.273 1 96.69 125 ASP B N 1
ATOM 2890 C CA . ASP B 1 125 ? 9.344 22.453 13.43 1 96.69 125 ASP B CA 1
ATOM 2891 C C . ASP B 1 125 ? 8.453 21.312 12.945 1 96.69 125 ASP B C 1
ATOM 2893 O O . ASP B 1 125 ? 8.906 20.438 12.195 1 96.69 125 ASP B O 1
ATOM 2897 N N . LEU B 1 126 ? 7.203 21.297 13.383 1 97.06 126 LEU B N 1
ATOM 2898 C CA . LEU B 1 126 ? 6.254 20.266 12.984 1 97.06 126 LEU B CA 1
ATOM 2899 C C . LEU B 1 126 ? 6.066 20.25 11.469 1 97.06 126 LEU B C 1
ATOM 2901 O O . LEU B 1 126 ? 6.094 19.188 10.852 1 97.06 126 LEU B O 1
ATOM 2905 N N . TRP B 1 127 ? 5.926 21.406 10.898 1 97 127 TRP B N 1
ATOM 2906 C CA . TRP B 1 127 ? 5.699 21.516 9.469 1 97 127 TRP B CA 1
ATOM 2907 C C . TRP B 1 127 ? 6.918 21.047 8.68 1 97 127 TRP B C 1
ATOM 2909 O O . TRP B 1 127 ? 6.781 20.328 7.684 1 97 127 TRP B O 1
ATOM 2919 N N . THR B 1 128 ? 8.055 21.406 9.141 1 96.5 128 THR B N 1
ATOM 2920 C CA . THR B 1 128 ? 9.297 21 8.492 1 96.5 128 THR B CA 1
ATOM 2921 C C . THR B 1 128 ? 9.461 19.484 8.531 1 96.5 128 THR B C 1
ATOM 2923 O O . THR B 1 128 ? 9.734 18.859 7.5 1 96.5 128 THR B O 1
ATOM 2926 N N . ARG B 1 129 ? 9.258 18.938 9.664 1 96.5 129 ARG B N 1
ATOM 2927 C CA . ARG B 1 129 ? 9.414 17.5 9.82 1 96.5 129 ARG B CA 1
ATOM 2928 C C . ARG B 1 129 ? 8.367 16.75 9 1 96.5 129 ARG B C 1
ATOM 2930 O O . ARG B 1 129 ? 8.672 15.727 8.383 1 96.5 129 ARG B O 1
ATOM 2937 N N . ARG B 1 130 ? 7.18 17.203 9.039 1 96.75 130 ARG B N 1
ATOM 2938 C CA . ARG B 1 130 ? 6.121 16.531 8.305 1 96.75 130 ARG B CA 1
ATOM 2939 C C . ARG B 1 130 ? 6.359 16.609 6.797 1 96.75 130 ARG B C 1
ATOM 2941 O O . ARG B 1 130 ? 6.211 15.609 6.086 1 96.75 130 ARG B O 1
ATOM 2948 N N . GLU B 1 131 ? 6.73 17.797 6.281 1 96.5 131 GLU B N 1
ATOM 2949 C CA . GLU B 1 131 ? 7.059 17.969 4.867 1 96.5 131 GLU B CA 1
ATOM 2950 C C . GLU B 1 131 ? 8.227 17.062 4.465 1 96.5 131 GLU B C 1
ATOM 2952 O O . GLU B 1 131 ? 8.195 16.422 3.414 1 96.5 131 GLU B O 1
ATOM 2957 N N . ASP B 1 132 ? 9.219 17.062 5.301 1 96.5 132 ASP B N 1
ATOM 2958 C CA . ASP B 1 132 ? 10.391 16.234 5.02 1 96.5 132 ASP B CA 1
ATOM 2959 C C . ASP B 1 132 ? 10.031 14.75 5.039 1 96.5 132 ASP B C 1
ATOM 2961 O O . ASP B 1 132 ? 10.602 13.961 4.289 1 96.5 132 ASP B O 1
ATOM 2965 N N . THR B 1 133 ? 9.148 14.422 5.914 1 97.31 133 THR B N 1
ATOM 2966 C CA . THR B 1 133 ? 8.68 13.047 5.961 1 97.31 133 THR B CA 1
ATOM 2967 C C . THR B 1 133 ? 8.008 12.656 4.648 1 97.31 133 THR B C 1
ATOM 2969 O O . THR B 1 133 ? 8.258 11.578 4.113 1 97.31 133 THR B O 1
ATOM 2972 N N . ILE B 1 134 ? 7.133 13.516 4.086 1 97.62 134 ILE B N 1
ATOM 2973 C CA . ILE B 1 134 ? 6.457 13.234 2.822 1 97.62 134 ILE B CA 1
ATOM 2974 C C . ILE B 1 134 ? 7.488 13.094 1.704 1 97.62 134 ILE B C 1
ATOM 2976 O O . ILE B 1 134 ? 7.418 12.164 0.901 1 97.62 134 ILE B O 1
ATOM 2980 N N . LYS B 1 135 ? 8.453 13.953 1.729 1 96.69 135 LYS B N 1
ATOM 2981 C CA . LYS B 1 135 ? 9.484 13.914 0.699 1 96.69 135 LYS B CA 1
ATOM 2982 C C . LYS B 1 135 ? 10.344 12.656 0.822 1 96.69 135 LYS B C 1
ATOM 2984 O O . LYS B 1 135 ? 10.75 12.078 -0.186 1 96.69 135 LYS B O 1
ATOM 2989 N N . TYR B 1 136 ? 10.672 12.336 2.021 1 96.88 136 TYR B N 1
ATOM 2990 C CA . TYR B 1 136 ? 11.383 11.094 2.279 1 96.88 136 TYR B CA 1
ATOM 2991 C C . TYR B 1 136 ? 10.648 9.906 1.658 1 96.88 136 TYR B C 1
ATOM 2993 O O . TYR B 1 136 ? 11.258 9.086 0.967 1 96.88 136 TYR B O 1
ATOM 3001 N N . CYS B 1 137 ? 9.352 9.875 1.863 1 96.81 137 CYS B N 1
ATOM 3002 C CA . CYS B 1 137 ? 8.555 8.758 1.356 1 96.81 137 CYS B CA 1
ATOM 3003 C C . CYS B 1 137 ? 8.422 8.828 -0.16 1 96.81 137 CYS B C 1
ATOM 3005 O O . CYS B 1 137 ? 8.312 7.801 -0.826 1 96.81 137 CYS B O 1
ATOM 3007 N N . MET B 1 138 ? 8.406 10.008 -0.694 1 96.88 138 MET B N 1
ATOM 3008 C CA . MET B 1 138 ? 8.43 10.148 -2.148 1 96.88 138 MET B CA 1
ATOM 3009 C C . MET B 1 138 ? 9.688 9.516 -2.734 1 96.88 138 MET B C 1
ATOM 3011 O O . MET B 1 138 ? 9.625 8.836 -3.76 1 96.88 138 MET B O 1
ATOM 3015 N N . GLU B 1 139 ? 10.75 9.711 -2.061 1 96.12 139 GLU B N 1
ATOM 3016 C CA . GLU B 1 139 ? 12.023 9.164 -2.527 1 96.12 139 GLU B CA 1
ATOM 3017 C C . GLU B 1 139 ? 12.039 7.641 -2.412 1 96.12 139 GLU B C 1
ATOM 3019 O O . GLU B 1 139 ? 12.492 6.949 -3.326 1 96.12 139 GLU B O 1
ATOM 3024 N N . ILE B 1 140 ? 11.586 7.164 -1.333 1 95.12 140 ILE B N 1
ATOM 3025 C CA . ILE B 1 140 ? 11.539 5.719 -1.119 1 95.12 140 ILE B CA 1
ATOM 3026 C C . ILE B 1 140 ? 10.688 5.066 -2.205 1 95.12 140 ILE B C 1
ATOM 3028 O O . ILE B 1 140 ? 11.078 4.043 -2.775 1 95.12 140 ILE B O 1
ATOM 3032 N N . ASN B 1 141 ? 9.531 5.645 -2.508 1 95.69 141 ASN B N 1
ATOM 3033 C CA . ASN B 1 141 ? 8.648 5.086 -3.527 1 95.69 141 ASN B CA 1
ATOM 3034 C C . ASN B 1 141 ? 9.273 5.164 -4.914 1 95.69 141 ASN B C 1
ATOM 3036 O O . ASN B 1 141 ? 9.102 4.254 -5.73 1 95.69 141 ASN B O 1
ATOM 3040 N N . ALA B 1 142 ? 9.953 6.207 -5.176 1 94.38 142 ALA B N 1
ATOM 3041 C CA . ALA B 1 142 ? 10.641 6.344 -6.457 1 94.38 142 ALA B CA 1
ATOM 3042 C C . ALA B 1 142 ? 11.711 5.27 -6.625 1 94.38 142 ALA B C 1
ATOM 3044 O O . ALA B 1 142 ? 11.852 4.688 -7.703 1 94.38 142 ALA B O 1
ATOM 3045 N N . GLN B 1 143 ? 12.422 5.039 -5.59 1 92.5 143 GLN B N 1
ATOM 3046 C CA . GLN B 1 143 ? 13.461 4.008 -5.617 1 92.5 143 GLN B CA 1
ATOM 3047 C C . GLN B 1 143 ? 12.852 2.627 -5.832 1 92.5 143 GLN B C 1
ATOM 3049 O O . GLN B 1 143 ? 13.367 1.83 -6.617 1 92.5 143 GLN B O 1
ATOM 3054 N N . GLN B 1 144 ? 11.797 2.416 -5.125 1 90.94 144 GLN B N 1
ATOM 3055 C CA . GLN B 1 144 ? 11.109 1.139 -5.27 1 90.94 144 GLN B CA 1
ATOM 3056 C C . GLN B 1 144 ? 10.617 0.938 -6.703 1 90.94 144 GLN B C 1
ATOM 3058 O O . GLN B 1 144 ? 10.695 -0.17 -7.242 1 90.94 144 GLN B O 1
ATOM 3063 N N . ALA B 1 145 ? 10.094 1.945 -7.32 1 90.25 145 ALA B N 1
ATOM 3064 C CA . ALA B 1 145 ? 9.609 1.888 -8.695 1 90.25 145 ALA B CA 1
ATOM 3065 C C . ALA B 1 145 ? 10.75 1.565 -9.664 1 90.25 145 ALA B C 1
ATOM 3067 O O . ALA B 1 145 ? 10.57 0.784 -10.602 1 90.25 145 ALA B O 1
ATOM 3068 N N . GLN B 1 146 ? 11.844 2.092 -9.445 1 90.12 146 GLN B N 1
ATOM 3069 C CA . GLN B 1 146 ? 13 1.864 -10.297 1 90.12 146 GLN B CA 1
ATOM 3070 C C . GLN B 1 146 ? 13.492 0.424 -10.188 1 90.12 146 GLN B C 1
ATOM 3072 O O . GLN B 1 146 ? 13.844 -0.199 -11.195 1 90.12 146 GLN B O 1
ATOM 3077 N N . GLN B 1 147 ? 13.445 -0.037 -9.008 1 85.94 147 GLN B N 1
ATOM 3078 C CA . GLN B 1 147 ? 13.875 -1.411 -8.781 1 85.94 147 GLN B CA 1
ATOM 3079 C C . GLN B 1 147 ? 12.922 -2.404 -9.445 1 85.94 147 GLN B C 1
ATOM 3081 O O . GLN B 1 147 ? 13.359 -3.404 -10.016 1 85.94 147 GLN B O 1
ATOM 3086 N N . ALA B 1 148 ? 11.672 -2.094 -9.359 1 81.62 148 ALA B N 1
ATOM 3087 C CA . ALA B 1 148 ? 10.672 -2.971 -9.961 1 81.62 148 ALA B CA 1
ATOM 3088 C C . ALA B 1 148 ? 10.797 -2.984 -11.477 1 81.62 148 ALA B C 1
ATOM 3090 O O . ALA B 1 148 ? 10.609 -4.027 -12.117 1 81.62 148 ALA B O 1
ATOM 3091 N N . GLN B 1 149 ? 11.047 -1.932 -12.062 1 80.5 149 GLN B N 1
ATOM 3092 C CA . GLN B 1 149 ? 11.234 -1.834 -13.5 1 80.5 149 GLN B CA 1
ATOM 3093 C C . GLN B 1 149 ? 12.484 -2.586 -13.945 1 80.5 149 GLN B C 1
ATOM 3095 O O . GLN B 1 149 ? 12.484 -3.234 -14.992 1 80.5 149 GLN B O 1
ATOM 3100 N N . ALA B 1 150 ? 13.453 -2.568 -13.156 1 75.62 150 ALA B N 1
ATOM 3101 C CA . ALA B 1 150 ? 14.711 -3.244 -13.469 1 75.62 150 ALA B CA 1
ATOM 3102 C C . ALA B 1 150 ? 14.555 -4.758 -13.367 1 75.62 150 ALA B C 1
ATOM 3104 O O . ALA B 1 150 ? 15.18 -5.504 -14.133 1 75.62 150 ALA B O 1
ATOM 3105 N N . ALA B 1 151 ? 13.805 -5.102 -12.406 1 68.25 151 ALA B N 1
ATOM 3106 C CA . ALA B 1 151 ? 13.586 -6.531 -12.211 1 68.25 151 ALA B CA 1
ATOM 3107 C C . ALA B 1 151 ? 12.773 -7.129 -13.359 1 68.25 151 ALA B C 1
ATOM 3109 O O . ALA B 1 151 ? 12.898 -8.32 -13.656 1 68.25 151 ALA B O 1
ATOM 3110 N N . GLN B 1 152 ? 11.844 -6.367 -13.945 1 59.72 152 GLN B N 1
ATOM 3111 C CA . GLN B 1 152 ? 11.055 -6.84 -15.07 1 59.72 152 GLN B CA 1
ATOM 3112 C C . GLN B 1 152 ? 11.859 -6.82 -16.359 1 59.72 152 GLN B C 1
ATOM 3114 O O . GLN B 1 152 ? 11.422 -7.352 -17.391 1 59.72 152 GLN B O 1
ATOM 3119 N N . ALA B 1 153 ? 12.961 -6.148 -16.438 1 49.25 153 ALA B N 1
ATOM 3120 C CA . ALA B 1 153 ? 13.789 -6.156 -17.625 1 49.25 153 ALA B CA 1
ATOM 3121 C C . ALA B 1 153 ? 14.172 -7.578 -18.031 1 49.25 153 ALA B C 1
ATOM 3123 O O . ALA B 1 153 ? 14.398 -8.43 -17.172 1 49.25 153 ALA B O 1
ATOM 3124 N N . PRO B 1 154 ? 13.945 -7.945 -19.312 1 43.12 154 PRO B N 1
ATOM 3125 C CA . PRO B 1 154 ? 14.062 -9.297 -19.844 1 43.12 154 PRO B CA 1
ATOM 3126 C C . PRO B 1 154 ? 15.281 -10.047 -19.328 1 43.12 154 PRO B C 1
ATOM 3128 O O . PRO B 1 154 ? 16.312 -9.43 -19.047 1 43.12 154 PRO B O 1
ATOM 3131 N N . ILE B 1 155 ? 15.195 -11.094 -18.719 1 38.78 155 ILE B N 1
ATOM 3132 C CA . ILE B 1 155 ? 16.219 -12.117 -18.562 1 38.78 155 ILE B CA 1
ATOM 3133 C C . ILE B 1 155 ? 17.156 -12.102 -19.766 1 38.78 155 ILE B C 1
ATOM 3135 O O . ILE B 1 155 ? 16.703 -12 -20.906 1 38.78 155 ILE B O 1
ATOM 3139 N N . ASN B 1 156 ? 18.469 -12.031 -19.641 1 33.88 156 ASN B N 1
ATOM 3140 C CA . ASN B 1 156 ? 19.5 -12.148 -20.672 1 33.88 156 ASN B CA 1
ATOM 3141 C C . ASN B 1 156 ? 19.094 -13.125 -21.766 1 33.88 156 ASN B C 1
ATOM 3143 O O . ASN B 1 156 ? 18.469 -14.148 -21.484 1 33.88 156 ASN B O 1
ATOM 3147 N N . LYS B 1 157 ? 19.188 -12.828 -23.016 1 36.41 157 LYS B N 1
ATOM 3148 C CA . LYS B 1 157 ? 19.188 -13.625 -24.25 1 36.41 157 LYS B CA 1
ATOM 3149 C C . LYS B 1 157 ? 19.812 -15 -24 1 36.41 157 LYS B C 1
ATOM 3151 O O . LYS B 1 157 ? 19.547 -15.945 -24.766 1 36.41 157 LYS B O 1
ATOM 3156 N N . GLU B 1 158 ? 20.859 -15.008 -23.203 1 33.69 158 GLU B N 1
ATOM 3157 C CA . GLU B 1 158 ? 21.703 -16.188 -23.156 1 33.69 158 GLU B CA 1
ATOM 3158 C C . GLU B 1 158 ? 21.047 -17.312 -22.359 1 33.69 158 GLU B C 1
ATOM 3160 O O . GLU B 1 158 ? 21.391 -18.484 -22.531 1 33.69 158 GLU B O 1
ATOM 3165 N N . ASP B 1 159 ? 20.406 -16.969 -21.25 1 33.97 159 ASP B N 1
ATOM 3166 C CA . ASP B 1 159 ? 19.906 -18.109 -20.5 1 33.97 159 ASP B CA 1
ATOM 3167 C C . ASP B 1 159 ? 18.688 -18.719 -21.203 1 33.97 159 ASP B C 1
ATOM 3169 O O . ASP B 1 159 ? 18.219 -19.797 -20.828 1 33.97 159 ASP B O 1
ATOM 3173 N N . LEU B 1 160 ? 17.984 -17.922 -21.938 1 33.25 160 LEU B N 1
ATOM 3174 C CA . LEU B 1 160 ? 17.078 -18.469 -22.953 1 33.25 160 LEU B CA 1
ATOM 3175 C C . LEU B 1 160 ? 17.844 -19.328 -23.953 1 33.25 160 LEU B C 1
ATOM 3177 O O . LEU B 1 160 ? 17.234 -20 -24.781 1 33.25 160 LEU B O 1
ATOM 3181 N N . LEU B 1 161 ? 19.109 -19.078 -24.094 1 32.28 161 LEU B N 1
ATOM 3182 C CA . LEU B 1 161 ? 19.812 -19.906 -25.062 1 32.28 161 LEU B CA 1
ATOM 3183 C C . LEU B 1 161 ? 19.875 -21.359 -24.609 1 32.28 161 LEU B C 1
ATOM 3185 O O . LEU B 1 161 ? 19.828 -22.281 -25.422 1 32.28 161 LEU B O 1
ATOM 3189 N N . ASP B 1 162 ? 20.422 -21.688 -23.359 1 31.58 162 ASP B N 1
ATOM 3190 C CA . ASP B 1 162 ? 20.641 -23.094 -23.078 1 31.58 162 ASP B CA 1
ATOM 3191 C C . ASP B 1 162 ? 19.312 -23.828 -22.875 1 31.58 162 ASP B C 1
ATOM 3193 O O . ASP B 1 162 ? 19.25 -25.047 -22.953 1 31.58 162 ASP B O 1
ATOM 3197 N N . LEU B 1 163 ? 18.234 -23.25 -22.203 1 32.28 163 LEU B N 1
ATOM 3198 C CA . LEU B 1 163 ? 16.938 -23.938 -22.312 1 32.28 163 LEU B CA 1
ATOM 3199 C C . LEU B 1 163 ? 16.422 -23.891 -23.734 1 32.28 163 LEU B C 1
ATOM 3201 O O . LEU B 1 163 ? 15.305 -24.328 -24.016 1 32.28 163 LEU B O 1
ATOM 3205 N N . ASP B 1 164 ? 16.922 -23.25 -24.719 1 32.59 164 ASP B N 1
ATOM 3206 C CA . ASP B 1 164 ? 16.688 -23.391 -26.156 1 32.59 164 ASP B CA 1
ATOM 3207 C C . ASP B 1 164 ? 16.891 -24.844 -26.609 1 32.59 164 ASP B C 1
ATOM 3209 O O . ASP B 1 164 ? 16.453 -25.219 -27.688 1 32.59 164 ASP B O 1
ATOM 3213 N N . ARG B 1 165 ? 17.938 -25.547 -26.312 1 31.92 165 ARG B N 1
ATOM 3214 C CA . ARG B 1 165 ? 18.047 -26.812 -27.031 1 31.92 165 ARG B CA 1
ATOM 3215 C C . ARG B 1 165 ? 16.828 -27.688 -26.766 1 31.92 165 ARG B C 1
ATOM 3217 O O . ARG B 1 165 ? 16.328 -28.344 -27.688 1 31.92 165 ARG B O 1
ATOM 3224 N N . ALA B 1 166 ? 16.562 -28.469 -25.656 1 32.81 166 ALA B N 1
ATOM 3225 C CA . ALA B 1 166 ? 15.469 -29.406 -25.812 1 32.81 166 ALA B CA 1
ATOM 3226 C C . ALA B 1 166 ? 14.148 -28.688 -26.062 1 32.81 166 ALA B C 1
ATOM 3228 O O . ALA B 1 166 ? 13.43 -29 -27.016 1 32.81 166 ALA B O 1
ATOM 3229 N N . GLN B 1 167 ? 13.07 -28.469 -25 1 31.95 167 GLN B N 1
ATOM 3230 C CA . GLN B 1 167 ? 11.703 -28.031 -25.219 1 31.95 167 GLN B CA 1
ATOM 3231 C C . GLN B 1 167 ? 11.648 -26.547 -25.578 1 31.95 167 GLN B C 1
ATOM 3233 O O . GLN B 1 167 ? 11.688 -25.688 -24.703 1 31.95 167 GLN B O 1
ATOM 3238 N N . ALA B 1 168 ? 12.336 -25.844 -26.391 1 32.31 168 ALA B N 1
ATOM 3239 C CA . ALA B 1 168 ? 12.344 -24.578 -27.125 1 32.31 168 ALA B CA 1
ATOM 3240 C C . ALA B 1 168 ? 10.922 -24.062 -27.344 1 32.31 168 ALA B C 1
ATOM 3242 O O . ALA B 1 168 ? 10.727 -22.953 -27.844 1 32.31 168 ALA B O 1
ATOM 3243 N N . ARG B 1 169 ? 9.875 -24.859 -27.797 1 30.56 169 ARG B N 1
ATOM 3244 C CA . ARG B 1 169 ? 8.672 -24.312 -28.422 1 30.56 169 ARG B CA 1
ATOM 3245 C C . ARG B 1 169 ? 8.031 -23.25 -27.531 1 30.56 169 ARG B C 1
ATOM 3247 O O . ARG B 1 169 ? 7.746 -22.141 -27.969 1 30.56 169 ARG B O 1
ATOM 3254 N N . GLU B 1 170 ? 6.816 -23.641 -26.781 1 31.02 170 GLU B N 1
ATOM 3255 C CA . GLU B 1 170 ? 5.723 -22.781 -26.344 1 31.02 170 GLU B CA 1
ATOM 3256 C C . GLU B 1 170 ? 6.184 -21.828 -25.25 1 31.02 170 GLU B C 1
ATOM 3258 O O . GLU B 1 170 ? 6.156 -22.172 -24.062 1 31.02 170 GLU B O 1
ATOM 3263 N N . ARG B 1 171 ? 7.273 -21.312 -25.328 1 33.16 171 ARG B N 1
ATOM 3264 C CA . ARG B 1 171 ? 7.633 -20.219 -24.438 1 33.16 171 ARG B CA 1
ATOM 3265 C C . ARG B 1 171 ? 6.457 -19.266 -24.25 1 33.16 171 ARG B C 1
ATOM 3267 O O . ARG B 1 171 ? 6.059 -18.562 -25.188 1 33.16 171 ARG B O 1
ATOM 3274 N N . SER B 1 172 ? 5.477 -19.609 -23.469 1 33.81 172 SER B N 1
ATOM 3275 C CA . SER B 1 172 ? 4.328 -18.766 -23.172 1 33.81 172 SER B CA 1
ATOM 3276 C C . SER B 1 172 ? 4.754 -17.312 -22.938 1 33.81 172 SER B C 1
ATOM 3278 O O . SER B 1 172 ? 5.77 -17.062 -22.297 1 33.81 172 SER B O 1
ATOM 3280 N N . ALA B 1 173 ? 4.562 -16.375 -23.969 1 32.88 173 ALA B N 1
ATOM 3281 C CA . ALA B 1 173 ? 4.609 -14.914 -23.922 1 32.88 173 ALA B CA 1
ATOM 3282 C C . ALA B 1 173 ? 4.512 -14.398 -22.5 1 32.88 173 ALA B C 1
ATOM 3284 O O . ALA B 1 173 ? 3.834 -15 -21.656 1 32.88 173 ALA B O 1
ATOM 3285 N N . PRO B 1 174 ? 5.566 -13.766 -22.016 1 37.78 174 PRO B N 1
ATOM 3286 C CA . PRO B 1 174 ? 5.305 -13.078 -20.734 1 37.78 174 PRO B CA 1
ATOM 3287 C C . PRO B 1 174 ? 3.846 -12.656 -20.594 1 37.78 174 PRO B C 1
ATOM 3289 O O . PRO B 1 174 ? 3.209 -12.266 -21.562 1 37.78 174 PRO B O 1
ATOM 3292 N N . ILE B 1 175 ? 3.014 -13.383 -19.859 1 37.59 175 ILE B N 1
ATOM 3293 C CA . ILE B 1 175 ? 1.657 -12.922 -19.578 1 37.59 175 ILE B CA 1
ATOM 3294 C C . ILE B 1 175 ? 1.6 -11.398 -19.656 1 37.59 175 ILE B C 1
ATOM 3296 O O . ILE B 1 175 ? 2.115 -10.711 -18.781 1 37.59 175 ILE B O 1
ATOM 3300 N N . GLU B 1 176 ? 2.102 -10.875 -20.844 1 40.22 176 GLU B N 1
ATOM 3301 C CA . GLU B 1 176 ? 1.756 -9.469 -20.969 1 40.22 176 GLU B CA 1
ATOM 3302 C C . GLU B 1 176 ? 0.307 -9.211 -20.578 1 40.22 176 GLU B C 1
ATOM 3304 O O . GLU B 1 176 ? -0.616 -9.477 -21.344 1 40.22 176 GLU B O 1
ATOM 3309 N N . ILE B 1 177 ? -0.161 -9.664 -19.484 1 41.38 177 ILE B N 1
ATOM 3310 C CA . ILE B 1 177 ? -1.488 -9.148 -19.156 1 41.38 177 ILE B CA 1
ATOM 3311 C C . ILE B 1 177 ? -1.624 -7.719 -19.672 1 41.38 177 ILE B C 1
ATOM 3313 O O . ILE B 1 177 ? -0.728 -6.891 -19.484 1 41.38 177 ILE B O 1
ATOM 3317 N N . SER B 1 178 ? -2.178 -7.586 -20.797 1 41.66 178 SER B N 1
ATOM 3318 C CA . SER B 1 178 ? -2.561 -6.223 -21.156 1 41.66 178 SER B CA 1
ATOM 3319 C C . SER B 1 178 ? -2.527 -5.297 -19.953 1 41.66 178 SER B C 1
ATOM 3321 O O . SER B 1 178 ? -3.318 -5.457 -19.016 1 41.66 178 SER B O 1
ATOM 3323 N N . ARG B 1 179 ? -1.322 -4.992 -19.438 1 47.34 179 ARG B N 1
ATOM 3324 C CA . ARG B 1 179 ? -1.197 -3.938 -18.438 1 47.34 179 ARG B CA 1
ATOM 3325 C C . ARG B 1 179 ? -2.348 -2.941 -18.547 1 47.34 179 ARG B C 1
ATOM 3327 O O . ARG B 1 179 ? -2.598 -2.385 -19.625 1 47.34 179 ARG B O 1
ATOM 3334 N N . SER B 1 180 ? -3.367 -3.109 -17.812 1 52.97 180 SER B N 1
ATOM 3335 C CA . SER B 1 180 ? -4.508 -2.197 -17.766 1 52.97 180 SER B CA 1
ATOM 3336 C C . SER B 1 180 ? -4.086 -0.773 -18.109 1 52.97 180 SER B C 1
ATOM 3338 O O . SER B 1 180 ? -2.988 -0.34 -17.766 1 52.97 180 SER B O 1
ATOM 3340 N N . ARG B 1 181 ? -4.539 -0.232 -19.25 1 62.34 181 ARG B N 1
ATOM 3341 C CA . ARG B 1 181 ? -4.516 1.146 -19.719 1 62.34 181 ARG B CA 1
ATOM 3342 C C . ARG B 1 181 ? -4.543 2.129 -18.562 1 62.34 181 ARG B C 1
ATOM 3344 O O . ARG B 1 181 ? -4.371 3.334 -18.75 1 62.34 181 ARG B O 1
ATOM 3351 N N . GLY B 1 182 ? -4.496 1.487 -17.344 1 72.19 182 GLY B N 1
ATOM 3352 C CA . GLY B 1 182 ? -4.645 2.465 -16.266 1 72.19 182 GLY B CA 1
ATOM 3353 C C . GLY B 1 182 ? -3.322 2.918 -15.688 1 72.19 182 GLY B C 1
ATOM 3354 O O . GLY B 1 182 ? -2.26 2.604 -16.219 1 72.19 182 GLY B O 1
ATOM 3355 N N . GLU B 1 183 ? -3.338 3.693 -14.852 1 83.81 183 GLU B N 1
ATOM 3356 C CA . GLU B 1 183 ? -2.201 4.25 -14.125 1 83.81 183 GLU B CA 1
ATOM 3357 C C . GLU B 1 183 ? -1.379 3.146 -13.461 1 83.81 183 GLU B C 1
ATOM 3359 O O . GLU B 1 183 ? -1.934 2.252 -12.82 1 83.81 183 GLU B O 1
ATOM 3364 N N . SER B 1 184 ? -0.072 3.064 -13.82 1 87.88 184 SER B N 1
ATOM 3365 C CA . SER B 1 184 ? 0.798 2.098 -13.156 1 87.88 184 SER B CA 1
ATOM 3366 C C . SER B 1 184 ? 0.833 2.33 -11.656 1 87.88 184 SER B C 1
ATOM 3368 O O . SER B 1 184 ? 0.437 3.395 -11.172 1 87.88 184 SER B O 1
ATOM 3370 N N . THR B 1 185 ? 1.298 1.394 -10.992 1 90 185 THR B N 1
ATOM 3371 C CA . THR B 1 185 ? 1.409 1.5 -9.539 1 90 185 THR B CA 1
ATOM 3372 C C . THR B 1 185 ? 2.316 2.664 -9.148 1 90 185 THR B C 1
ATOM 3374 O O . THR B 1 185 ? 1.99 3.439 -8.25 1 90 185 THR B O 1
ATOM 3377 N N . ALA B 1 186 ? 3.434 2.744 -9.867 1 90.88 186 ALA B N 1
ATOM 3378 C CA . ALA B 1 186 ? 4.398 3.801 -9.578 1 90.88 186 ALA B CA 1
ATOM 3379 C C . ALA B 1 186 ? 3.789 5.18 -9.812 1 90.88 186 ALA B C 1
ATOM 3381 O O . ALA B 1 186 ? 3.973 6.094 -9.008 1 90.88 186 ALA B O 1
ATOM 3382 N N . GLU B 1 187 ? 3.092 5.316 -10.898 1 91.06 187 GLU B N 1
ATOM 3383 C CA . GLU B 1 187 ? 2.445 6.578 -11.227 1 91.06 187 GLU B CA 1
ATOM 3384 C C . GLU B 1 187 ? 1.353 6.926 -10.219 1 91.06 187 GLU B C 1
ATOM 3386 O O . GLU B 1 187 ? 1.21 8.086 -9.828 1 91.06 187 GLU B O 1
ATOM 3391 N N . PHE B 1 188 ? 0.602 5.969 -9.875 1 93.19 188 PHE B N 1
ATOM 3392 C CA . PHE B 1 188 ? -0.461 6.164 -8.898 1 93.19 188 PHE B CA 1
ATOM 3393 C C . PHE B 1 188 ? 0.11 6.641 -7.566 1 93.19 188 PHE B C 1
ATOM 3395 O O . PHE B 1 188 ? -0.373 7.621 -6.996 1 93.19 188 PHE B O 1
ATOM 3402 N N . MET B 1 189 ? 1.15 5.996 -7.105 1 94.56 189 MET B N 1
ATOM 3403 C CA . MET B 1 189 ? 1.761 6.348 -5.824 1 94.56 189 MET B CA 1
ATOM 3404 C C . MET B 1 189 ? 2.35 7.754 -5.875 1 94.56 189 MET B C 1
ATOM 3406 O O . MET B 1 189 ? 2.189 8.531 -4.93 1 94.56 189 MET B O 1
ATOM 3410 N N . ALA B 1 190 ? 3.041 8.07 -6.969 1 94.31 190 ALA B N 1
ATOM 3411 C CA . ALA B 1 190 ? 3.623 9.398 -7.121 1 94.31 190 ALA B CA 1
ATOM 3412 C C . ALA B 1 190 ? 2.547 10.477 -7.062 1 94.31 190 ALA B C 1
ATOM 3414 O O . ALA B 1 190 ? 2.727 11.508 -6.406 1 94.31 190 ALA B O 1
ATOM 3415 N N . ARG B 1 191 ? 1.449 10.211 -7.699 1 94.5 191 ARG B N 1
ATOM 3416 C CA . ARG B 1 191 ? 0.347 11.172 -7.695 1 94.5 191 ARG B CA 1
ATOM 3417 C C . ARG B 1 191 ? -0.23 11.336 -6.293 1 94.5 191 ARG B C 1
ATOM 3419 O O . ARG B 1 191 ? -0.504 12.453 -5.859 1 94.5 191 ARG B O 1
ATOM 3426 N N . GLN B 1 192 ? -0.41 10.227 -5.625 1 94.62 192 GLN B N 1
ATOM 3427 C CA . GLN B 1 192 ? -0.967 10.273 -4.277 1 94.62 192 GLN B CA 1
ATOM 3428 C C . GLN B 1 192 ? -0.064 11.07 -3.338 1 94.62 192 GLN B C 1
ATOM 3430 O O . GLN B 1 192 ? -0.547 11.852 -2.521 1 94.62 192 GLN B O 1
ATOM 3435 N N . LEU B 1 193 ? 1.244 10.867 -3.447 1 96.31 193 LEU B N 1
ATOM 3436 C CA . LEU B 1 193 ? 2.189 11.547 -2.568 1 96.31 193 LEU B CA 1
ATOM 3437 C C . LEU B 1 193 ? 2.248 13.039 -2.881 1 96.31 193 LEU B C 1
ATOM 3439 O O . LEU B 1 193 ? 2.365 13.859 -1.972 1 96.31 193 LEU B O 1
ATOM 3443 N N . ARG B 1 194 ? 2.105 13.383 -4.105 1 94.75 194 ARG B N 1
ATOM 3444 C CA . ARG B 1 194 ? 2.029 14.789 -4.488 1 94.75 194 ARG B CA 1
ATOM 3445 C C . ARG B 1 194 ? 0.769 15.438 -3.928 1 94.75 194 ARG B C 1
ATOM 3447 O O . ARG B 1 194 ? 0.799 16.594 -3.496 1 94.75 194 ARG B O 1
ATOM 3454 N N . ASN B 1 195 ? -0.277 14.672 -3.965 1 93.12 195 ASN B N 1
ATOM 3455 C CA . ASN B 1 195 ? -1.511 15.164 -3.359 1 93.12 195 ASN B CA 1
ATOM 3456 C C . ASN B 1 195 ? -1.334 15.438 -1.869 1 93.12 195 ASN B C 1
ATOM 3458 O O . ASN B 1 195 ? -1.863 16.422 -1.348 1 93.12 195 ASN B O 1
ATOM 3462 N N . GLU B 1 196 ? -0.591 14.562 -1.273 1 95.56 196 GLU B N 1
ATOM 3463 C CA . GLU B 1 196 ? -0.361 14.758 0.154 1 95.56 196 GLU B CA 1
ATOM 3464 C C . GLU B 1 196 ? 0.45 16.031 0.415 1 95.56 196 GLU B C 1
ATOM 3466 O O . GLU B 1 196 ? 0.254 16.703 1.431 1 95.56 196 GLU B O 1
ATOM 3471 N N . LEU B 1 197 ? 1.342 16.359 -0.492 1 94.56 197 LEU B N 1
ATOM 3472 C CA . LEU B 1 197 ? 2.088 17.609 -0.362 1 94.56 197 LEU B CA 1
ATOM 3473 C C . LEU B 1 197 ? 1.16 18.812 -0.487 1 94.56 197 LEU B C 1
ATOM 3475 O O . LEU B 1 197 ? 1.317 19.797 0.234 1 94.56 197 LEU B O 1
ATOM 3479 N N . MET B 1 198 ? 0.205 18.688 -1.319 1 91.94 198 MET B N 1
ATOM 3480 C CA . MET B 1 198 ? -0.771 19.766 -1.495 1 91.94 198 MET B CA 1
ATOM 3481 C C . MET B 1 198 ? -1.638 19.922 -0.25 1 91.94 198 MET B C 1
ATOM 3483 O O . MET B 1 198 ? -1.894 21.031 0.198 1 91.94 198 MET B O 1
ATOM 3487 N N . VAL B 1 199 ? -2.037 18.781 0.275 1 93.88 199 VAL B N 1
ATOM 3488 C CA . VAL B 1 199 ? -2.826 18.797 1.503 1 93.88 199 VAL B CA 1
ATOM 3489 C C . VAL B 1 199 ? -2.018 19.438 2.629 1 93.88 199 VAL B C 1
ATOM 3491 O O . VAL B 1 199 ? -2.551 20.219 3.418 1 93.88 199 VAL B O 1
ATOM 3494 N N . GLU B 1 200 ? -0.727 19.094 2.641 1 94.44 200 GLU B N 1
ATOM 3495 C CA . GLU B 1 200 ? 0.158 19.641 3.658 1 94.44 200 GLU B CA 1
ATOM 3496 C C . GLU B 1 200 ? 0.168 21.172 3.604 1 94.44 200 GLU B C 1
ATOM 3498 O O . GLU B 1 200 ? 0.103 21.844 4.641 1 94.44 200 GLU B O 1
ATOM 3503 N N . SER B 1 201 ? 0.158 21.75 2.434 1 92.56 201 SER B N 1
ATOM 3504 C CA . SER B 1 201 ? 0.157 23.203 2.271 1 92.56 201 SER B CA 1
ATOM 3505 C C . SER B 1 201 ? -1.146 23.812 2.775 1 92.56 201 SER B C 1
ATOM 3507 O O . SER B 1 201 ? -1.143 24.906 3.357 1 92.56 201 SER B O 1
ATOM 3509 N N . ILE B 1 202 ? -2.18 23.047 2.566 1 91 202 ILE B N 1
ATOM 3510 C CA . ILE B 1 202 ? -3.488 23.531 2.994 1 91 202 ILE B CA 1
ATOM 3511 C C . ILE B 1 202 ? -3.566 23.531 4.52 1 91 202 ILE B C 1
ATOM 3513 O O . ILE B 1 202 ? -3.996 24.5 5.129 1 91 202 ILE B O 1
ATOM 3517 N N . VAL B 1 203 ? -3.137 22.516 5.098 1 93.94 203 VAL B N 1
ATOM 3518 C CA . VAL B 1 203 ? -3.174 22.375 6.551 1 93.94 203 VAL B CA 1
ATOM 3519 C C . VAL B 1 203 ? -2.291 23.422 7.199 1 93.94 203 VAL B C 1
ATOM 3521 O O . VAL B 1 203 ? -2.688 24.062 8.188 1 93.94 203 VAL B O 1
ATOM 3524 N N . ARG B 1 204 ? -1.162 23.672 6.645 1 95.06 204 ARG B N 1
ATOM 3525 C CA . ARG B 1 204 ? -0.249 24.688 7.164 1 95.06 204 ARG B CA 1
ATOM 3526 C C . ARG B 1 204 ? -0.878 26.078 7.098 1 95.06 204 ARG B C 1
ATOM 3528 O O . ARG B 1 204 ? -0.774 26.859 8.047 1 95.06 204 ARG B O 1
ATOM 3535 N N . ARG B 1 205 ? -1.519 26.375 6.062 1 92.62 205 ARG B N 1
ATOM 3536 C CA . ARG B 1 205 ? -2.16 27.688 5.895 1 92.62 205 ARG B CA 1
ATOM 3537 C C . ARG B 1 205 ? -3.264 27.891 6.926 1 92.62 205 ARG B C 1
ATOM 3539 O O . ARG B 1 205 ? -3.412 28.984 7.477 1 92.62 205 ARG B O 1
ATOM 3546 N N . ARG B 1 206 ? -3.93 26.828 7.16 1 90.56 206 ARG B N 1
ATOM 3547 C CA . ARG B 1 206 ? -5.004 26.922 8.148 1 90.56 206 ARG B CA 1
ATOM 3548 C C . ARG B 1 206 ? -4.449 27.203 9.539 1 90.56 206 ARG B C 1
ATOM 3550 O O . ARG B 1 206 ? -4.957 28.062 10.25 1 90.56 206 ARG B O 1
ATOM 3557 N N . SER B 1 207 ? -3.416 26.453 9.906 1 94.75 207 SER B N 1
ATOM 3558 C CA . SER B 1 207 ? -2.791 26.656 11.211 1 94.75 207 SER B CA 1
ATOM 3559 C C . SER B 1 207 ? -2.156 28.031 11.312 1 94.75 207 SER B C 1
ATOM 3561 O O . SER B 1 207 ? -2.195 28.672 12.367 1 94.75 20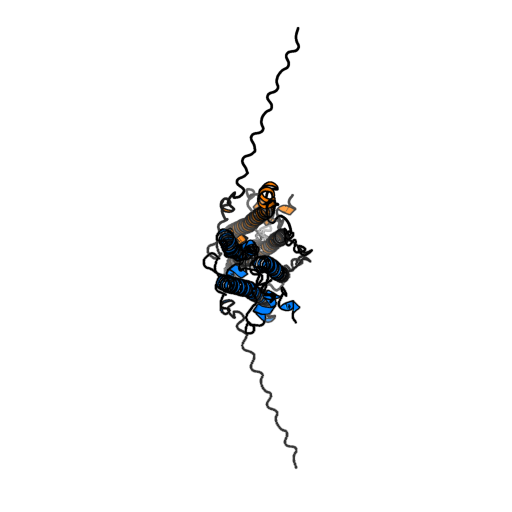7 SER B O 1
ATOM 3563 N N . LEU B 1 208 ? -1.612 28.469 10.188 1 95.19 208 LEU B N 1
ATOM 3564 C CA . LEU B 1 208 ? -0.992 29.797 10.148 1 95.19 208 LEU B CA 1
ATOM 3565 C C . LEU B 1 208 ? -2.029 30.891 10.367 1 95.19 208 LEU B C 1
ATOM 3567 O O . LEU B 1 208 ? -1.777 31.859 11.102 1 95.19 208 LEU B O 1
ATOM 3571 N N . GLU B 1 209 ? -3.186 30.75 9.781 1 92.81 209 GLU B N 1
ATOM 3572 C CA . GLU B 1 209 ? -4.254 31.734 9.93 1 92.81 209 GLU B CA 1
ATOM 3573 C C . GLU B 1 209 ? -4.684 31.859 11.383 1 92.81 209 GLU B C 1
ATOM 3575 O O . GLU B 1 209 ? -4.855 32.969 11.891 1 92.81 209 GLU B O 1
ATOM 3580 N N . VAL B 1 210 ? -4.824 30.766 12 1 92.31 210 VAL B N 1
ATOM 3581 C CA . VAL B 1 210 ? -5.184 30.766 13.414 1 92.31 210 VAL B CA 1
ATOM 3582 C C . VAL B 1 210 ? -4.078 31.438 14.227 1 92.31 210 VAL B C 1
ATOM 3584 O O . VAL B 1 210 ? -4.352 32.281 15.086 1 92.31 210 VAL B O 1
ATOM 3587 N N . PHE B 1 211 ? -2.838 31.125 13.984 1 94.75 211 PHE B N 1
ATOM 3588 C CA . PHE B 1 211 ? -1.696 31.688 14.695 1 94.75 211 PHE B CA 1
ATOM 3589 C C . PHE B 1 211 ? -1.648 33.219 14.539 1 94.75 211 P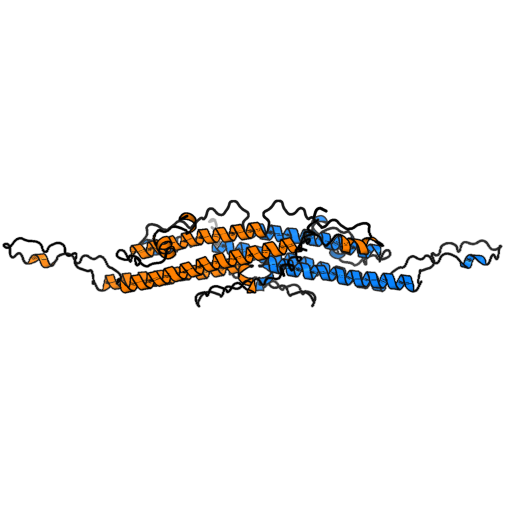HE B C 1
ATOM 3591 O O . PHE B 1 211 ? -1.529 33.938 15.523 1 94.75 211 PHE B O 1
ATOM 3598 N N . GLN B 1 212 ? -1.856 33.656 13.328 1 92.94 212 GLN B N 1
ATOM 3599 C CA . GLN B 1 212 ? -1.736 35.094 13.031 1 92.94 212 GLN B CA 1
ATOM 3600 C C . GLN B 1 212 ? -2.91 35.875 13.617 1 92.94 212 GLN B C 1
ATOM 3602 O O . GLN B 1 212 ? -2.779 37.062 13.93 1 92.94 212 GLN B O 1
ATOM 3607 N N . SER B 1 213 ? -4.035 35.188 13.797 1 90.38 213 SER B N 1
ATOM 3608 C CA . SER B 1 213 ? -5.203 35.844 14.391 1 90.38 213 SER B CA 1
ATOM 3609 C C . SER B 1 213 ? -5.016 36.062 15.891 1 90.38 213 SER B C 1
ATOM 3611 O O . SER B 1 213 ? -5.574 37 16.469 1 90.38 213 SER B O 1
ATOM 3613 N N . ARG B 1 214 ? -4.191 35.219 16.469 1 90.06 214 ARG B N 1
ATOM 3614 C CA . ARG B 1 214 ? -3.996 35.312 17.906 1 90.06 214 ARG B CA 1
ATOM 3615 C C . ARG B 1 214 ? -2.701 36.031 18.266 1 90.06 214 ARG B C 1
ATOM 3617 O O . ARG B 1 214 ? -2.58 36.625 19.328 1 90.06 214 ARG B O 1
ATOM 3624 N N . CYS B 1 215 ? -1.746 35.844 17.391 1 92.5 215 CYS B N 1
ATOM 3625 C CA . CYS B 1 215 ? -0.446 36.5 17.562 1 92.5 215 CYS B CA 1
ATOM 3626 C C . CYS B 1 215 ? -0.222 37.562 16.531 1 92.5 215 CYS B C 1
ATOM 3628 O O . CYS B 1 215 ? 0.728 37.5 15.75 1 92.5 215 CYS B O 1
ATOM 3630 N N . LYS B 1 216 ? -0.97 38.625 16.672 1 88.56 216 LYS B N 1
ATOM 3631 C CA . LYS B 1 216 ? -1.044 39.656 15.641 1 88.56 216 LYS B CA 1
ATOM 3632 C C . LYS B 1 216 ? 0.252 40.469 15.578 1 88.56 216 LYS B C 1
ATOM 3634 O O . LYS B 1 216 ? 0.621 40.969 14.523 1 88.56 216 LYS B O 1
ATOM 3639 N N . MET B 1 217 ? 0.91 40.594 16.703 1 88.44 217 MET B N 1
ATOM 3640 C CA . MET B 1 217 ? 2.092 41.438 16.75 1 88.44 217 MET B CA 1
ATOM 3641 C C . MET B 1 217 ? 3.359 40.656 16.484 1 88.44 217 MET B C 1
ATOM 3643 O O . MET B 1 217 ? 4.465 41.188 16.516 1 88.44 217 MET B O 1
ATOM 3647 N N . PHE B 1 218 ? 3.148 39.344 16.297 1 92.81 218 PHE B N 1
ATOM 3648 C CA . PHE B 1 218 ? 4.305 38.5 16.109 1 92.81 218 PHE B CA 1
ATOM 3649 C C . PHE B 1 218 ? 4.82 38.594 14.672 1 92.81 218 PHE B C 1
ATOM 3651 O O . PHE B 1 218 ? 4.031 38.688 13.727 1 92.81 218 PHE B O 1
ATOM 3658 N N . GLN B 1 219 ? 6.168 38.594 14.539 1 92.06 219 GLN B N 1
ATOM 3659 C CA . GLN B 1 219 ? 6.871 38.438 13.273 1 92.06 219 GLN B CA 1
ATOM 3660 C C . GLN B 1 219 ? 8.094 37.531 13.43 1 92.06 219 GLN B C 1
ATOM 3662 O O . GLN B 1 219 ? 8.797 37.625 14.445 1 92.06 219 GLN B O 1
ATOM 3667 N N . PRO B 1 220 ? 8.344 36.75 12.398 1 93.62 220 PRO B N 1
ATOM 3668 C CA . PRO B 1 220 ? 9.555 35.906 12.484 1 93.62 220 PRO B CA 1
ATOM 3669 C C . PRO B 1 220 ? 10.836 36.75 12.531 1 93.62 220 PRO B C 1
ATOM 3671 O O . PRO B 1 220 ? 10.852 37.875 12.047 1 93.62 220 PRO B O 1
ATOM 3674 N N . SER B 1 221 ? 11.797 36.062 13.141 1 91.12 221 SER B N 1
ATOM 3675 C CA . SER B 1 221 ? 13.094 36.75 13.211 1 91.12 221 SER B CA 1
ATOM 3676 C C . SER B 1 221 ? 13.648 37 11.82 1 91.12 221 SER B C 1
ATOM 3678 O O . SER B 1 221 ? 13.414 36.219 10.891 1 91.12 221 SER B O 1
ATOM 3680 N N . THR B 1 222 ? 14.359 38.125 11.664 1 89.56 222 THR B N 1
ATOM 3681 C CA . THR B 1 222 ? 14.984 38.469 10.383 1 89.56 222 THR B CA 1
ATOM 3682 C C . THR B 1 222 ? 16.031 37.438 10.008 1 89.56 222 THR B C 1
ATOM 3684 O O . THR B 1 222 ? 16.391 37.312 8.836 1 89.56 222 THR B O 1
ATOM 3687 N N . GLN B 1 223 ? 16.531 36.688 10.969 1 91.94 223 GLN B N 1
ATOM 3688 C CA . GLN B 1 223 ? 17.547 35.656 10.742 1 91.94 223 GLN B CA 1
ATOM 3689 C C . GLN B 1 223 ? 16.938 34.312 10.453 1 91.94 223 GLN B C 1
ATOM 3691 O O . GLN B 1 223 ? 17.656 33.312 10.305 1 91.94 223 GLN B O 1
ATOM 3696 N N . ALA B 1 224 ? 15.625 34.344 10.344 1 91.19 224 ALA B N 1
ATOM 3697 C CA . ALA B 1 224 ? 14.945 33.062 10.062 1 91.19 224 ALA B CA 1
ATOM 3698 C C . ALA B 1 224 ? 15.32 32.531 8.68 1 91.19 224 ALA B C 1
ATOM 3700 O O . ALA B 1 224 ? 15.625 33.312 7.773 1 91.19 224 ALA B O 1
ATOM 3701 N N . CYS B 1 225 ? 15.367 31.203 8.523 1 92 225 CYS B N 1
ATOM 3702 C CA . CYS B 1 225 ? 15.758 30.594 7.254 1 92 225 CYS B CA 1
ATOM 3703 C C . CYS B 1 225 ? 14.68 30.828 6.195 1 92 225 CYS B C 1
ATOM 3705 O O . CYS B 1 225 ? 13.562 31.234 6.512 1 92 225 CYS B O 1
ATOM 3707 N N . GLU B 1 226 ? 15.008 30.547 4.945 1 91.25 226 GLU B N 1
ATOM 3708 C CA . GLU B 1 226 ? 14.125 30.797 3.807 1 91.25 226 GLU B CA 1
ATOM 3709 C C . GLU B 1 226 ? 12.844 29.969 3.924 1 91.25 226 GLU B C 1
ATOM 3711 O O . GLU B 1 226 ? 11.758 30.469 3.613 1 91.25 226 GLU B O 1
ATOM 3716 N N . ARG B 1 227 ? 12.992 28.859 4.469 1 93.06 227 ARG B N 1
ATOM 3717 C CA . ARG B 1 227 ? 11.828 27.969 4.586 1 93.06 227 ARG B CA 1
ATOM 3718 C C . ARG B 1 227 ? 10.828 28.516 5.594 1 93.06 227 ARG B C 1
ATOM 3720 O O . ARG B 1 227 ? 9.617 28.469 5.359 1 93.06 227 ARG B O 1
ATOM 3727 N N . GLU B 1 228 ? 11.297 28.969 6.633 1 94.88 228 GLU B N 1
ATOM 3728 C CA . GLU B 1 228 ? 10.438 29.562 7.652 1 94.88 228 GLU B CA 1
ATOM 3729 C C . GLU B 1 228 ? 9.68 30.766 7.098 1 94.88 228 GLU B C 1
ATOM 3731 O O . GLU B 1 228 ? 8.477 30.906 7.34 1 94.88 228 GLU B O 1
ATOM 3736 N N . TRP B 1 229 ? 10.367 31.578 6.348 1 93.06 229 TRP B N 1
ATOM 3737 C CA . TRP B 1 229 ? 9.719 32.75 5.746 1 93.06 229 TRP B CA 1
ATOM 3738 C C . TRP B 1 229 ? 8.672 32.312 4.723 1 93.06 229 TRP B C 1
ATOM 3740 O O . TRP B 1 229 ? 7.629 32.938 4.582 1 93.06 229 TRP B O 1
ATOM 3750 N N . ALA B 1 230 ? 8.992 31.234 4.008 1 93.31 230 ALA B N 1
ATOM 3751 C CA . ALA B 1 230 ? 8.008 30.703 3.061 1 93.31 230 ALA B CA 1
ATOM 3752 C C . ALA B 1 230 ? 6.73 30.281 3.777 1 93.31 230 ALA B C 1
ATOM 3754 O O . ALA B 1 230 ? 5.625 30.516 3.287 1 93.31 230 ALA B O 1
ATOM 3755 N N . TYR B 1 231 ? 6.91 29.625 4.953 1 94.44 231 TYR B N 1
ATOM 3756 C CA . TYR B 1 231 ? 5.75 29.219 5.742 1 94.44 231 TYR B CA 1
ATOM 3757 C C . TYR B 1 231 ? 4.934 30.438 6.172 1 94.44 231 TYR B C 1
ATOM 3759 O O . TYR B 1 231 ? 3.703 30.422 6.121 1 94.44 231 TYR B O 1
ATOM 3767 N N . TRP B 1 232 ? 5.617 31.484 6.562 1 94.94 232 TRP B N 1
ATOM 3768 C CA . TRP B 1 232 ? 4.977 32.688 7.066 1 94.94 232 TRP B CA 1
ATOM 3769 C C . TRP B 1 232 ? 4.137 33.344 5.977 1 94.94 232 TRP B C 1
ATOM 3771 O O . TRP B 1 232 ? 3.064 33.906 6.258 1 94.94 232 TRP B O 1
ATOM 3781 N N . HIS B 1 233 ? 4.574 33.219 4.746 1 90.56 233 HIS B N 1
ATOM 3782 C CA . HIS B 1 233 ? 3.865 33.875 3.646 1 90.56 233 HIS B CA 1
ATOM 3783 C C . HIS B 1 233 ? 2.867 32.906 2.998 1 90.56 233 HIS B C 1
ATOM 3785 O O . HIS B 1 233 ? 2.188 33.281 2.037 1 90.56 233 HIS B O 1
ATOM 3791 N N . GLY B 1 234 ? 2.705 31.781 3.51 1 80.81 234 GLY B N 1
ATOM 3792 C CA . GLY B 1 234 ? 1.748 30.812 2.994 1 80.81 234 GLY B CA 1
ATOM 3793 C C . GLY B 1 234 ? 2.164 30.203 1.667 1 80.81 234 GLY B C 1
ATOM 3794 O O . GLY B 1 234 ? 1.33 29.672 0.937 1 80.81 234 GLY B O 1
ATOM 3795 N N . ARG B 1 235 ? 3.346 30.469 1.221 1 64.44 235 ARG B N 1
ATOM 3796 C CA . ARG B 1 235 ? 3.82 29.969 -0.068 1 64.44 235 ARG B CA 1
ATOM 3797 C C . ARG B 1 235 ? 4.406 28.578 0.064 1 64.44 235 ARG B C 1
ATOM 3799 O O . ARG B 1 235 ? 4.941 28.219 1.114 1 64.44 235 ARG B O 1
ATOM 3806 N N . SER B 1 236 ? 3.867 27.578 -0.716 1 54.56 236 SER B N 1
ATOM 3807 C CA . SER B 1 236 ? 4.602 26.328 -0.824 1 54.56 236 SER B CA 1
ATOM 3808 C C . SER B 1 236 ? 5.961 26.531 -1.483 1 54.56 236 SER B C 1
ATOM 3810 O O . SER B 1 236 ? 6.145 27.484 -2.252 1 54.56 236 SER B O 1
ATOM 3812 N N . ARG B 1 237 ? 7.113 25.969 -1.007 1 47.12 237 ARG B N 1
ATOM 3813 C CA . ARG B 1 237 ? 8.438 26.125 -1.607 1 47.12 237 ARG B CA 1
ATOM 3814 C C . ARG B 1 237 ? 8.344 26.156 -3.129 1 47.12 237 ARG B C 1
ATOM 3816 O O . ARG B 1 237 ? 9.094 26.875 -3.785 1 47.12 237 ARG B O 1
ATOM 3823 N N . ASP B 1 238 ? 7.648 25.219 -3.672 1 45.03 238 ASP B N 1
ATOM 3824 C CA . ASP B 1 238 ? 7.684 25.188 -5.129 1 45.03 238 ASP B CA 1
ATOM 3825 C C . ASP B 1 238 ? 7.086 26.453 -5.719 1 45.03 238 ASP B C 1
ATOM 3827 O O . ASP B 1 238 ? 7.262 26.75 -6.906 1 45.03 238 ASP B O 1
ATOM 3831 N N . GLU B 1 239 ? 6.367 27.109 -5.062 1 42.19 239 GLU B N 1
ATOM 3832 C CA . GLU B 1 239 ? 5.883 28.375 -5.605 1 42.19 239 GLU B CA 1
ATOM 3833 C C . GLU B 1 239 ? 6.918 29.484 -5.422 1 42.19 239 GLU B C 1
ATOM 3835 O O . GLU B 1 239 ? 6.746 30.594 -5.938 1 42.19 239 GLU B O 1
ATOM 3840 N N . MET B 1 240 ? 7.785 29.391 -4.691 1 37.34 240 MET B N 1
ATOM 3841 C CA . MET B 1 240 ? 8.766 30.453 -4.52 1 37.34 240 MET B CA 1
ATOM 3842 C C . MET B 1 240 ? 9.828 30.391 -5.605 1 37.34 240 MET B C 1
ATOM 3844 O O . MET B 1 240 ? 10.703 31.266 -5.672 1 37.34 240 MET B O 1
ATOM 3848 N N . LYS B 1 241 ? 10.062 29.266 -6.285 1 34.41 241 LYS B N 1
ATOM 3849 C CA . LYS B 1 241 ? 10.984 29.484 -7.402 1 34.41 241 LYS B CA 1
ATOM 3850 C C . LYS B 1 241 ? 10.25 30.047 -8.617 1 34.41 241 LYS B C 1
ATOM 3852 O O . LYS B 1 241 ? 9.148 29.609 -8.945 1 34.41 241 LYS B O 1
#

Radius of gyration: 37.01 Å; Cα contacts (8 Å, |Δi|>4): 329; chains: 2; bounding box: 133×144×77 Å

Solvent-accessible surface area (backbone atoms only — not comparable to full-atom values): 29309 Å² total; per-residue (Å²): 132,79,81,79,77,76,77,73,76,77,74,72,73,68,76,72,67,74,72,63,76,74,71,52,75,72,71,62,76,63,58,80,54,57,90,93,30,71,75,62,42,72,71,43,49,59,14,65,62,59,37,53,51,40,48,51,48,51,56,50,51,54,53,55,55,49,48,54,51,50,50,48,34,54,52,31,47,71,7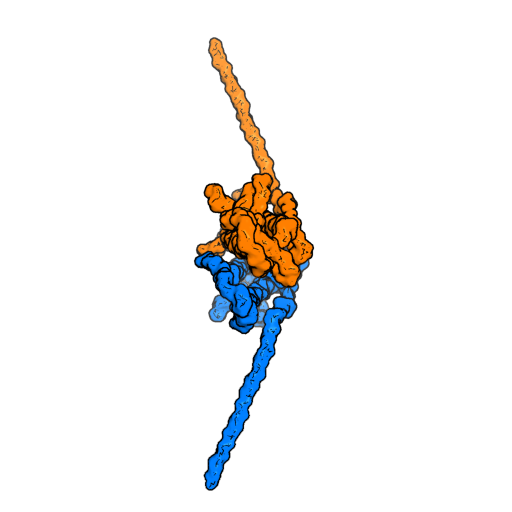1,59,64,23,64,63,66,83,69,78,77,73,80,88,82,73,84,76,74,73,72,66,66,68,60,62,60,35,70,61,48,51,46,55,66,67,56,47,53,53,52,49,53,52,51,51,51,53,51,50,43,52,53,48,41,54,51,52,34,49,48,50,50,52,52,52,42,53,50,52,55,58,66,66,47,76,75,62,74,62,67,59,44,68,59,39,64,79,85,54,74,84,71,73,65,73,81,66,57,76,69,66,95,56,79,50,70,58,56,48,50,52,51,53,51,51,48,49,53,50,50,49,50,51,54,50,42,52,55,47,51,56,48,47,71,52,34,68,86,66,74,81,61,91,82,55,53,72,65,58,52,33,56,75,69,62,44,52,70,78,68,71,106,133,79,81,79,78,75,77,73,75,76,75,72,73,68,75,73,66,73,72,66,75,73,71,52,77,73,70,62,77,64,56,81,55,59,91,92,29,72,75,62,44,71,71,42,50,59,15,63,64,58,38,51,51,41,50,51,49,50,55,50,50,56,53,56,54,50,48,54,51,50,50,48,34,54,51,31,46,72,69,58,63,24,66,64,67,78,71,75,73,73,84,90,84,74,85,76,74,74,73,68,69,69,61,64,62,35,71,60,48,51,47,55,66,68,56,47,51,52,52,48,54,51,50,53,51,51,52,51,43,52,53,49,41,53,51,52,34,50,50,50,49,52,52,51,42,52,52,52,54,57,67,68,47,77,74,63,75,60,68,58,44,69,57,38,66,80,84,50,75,86,68,75,65,73,81,66,56,76,69,65,93,54,77,50,70,59,56,47,50,52,51,52,52,50,48,50,54,53,50,51,51,51,5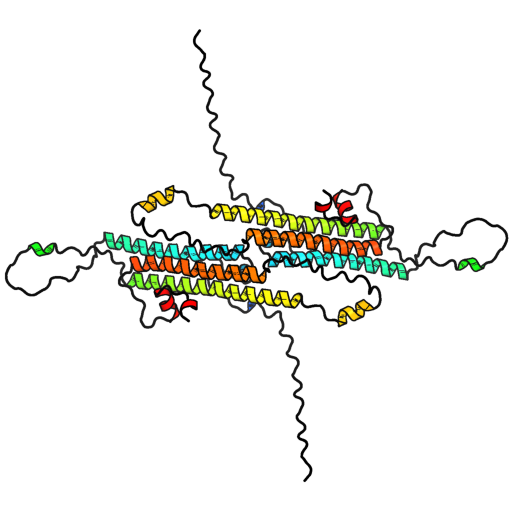3,49,43,52,54,47,50,56,47,47,72,50,34,69,86,64,73,80,62,90,83,55,54,72,64,58,54,32,57,76,70,60,44,53,73,78,69,71,106